Protein AF-A0A812V469-F1 (afdb_monomer)

InterPro domain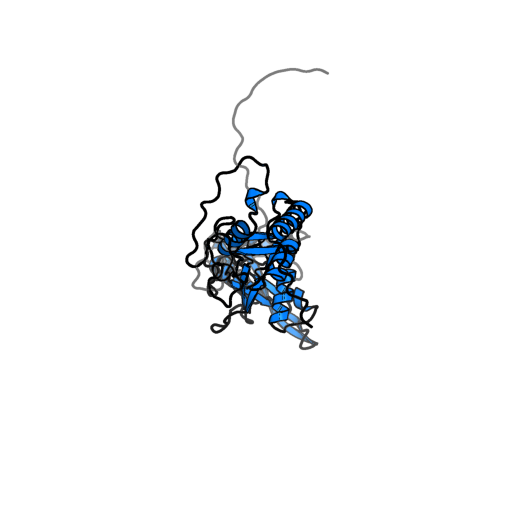s:
  IPR006615 Peptidase C19, ubiquitin-specific peptidase, DUSP domain [PF06337] (31-130)
  IPR006615 Peptidase C19, ubiquitin-specific peptidase, DUSP domain [PS51283] (8-130)
  IPR006615 Peptidase C19, ubiquitin-specific peptidase, DUSP domain [SM00695] (27-132)
  IPR035927 DUSP-like superfamily [G3DSA:3.30.2230.10] (1-144)
  IPR035927 DUSP-like superfamily [SSF143791] (8-130)

Mean predicted aligned error: 14.82 Å

Nearest PDB structures (foldseek):
  4a3p-assembly1_A  TM=7.737E-01  e=9.524E-16  Homo sapiens
  3jyu-assembly1_B  TM=7.767E-01  e=5.158E-15  Mus musculus
  4mem-assembly2_B  TM=7.159E-01  e=4.262E-14  Rattus norvegicus
  4mel-assembly1_A  TM=4.153E-01  e=1.410E-12  Homo sapiens
  3lmn-assembly1_A  TM=7.661E-01  e=6.843E-07  Homo sapiens

Organism: NCBI:txid878477

Solvent-accessible surface area (backbone atoms only — not comparable to full-atom values): 23754 Å² total; per-residue (Å²): 135,85,87,72,90,71,81,71,53,46,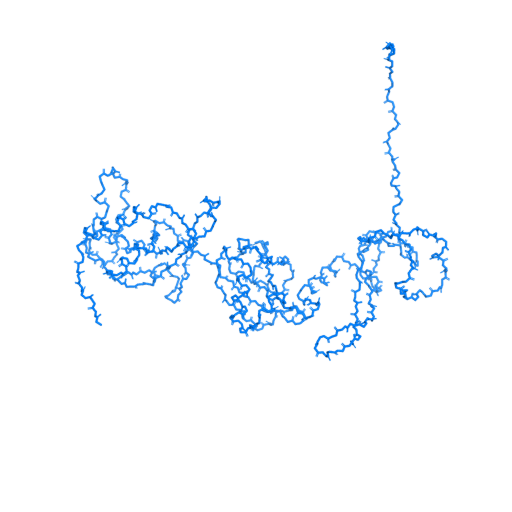57,57,52,38,48,54,45,47,52,45,56,60,70,64,43,96,65,84,51,65,69,42,51,31,30,60,42,30,32,70,49,49,52,40,44,34,53,37,26,44,49,77,76,75,52,98,60,84,78,67,83,72,74,78,83,74,82,59,91,93,63,68,92,52,48,81,63,70,52,44,55,34,60,91,52,30,80,46,93,90,52,85,59,62,45,85,90,73,43,81,83,70,49,25,44,83,34,51,46,70,45,45,52,52,53,40,72,76,43,41,69,34,70,84,42,75,35,36,23,36,58,46,86,90,46,59,90,61,49,42,70,48,80,75,57,34,42,36,34,39,32,59,43,46,88,71,34,43,64,60,91,84,64,86,46,48,80,44,77,46,53,44,73,42,32,43,50,59,50,48,55,51,52,36,54,77,69,70,60,83,53,91,73,45,61,85,39,41,51,44,31,36,52,68,57,79,90,49,75,51,66,63,78,86,64,80,75,64,68,42,76,58,53,53,86,39,57,36,73,71,54,62,70,64,20,44,30,41,41,43,54,50,61,86,96,42,46,29,45,62,51,42,52,51,52,50,53,41,65,75,65,29,46,50,79,86,41,89,87,55,87,83,50,65,70,39,38,33,52,62,56,47,74,43,82,40,81,41,82,35,84,86,80,72,42,76,42,80,40,81,44,74,47,78,43,55,28,29,30,67,41,74,53,101,89,51,73,42,68,45,73,55,92,68,77,79,78,92,68,79,86,80,63,78,78,79,76,66,73,88,91,65,84,82,72,89,77,74,99,72,84,89,86,91,75,93,77,72,81,78,81,78,88,76,88,89,87,80,91,82,87,86,89,79,91,83,89,88,134

Foldseek 3Di:
DDPDQDPPQLQNLLVVLVVVDVVVDPAADFFFKKWKAFPVQVLQSCQQSVNVVPDPDDDDPPDPSDPDPPDDGNDDGAAGDPCQQPPDPPDLAGDPPDDDPPTIHMDGPVSVVSSCVNHNDDDTNMWGWDDDPVCSVNTDTDRGFAWEFEFEADQQQAGDPPDPGDTDTDHLRDFQQVVVVVRCVVVVNDDPVQSVQKWKKFALPPVDDQADRPDLPRIDTGDRGDGNNSHDGHGYMYIWGDDVVDTNNVVVSVVVCCVVQADEPVDPVDDADFFGWHWPKDWDFDFDQDPVVRGTDTDTDIDTWTWGFHDDDPPDTDIATPDDDDDPDDDDDPVVVDDPDDDDDDDDPDDDDDHPPDDDDPDDDDDDDDDDDDDDDDD

pLDDT: mean 74.95, std 22.48, range [24.77, 97.5]

Structure (mmCIF, N/CA/C/O backbone):
data_AF-A0A812V469-F1
#
_entry.id   AF-A0A812V469-F1
#
loop_
_atom_site.group_PDB
_atom_site.id
_atom_site.type_symbol
_atom_site.label_atom_id
_atom_site.label_alt_id
_atom_site.label_comp_id
_atom_site.label_asym_id
_atom_site.label_entity_id
_atom_site.label_seq_id
_atom_site.pdbx_PDB_ins_code
_atom_site.Cartn_x
_atom_site.Cartn_y
_atom_site.Cartn_z
_atom_site.occupancy
_atom_site.B_iso_or_equiv
_atom_site.auth_seq_id
_atom_site.auth_comp_id
_atom_site.auth_asym_id
_atom_site.auth_atom_id
_atom_site.pdbx_PDB_model_num
ATOM 1 N N . MET A 1 1 ? -1.072 5.972 41.795 1.00 31.31 1 MET A N 1
ATOM 2 C CA . MET A 1 1 ? -2.307 6.235 42.561 1.00 31.31 1 MET A CA 1
ATOM 3 C C . MET A 1 1 ? -3.452 5.864 41.644 1.00 31.31 1 MET A C 1
ATOM 5 O O . MET A 1 1 ? -3.564 6.477 40.595 1.00 31.31 1 MET A O 1
ATOM 9 N N . ALA A 1 2 ? -4.158 4.779 41.956 1.00 35.28 2 ALA A N 1
ATOM 10 C CA . ALA A 1 2 ? -5.287 4.296 41.170 1.00 35.28 2 ALA A CA 1
ATOM 11 C C . ALA A 1 2 ? -6.521 5.121 41.555 1.00 35.28 2 ALA A C 1
ATOM 13 O O . ALA A 1 2 ? -6.892 5.133 42.729 1.00 35.28 2 ALA A O 1
ATOM 14 N N . GLU A 1 3 ? -7.104 5.852 40.606 1.00 38.78 3 GLU A N 1
ATOM 15 C CA . GLU A 1 3 ? -8.399 6.497 40.812 1.00 38.78 3 GLU A CA 1
ATOM 16 C C . GLU A 1 3 ? -9.493 5.424 40.809 1.00 38.78 3 GLU A C 1
ATOM 18 O O . GLU A 1 3 ? -9.863 4.872 39.781 1.00 38.78 3 GLU A O 1
ATOM 23 N N . ASP A 1 4 ? -9.889 5.077 42.030 1.00 37.84 4 ASP A N 1
ATOM 24 C CA . ASP A 1 4 ? -11.252 4.863 42.514 1.00 37.84 4 ASP A CA 1
ATOM 25 C C . ASP A 1 4 ? -12.257 4.210 41.545 1.00 37.84 4 ASP A C 1
ATOM 27 O O . ASP A 1 4 ? -12.815 4.838 40.644 1.00 37.84 4 ASP A O 1
ATOM 31 N N . GLY A 1 5 ? -12.549 2.935 41.816 1.00 38.53 5 GLY A N 1
ATOM 32 C CA . GLY A 1 5 ? -13.588 2.136 41.173 1.00 38.53 5 GLY A CA 1
ATOM 33 C C . GLY A 1 5 ? -14.999 2.626 41.495 1.00 38.53 5 GLY A C 1
ATOM 34 O O . GLY A 1 5 ? -15.764 1.946 42.182 1.00 38.53 5 GLY A O 1
ATOM 35 N N . ARG A 1 6 ? -15.382 3.789 40.960 1.00 52.72 6 ARG A N 1
ATOM 36 C CA . ARG A 1 6 ? -16.793 4.157 40.845 1.00 52.72 6 ARG A CA 1
ATOM 37 C C . ARG A 1 6 ? -17.438 3.223 39.834 1.00 52.72 6 ARG A C 1
ATOM 39 O O . ARG A 1 6 ? -17.239 3.345 38.628 1.00 52.72 6 ARG A O 1
ATOM 46 N N . ILE A 1 7 ? -18.236 2.287 40.335 1.00 56.72 7 ILE A N 1
ATOM 47 C CA . ILE A 1 7 ? -19.198 1.555 39.516 1.00 56.72 7 ILE A CA 1
ATOM 48 C C . ILE A 1 7 ? -20.180 2.604 38.983 1.00 56.72 7 ILE A C 1
ATOM 50 O O . ILE A 1 7 ? -21.100 3.014 39.686 1.00 56.72 7 ILE A O 1
ATOM 54 N N . HIS A 1 8 ? -19.932 3.104 37.771 1.00 66.94 8 HIS A N 1
ATOM 55 C CA . HIS A 1 8 ? -20.853 4.008 37.093 1.00 66.94 8 HIS A CA 1
ATOM 56 C C . HIS A 1 8 ? -22.183 3.288 36.882 1.00 66.94 8 HIS A C 1
ATOM 58 O O . HIS A 1 8 ? -22.201 2.154 36.385 1.00 66.94 8 HIS A O 1
ATOM 64 N N . ASP A 1 9 ? -23.271 3.956 37.259 1.00 87.12 9 ASP A N 1
ATOM 65 C CA . ASP A 1 9 ? -24.634 3.468 37.083 1.00 87.12 9 ASP A CA 1
ATOM 66 C C . ASP A 1 9 ? -24.865 3.031 35.616 1.00 87.12 9 ASP A C 1
ATOM 68 O O . ASP A 1 9 ? -24.487 3.773 34.703 1.00 87.12 9 ASP A O 1
ATOM 72 N N . PRO A 1 10 ? -25.412 1.825 35.351 1.00 88.62 10 PRO A N 1
ATOM 73 C CA . PRO A 1 10 ? -25.564 1.304 33.991 1.00 88.62 10 PRO A CA 1
ATOM 74 C C . PRO A 1 10 ? -26.352 2.250 33.076 1.00 88.62 10 PRO A C 1
ATOM 76 O O . PRO A 1 10 ? -25.988 2.438 31.915 1.00 88.62 10 PRO A O 1
ATOM 79 N N . GLN A 1 11 ? -27.409 2.876 33.596 1.00 88.69 11 GLN A N 1
ATOM 80 C CA . GLN A 1 11 ? -28.247 3.802 32.841 1.00 88.69 11 GLN A CA 1
ATOM 81 C C . GLN A 1 11 ? -27.508 5.114 32.563 1.00 88.69 11 GLN A C 1
ATOM 83 O O . GLN A 1 11 ? -27.626 5.652 31.460 1.00 88.69 11 GLN A O 1
ATOM 88 N N . GLN A 1 12 ? -26.702 5.598 33.512 1.00 90.38 12 GLN A N 1
ATOM 89 C CA . GLN A 1 12 ? -25.812 6.736 33.280 1.00 90.38 12 GLN A CA 1
ATOM 90 C C . GLN A 1 12 ? -24.779 6.440 32.183 1.00 90.38 12 GLN A C 1
ATOM 92 O O . GLN A 1 12 ? -24.572 7.277 31.307 1.00 90.38 12 GLN A O 1
ATOM 97 N N . GLN A 1 13 ? -24.171 5.247 32.173 1.00 92.44 13 GLN A N 1
ATOM 98 C CA . GLN A 1 13 ? -23.236 4.858 31.110 1.00 92.44 13 GLN A CA 1
ATOM 99 C C . GLN A 1 13 ? -23.901 4.880 29.727 1.00 92.44 13 GLN A C 1
ATOM 101 O O . GLN A 1 13 ? -23.327 5.423 28.782 1.00 92.44 13 GLN A O 1
ATOM 106 N N . ALA A 1 14 ? -25.110 4.315 29.602 1.00 91.56 14 ALA A N 1
ATOM 107 C CA . ALA A 1 14 ? -25.866 4.347 28.350 1.00 91.56 14 ALA A CA 1
ATOM 108 C C . ALA A 1 14 ? -26.139 5.780 27.883 1.00 91.56 14 ALA A C 1
ATOM 110 O O . ALA A 1 14 ? -25.956 6.078 26.700 1.00 91.56 14 ALA A O 1
ATOM 111 N N . GLN A 1 15 ? -26.538 6.665 28.801 1.00 90.94 15 GLN A N 1
ATOM 112 C CA . GLN A 1 15 ? -26.793 8.065 28.479 1.00 90.94 15 GLN A CA 1
ATOM 113 C C . GLN A 1 15 ? -25.518 8.782 28.023 1.00 90.94 15 GLN A C 1
ATOM 115 O O . GLN A 1 15 ? -25.528 9.410 26.972 1.00 90.94 15 GLN A O 1
ATOM 120 N N . GLU A 1 16 ? -24.402 8.622 28.738 1.00 91.56 16 GLU A N 1
ATOM 121 C CA . GLU A 1 16 ? -23.134 9.257 28.366 1.00 91.56 16 GLU A CA 1
ATOM 122 C C . GLU A 1 16 ? -22.628 8.801 26.992 1.00 91.56 16 GLU A C 1
ATOM 124 O O . GLU A 1 16 ? -22.118 9.613 26.221 1.00 91.56 16 GLU A O 1
ATOM 129 N N . ILE A 1 17 ? -22.774 7.515 26.660 1.00 92.38 17 ILE A N 1
ATOM 130 C CA . ILE A 1 17 ? -22.407 7.013 25.332 1.00 92.38 17 ILE A CA 1
ATOM 131 C C . ILE A 1 17 ? -23.360 7.547 24.260 1.00 92.38 17 ILE A C 1
ATOM 133 O O . ILE A 1 17 ? -22.894 7.923 23.186 1.00 92.38 17 ILE A O 1
ATOM 137 N N . ARG A 1 18 ? -24.670 7.651 24.530 1.00 89.81 18 ARG A N 1
ATOM 138 C CA . ARG A 1 18 ? -25.598 8.303 23.590 1.00 89.81 18 ARG A CA 1
ATOM 139 C C . ARG A 1 18 ? -25.248 9.760 23.357 1.00 89.81 18 ARG A C 1
ATOM 141 O O . ARG A 1 18 ? -25.205 10.163 22.203 1.00 89.81 18 ARG A O 1
ATOM 148 N N . ASP A 1 19 ? -24.985 10.520 24.413 1.00 89.06 19 ASP A N 1
ATOM 149 C CA . ASP A 1 19 ? -24.680 11.946 24.309 1.00 89.06 19 ASP A CA 1
ATOM 150 C C . ASP A 1 19 ? -23.420 12.171 23.466 1.00 89.06 19 ASP A C 1
ATOM 152 O O . ASP A 1 19 ? -23.404 13.045 22.601 1.00 89.06 19 ASP A O 1
ATOM 156 N N . VAL A 1 20 ? -22.392 11.332 23.644 1.00 88.62 20 VAL A N 1
ATOM 157 C CA . VAL A 1 20 ? -21.186 11.371 22.805 1.00 88.62 20 VAL A CA 1
ATOM 158 C C . VAL A 1 20 ? -21.515 11.036 21.352 1.00 88.62 20 VAL A C 1
ATOM 160 O O . VAL A 1 20 ? -21.144 11.787 20.454 1.00 88.62 20 VAL A O 1
ATOM 163 N N . LEU A 1 21 ? -22.231 9.940 21.093 1.00 86.06 21 LEU A N 1
ATOM 164 C CA . LEU A 1 21 ? -22.555 9.533 19.722 1.00 86.06 21 LEU A CA 1
ATOM 165 C C . LEU A 1 21 ? -23.477 10.543 19.010 1.00 86.06 21 LEU A C 1
ATOM 167 O O . LEU A 1 21 ? -23.323 10.776 17.813 1.00 86.06 21 LEU A O 1
ATOM 171 N N . GLN A 1 22 ? -24.392 11.192 19.736 1.00 84.31 22 GLN A N 1
ATOM 172 C CA . GLN A 1 22 ? -25.234 12.272 19.213 1.00 84.31 22 GLN A CA 1
ATOM 173 C C . GLN A 1 22 ? -24.440 13.563 18.982 1.00 84.31 22 GLN A C 1
ATOM 175 O O . GLN A 1 22 ? -24.643 14.223 17.964 1.00 84.31 22 GLN A O 1
ATOM 180 N N . GLY A 1 23 ? -23.535 13.915 19.900 1.00 78.56 23 GLY A N 1
ATOM 181 C CA . GLY A 1 23 ? -22.723 15.131 19.836 1.00 78.56 23 GLY A CA 1
ATOM 182 C C . GLY A 1 23 ? -21.663 15.105 18.733 1.00 78.56 23 GLY A C 1
ATOM 183 O O . GLY A 1 23 ? -21.446 16.116 18.069 1.00 78.56 23 GLY A O 1
ATOM 184 N N . VAL A 1 24 ? -21.041 13.947 18.493 1.00 75.88 24 VAL A N 1
ATOM 185 C CA . VAL A 1 24 ? -20.121 13.739 17.360 1.00 75.88 24 VAL A CA 1
ATOM 186 C C . VAL A 1 24 ? -20.887 13.795 16.030 1.00 75.88 24 VAL A C 1
ATOM 188 O O . VAL A 1 24 ? -20.365 14.288 15.027 1.00 75.88 24 VAL A O 1
ATOM 191 N N . GLY A 1 25 ? -22.146 13.344 16.036 1.00 63.28 25 GLY A N 1
ATOM 192 C CA . GLY A 1 25 ? -22.977 13.195 14.848 1.00 63.28 25 GLY A CA 1
ATOM 193 C C . GLY A 1 25 ? -22.476 12.081 13.922 1.00 63.28 25 GLY A C 1
ATOM 194 O O . GLY A 1 25 ? -21.373 11.562 14.065 1.00 63.28 25 GLY A O 1
ATOM 195 N N . ALA A 1 26 ? -23.266 11.728 12.907 1.00 63.44 26 ALA A N 1
ATOM 196 C CA . ALA A 1 26 ? -22.859 10.763 11.875 1.00 63.44 26 ALA A CA 1
ATOM 197 C C . ALA A 1 26 ? -21.814 11.329 10.882 1.00 63.44 26 ALA A C 1
ATOM 199 O O . ALA A 1 26 ? -21.617 10.779 9.800 1.00 63.44 26 ALA A O 1
ATOM 200 N N . SER A 1 27 ? -21.181 12.466 11.194 1.00 74.12 27 SER A N 1
ATOM 201 C CA . SER A 1 27 ? -20.282 13.151 10.268 1.00 74.12 27 SER A CA 1
ATOM 202 C C . SER A 1 27 ? -18.855 12.652 10.447 1.00 74.12 27 SER A C 1
ATOM 204 O O . SER A 1 27 ? -18.187 12.982 11.421 1.00 74.12 27 SER A O 1
ATOM 206 N N . LEU A 1 28 ? -18.360 11.924 9.453 1.00 85.00 28 LEU A N 1
ATOM 207 C CA . LEU A 1 28 ? -16.949 11.572 9.346 1.00 85.00 28 LEU A CA 1
ATOM 208 C C . LEU A 1 28 ? -16.119 12.824 9.009 1.00 85.00 28 LEU A C 1
ATOM 210 O O . LEU A 1 28 ? -16.539 13.649 8.192 1.00 85.00 28 LEU A O 1
ATOM 214 N N . ARG A 1 29 ? -14.937 12.970 9.616 1.00 87.69 29 ARG A N 1
ATOM 215 C CA . ARG A 1 29 ? -13.921 13.956 9.213 1.00 87.69 29 ARG A CA 1
ATOM 216 C C . ARG A 1 29 ? -12.591 13.245 8.978 1.00 87.69 29 ARG A C 1
ATOM 218 O O . ARG A 1 29 ? -12.242 12.402 9.801 1.00 87.69 29 ARG A O 1
ATOM 225 N N . PRO A 1 30 ? -11.846 13.565 7.905 1.00 88.12 30 PRO A N 1
ATOM 226 C CA . PRO A 1 30 ? -10.533 12.975 7.657 1.00 88.12 30 PRO A CA 1
ATOM 227 C C . PRO A 1 30 ? -9.613 13.077 8.872 1.00 88.12 30 PRO A C 1
ATOM 229 O O . PRO A 1 30 ? -9.519 14.135 9.494 1.00 88.12 30 PRO A O 1
ATOM 232 N N . GLY A 1 31 ? -8.939 11.978 9.197 1.00 88.25 31 GLY A N 1
ATOM 233 C CA . GLY A 1 31 ? -8.034 11.880 10.340 1.00 88.25 31 GLY A CA 1
ATOM 234 C C . GLY A 1 31 ? -8.705 11.577 11.684 1.00 88.25 31 GLY A C 1
ATOM 235 O O . GLY A 1 31 ? -7.992 11.218 12.626 1.00 88.25 31 GLY A O 1
ATOM 236 N N . ASP A 1 32 ? -10.040 11.651 11.790 1.00 91.19 32 ASP A N 1
ATOM 237 C CA . ASP A 1 32 ? -10.741 11.299 13.031 1.00 91.19 32 ASP A CA 1
ATOM 238 C C . ASP A 1 32 ? -10.483 9.830 13.401 1.00 91.19 32 ASP A C 1
ATOM 240 O O . ASP A 1 32 ? -10.455 8.931 12.552 1.00 91.19 32 ASP A O 1
ATOM 244 N N . GLY A 1 33 ? -10.286 9.594 14.699 1.00 93.38 33 GLY A N 1
ATOM 245 C CA . GLY A 1 33 ? -10.060 8.270 15.260 1.00 93.38 33 GLY A CA 1
ATOM 246 C C . GLY A 1 33 ? -11.360 7.523 15.517 1.00 93.38 33 GLY A C 1
ATOM 247 O O . GLY A 1 33 ? -12.269 8.031 16.174 1.00 93.38 33 GLY A O 1
ATOM 248 N N . TRP A 1 34 ? -11.412 6.283 15.052 1.00 95.00 34 TRP A N 1
ATOM 249 C CA . TRP A 1 34 ? -12.504 5.349 15.299 1.00 95.00 34 TRP A CA 1
ATOM 250 C C . TRP A 1 34 ? -11.950 4.043 15.854 1.00 95.00 34 TRP A C 1
ATOM 252 O O . TRP A 1 34 ? -10.778 3.732 15.669 1.00 95.00 34 TRP A O 1
ATOM 262 N N . TYR A 1 35 ? -12.772 3.283 16.563 1.00 95.69 35 TYR A N 1
ATOM 263 C CA . TYR A 1 35 ? -12.391 2.007 17.153 1.00 95.69 35 TYR A CA 1
ATOM 264 C C . TYR A 1 35 ? -13.371 0.928 16.738 1.00 95.69 35 TYR A C 1
ATOM 266 O O . TYR A 1 35 ? -14.582 1.142 16.727 1.00 95.69 35 TYR A O 1
ATOM 274 N N . VAL A 1 36 ? -12.815 -0.233 16.417 1.00 96.38 36 VAL A N 1
ATOM 275 C CA . VAL A 1 36 ? -13.567 -1.452 16.140 1.00 96.38 36 VAL A CA 1
ATOM 276 C C . VAL A 1 36 ? -13.811 -2.162 17.468 1.00 96.38 36 VAL A C 1
ATOM 278 O O . VAL A 1 36 ? -12.858 -2.449 18.196 1.00 96.38 36 VAL A O 1
ATOM 281 N N . LEU A 1 37 ? -15.076 -2.425 17.788 1.00 96.75 37 LEU A N 1
ATOM 282 C CA . LEU A 1 37 ? -15.487 -3.130 19.003 1.00 96.75 37 LEU A CA 1
ATOM 283 C C . LEU A 1 37 ? -16.279 -4.385 18.640 1.00 96.75 37 LEU A C 1
ATOM 285 O O . LEU A 1 37 ? -17.208 -4.310 17.836 1.00 96.75 37 LEU A O 1
ATOM 289 N N . SER A 1 38 ? -15.935 -5.515 19.260 1.00 96.62 38 SER A N 1
ATOM 290 C CA . SER A 1 38 ? -16.648 -6.784 19.097 1.00 96.62 38 SER A CA 1
ATOM 291 C C . SER A 1 38 ? -18.140 -6.636 19.389 1.00 96.62 38 SER A C 1
ATOM 293 O O . SER A 1 38 ? -18.545 -6.134 20.446 1.00 96.62 38 SER A O 1
ATOM 295 N N . MET A 1 39 ? -18.972 -7.138 18.474 1.00 95.06 39 MET A N 1
ATOM 296 C CA . MET A 1 39 ? -20.422 -7.159 18.653 1.00 95.06 39 MET A CA 1
ATOM 297 C C . MET A 1 39 ? -20.820 -8.023 19.855 1.00 95.06 39 MET A C 1
ATOM 299 O O . MET A 1 39 ? -21.816 -7.733 20.513 1.00 95.06 39 MET A O 1
ATOM 303 N N . ARG A 1 40 ? -20.013 -9.039 20.201 1.00 93.88 40 ARG A N 1
ATOM 304 C CA . ARG A 1 40 ? -20.248 -9.901 21.371 1.00 93.88 40 ARG A CA 1
ATOM 305 C C . ARG A 1 40 ? -20.241 -9.097 22.658 1.00 93.88 40 ARG A C 1
ATOM 307 O O . ARG A 1 40 ? -21.170 -9.190 23.456 1.00 93.88 40 ARG A O 1
ATOM 314 N N . TRP A 1 41 ? -19.196 -8.296 22.843 1.00 95.12 41 TRP A N 1
ATOM 315 C CA . TRP A 1 41 ? -19.068 -7.457 24.024 1.00 95.12 41 TRP A CA 1
ATOM 316 C C . TRP A 1 41 ? -20.119 -6.341 24.017 1.00 95.12 41 TRP A C 1
ATOM 318 O O . TRP A 1 41 ? -20.753 -6.073 25.038 1.00 95.12 41 TRP A O 1
ATOM 328 N N . TRP A 1 42 ? -20.357 -5.732 22.850 1.00 95.06 42 TRP A N 1
ATOM 329 C CA . TRP A 1 42 ? -21.359 -4.680 22.696 1.00 95.06 42 TRP A CA 1
ATOM 330 C C . TRP A 1 42 ? -22.775 -5.147 23.057 1.00 95.06 42 TRP A C 1
ATOM 332 O O . TRP A 1 42 ? -23.485 -4.443 23.773 1.00 95.06 42 TRP A O 1
ATOM 342 N N . ASP A 1 43 ? -23.180 -6.345 22.630 1.00 92.56 43 ASP A N 1
ATOM 343 C CA . ASP A 1 43 ? -24.478 -6.934 22.975 1.00 92.56 43 ASP A CA 1
ATOM 344 C C . ASP A 1 43 ? -24.653 -7.103 24.487 1.00 92.56 43 ASP A C 1
ATOM 346 O O . ASP A 1 43 ? -25.693 -6.731 25.034 1.00 92.56 43 ASP A O 1
ATOM 350 N N . LEU A 1 44 ? -23.621 -7.597 25.179 1.00 92.25 44 LEU A N 1
ATOM 351 C CA . LEU A 1 44 ? -23.640 -7.741 26.636 1.00 92.25 44 LEU A CA 1
ATOM 352 C C . LEU A 1 44 ? -23.789 -6.384 27.329 1.00 92.25 44 LEU A C 1
ATOM 354 O O . LEU A 1 44 ? -24.589 -6.240 28.255 1.00 92.25 44 LEU A O 1
ATOM 358 N N . TRP A 1 45 ? -23.050 -5.371 26.868 1.00 94.00 45 TRP A N 1
ATOM 359 C CA . TRP A 1 45 ? -23.133 -4.024 27.427 1.00 94.00 45 TRP A CA 1
ATOM 360 C C . TRP A 1 45 ? -24.502 -3.378 27.191 1.00 94.00 45 TRP A C 1
ATOM 362 O O . TRP A 1 45 ? -25.051 -2.753 28.104 1.00 94.00 45 TRP A O 1
ATOM 372 N N . ARG A 1 46 ? -25.100 -3.566 26.010 1.00 92.25 46 ARG A N 1
ATOM 373 C CA . ARG A 1 46 ? -26.453 -3.070 25.719 1.00 92.25 46 ARG A CA 1
ATOM 374 C C . ARG A 1 46 ? -27.511 -3.730 26.594 1.00 92.25 46 ARG A C 1
ATOM 376 O O . ARG A 1 46 ? -28.382 -3.027 27.108 1.00 92.25 46 ARG A O 1
ATOM 383 N N . ASP A 1 47 ? -27.419 -5.043 26.800 1.00 90.19 47 ASP A N 1
ATOM 384 C CA . ASP A 1 47 ? -28.334 -5.782 27.675 1.00 90.19 47 ASP A CA 1
ATOM 385 C C . ASP A 1 47 ? -28.188 -5.345 29.144 1.00 90.19 47 ASP A C 1
ATOM 387 O O . ASP A 1 47 ? -29.197 -5.127 29.818 1.00 90.19 47 ASP A O 1
ATOM 391 N N . TYR A 1 48 ? -26.956 -5.150 29.629 1.00 90.62 48 TYR A N 1
ATOM 392 C CA . TYR A 1 48 ? -26.661 -4.667 30.986 1.00 90.62 48 TYR A CA 1
ATOM 393 C C . TYR A 1 48 ? -27.180 -3.249 31.248 1.00 90.62 48 TYR A C 1
ATOM 395 O O . TYR A 1 48 ? -27.770 -2.971 32.292 1.00 90.62 48 TYR A O 1
ATOM 403 N N . THR A 1 49 ? -26.971 -2.337 30.299 1.00 91.06 49 THR A N 1
ATOM 404 C CA . THR A 1 49 ? -27.335 -0.919 30.450 1.00 91.06 49 THR A CA 1
ATOM 405 C C . THR A 1 49 ? -28.761 -0.598 30.004 1.00 91.06 49 THR A C 1
ATOM 407 O O . THR A 1 49 ? -29.229 0.525 30.193 1.00 91.06 49 THR A O 1
ATOM 410 N N . LEU A 1 50 ? -29.471 -1.576 29.429 1.00 87.81 50 LEU A N 1
ATOM 411 C CA . LEU A 1 50 ? -30.768 -1.395 28.772 1.00 87.81 50 LEU A CA 1
ATOM 412 C C . LEU A 1 50 ? -30.715 -0.325 27.667 1.00 87.81 50 LEU A C 1
ATOM 414 O O . LEU A 1 50 ? -31.676 0.426 27.471 1.00 87.81 50 LEU A O 1
ATOM 418 N N . TYR A 1 51 ? -29.597 -0.274 26.937 1.00 85.38 51 TYR A N 1
ATOM 419 C CA . TYR A 1 51 ? -29.287 0.771 25.960 1.00 85.38 51 TYR A CA 1
ATOM 420 C C . TYR A 1 51 ? -30.397 0.976 24.918 1.00 85.38 51 TYR A C 1
ATOM 422 O O . TYR A 1 51 ? -30.746 2.115 24.613 1.00 85.38 51 TYR A O 1
ATOM 430 N N . ASP A 1 52 ? -31.007 -0.103 24.424 1.00 82.62 52 ASP A N 1
ATOM 431 C CA . ASP A 1 52 ? -32.041 -0.036 23.380 1.00 82.62 52 ASP A CA 1
ATOM 432 C C . ASP A 1 52 ? -33.448 0.285 23.927 1.00 82.62 52 ASP A C 1
ATOM 434 O O . ASP A 1 52 ? -34.341 0.664 23.176 1.00 82.62 52 ASP A O 1
ATOM 438 N N . LYS A 1 53 ? -33.689 0.143 25.240 1.00 71.31 53 LYS A N 1
ATOM 439 C CA . LYS A 1 53 ? -35.028 0.334 25.842 1.00 71.31 53 LYS A CA 1
ATOM 440 C C . LYS A 1 53 ? -35.330 1.772 26.258 1.00 71.31 53 LYS A C 1
ATOM 442 O O . LYS A 1 53 ? -36.447 2.065 26.665 1.00 71.31 53 LYS A O 1
ATOM 447 N N . GLN A 1 54 ? -34.341 2.651 26.195 1.00 59.03 54 GLN A N 1
ATOM 448 C CA . GLN A 1 54 ? -34.464 4.063 26.567 1.00 59.03 54 GLN A CA 1
ATOM 449 C C . GLN A 1 54 ? -34.789 4.974 25.368 1.00 59.03 54 GLN A C 1
ATOM 451 O O . GLN A 1 54 ? -34.849 6.189 25.532 1.00 59.03 54 GLN A O 1
ATOM 456 N N . THR A 1 55 ? -34.996 4.424 24.167 1.00 54.38 55 THR A N 1
ATOM 457 C CA . THR A 1 55 ? -35.473 5.189 23.007 1.00 54.38 55 THR A CA 1
ATOM 458 C C . THR A 1 55 ? -36.992 5.072 22.877 1.00 54.38 55 THR A C 1
ATOM 460 O O . THR A 1 55 ? -37.490 3.980 22.622 1.00 54.38 55 THR A O 1
ATOM 463 N N . ASP A 1 56 ? -37.720 6.191 22.939 1.00 48.62 56 ASP A N 1
ATOM 464 C CA . ASP A 1 56 ? -39.165 6.291 22.627 1.00 48.62 56 ASP A CA 1
ATOM 465 C C . ASP A 1 56 ? -39.490 6.088 21.123 1.00 48.62 56 ASP A C 1
ATOM 467 O O . ASP A 1 56 ? -40.545 6.486 20.626 1.00 48.62 56 ASP A O 1
ATOM 471 N N . LEU A 1 57 ? -38.576 5.489 20.354 1.00 46.84 57 LEU A N 1
ATOM 472 C CA . LEU A 1 57 ? -38.755 5.208 18.932 1.00 46.84 57 LEU A CA 1
ATOM 473 C C . LEU A 1 57 ? -39.474 3.860 18.749 1.00 46.84 57 LEU A C 1
ATOM 475 O O . LEU A 1 57 ? -39.192 2.914 19.488 1.00 46.84 57 LEU A O 1
ATOM 479 N N . PRO A 1 58 ? -40.387 3.730 17.764 1.00 38.22 58 PRO A N 1
ATOM 480 C CA . PRO A 1 58 ? -41.042 2.460 17.479 1.00 38.22 58 PRO A CA 1
ATOM 481 C C . PRO A 1 58 ? -39.979 1.410 17.152 1.00 38.22 58 PRO A C 1
ATOM 483 O O . PRO A 1 58 ? -39.139 1.618 16.277 1.00 38.22 58 PRO A O 1
ATOM 486 N N . ALA A 1 59 ? -40.014 0.307 17.901 1.00 39.59 59 ALA A N 1
ATOM 487 C CA . ALA A 1 59 ? -39.032 -0.764 17.846 1.00 39.59 59 ALA A CA 1
ATOM 488 C C . ALA A 1 59 ? -38.772 -1.207 16.398 1.00 39.59 59 ALA A C 1
ATOM 490 O O . ALA A 1 59 ? -39.623 -1.835 15.765 1.00 39.59 59 ALA A O 1
ATOM 491 N N . GLN A 1 60 ? -37.573 -0.919 15.885 1.00 42.66 60 GLN A N 1
ATOM 492 C CA . GLN A 1 60 ? -37.013 -1.756 14.832 1.00 42.66 60 GLN A CA 1
ATOM 493 C C . GLN A 1 60 ? -36.910 -3.185 15.386 1.00 42.66 60 GLN A C 1
ATOM 495 O O . GLN A 1 60 ? -36.710 -3.338 16.597 1.00 42.66 60 GLN A O 1
ATOM 500 N N . PRO A 1 61 ? -37.107 -4.232 14.561 1.00 39.19 61 PRO A N 1
ATOM 501 C CA . PRO A 1 61 ? -37.060 -5.608 15.036 1.00 39.19 61 PRO A CA 1
ATOM 502 C C . PRO A 1 61 ? -35.768 -5.807 15.823 1.00 39.19 61 PRO A C 1
ATOM 504 O O . PRO A 1 61 ? -34.678 -5.601 15.291 1.00 39.19 61 PRO A O 1
ATOM 507 N N . ALA A 1 62 ? -35.919 -6.126 17.112 1.00 45.81 62 ALA A N 1
ATOM 508 C CA . ALA A 1 62 ? -34.795 -6.295 18.013 1.00 45.81 62 ALA A CA 1
ATOM 509 C C . ALA A 1 62 ? -33.796 -7.255 17.354 1.00 45.81 62 ALA A C 1
ATOM 511 O O . ALA A 1 62 ? -34.219 -8.334 16.913 1.00 45.81 62 ALA A O 1
ATOM 512 N N . PRO A 1 63 ? -32.501 -6.901 17.259 1.00 46.62 63 PRO A N 1
ATOM 513 C CA . PRO A 1 63 ? -31.509 -7.878 16.855 1.00 46.62 63 PRO A CA 1
ATOM 514 C C . PRO A 1 63 ? -31.665 -9.069 17.800 1.00 46.62 63 PRO A C 1
ATOM 516 O O . PRO A 1 63 ? -31.786 -8.893 19.014 1.00 46.62 63 PRO A O 1
ATOM 519 N N . LEU A 1 64 ? -31.791 -10.268 17.224 1.00 44.41 64 LEU A N 1
ATOM 520 C CA . LEU A 1 64 ? -31.974 -11.511 17.968 1.00 44.41 64 LEU A CA 1
ATOM 521 C C . LEU A 1 64 ? -30.972 -11.517 19.124 1.00 44.41 64 LEU A C 1
ATOM 523 O O . LEU A 1 64 ? -29.772 -11.513 18.869 1.00 44.41 64 LEU A O 1
ATOM 527 N N . SER A 1 65 ? -31.462 -11.469 20.368 1.00 48.00 65 SER A N 1
ATOM 528 C CA . SER A 1 65 ? -30.632 -11.528 21.576 1.00 48.00 65 SER A CA 1
ATOM 529 C C . SER A 1 65 ? -29.839 -12.831 21.506 1.00 48.00 65 SER A C 1
ATOM 531 O O . SER A 1 65 ? -30.378 -13.912 21.754 1.00 48.00 65 SER A O 1
ATOM 533 N N . ARG A 1 66 ? -28.588 -12.741 21.042 1.00 55.03 66 ARG A N 1
ATOM 534 C CA . ARG A 1 66 ? -27.708 -13.895 20.891 1.00 55.03 66 ARG A CA 1
ATOM 535 C C . ARG A 1 66 ? -27.294 -14.288 22.298 1.00 55.03 66 ARG A C 1
ATOM 537 O O . ARG A 1 66 ? -26.647 -13.523 23.004 1.00 55.03 66 ARG A O 1
ATOM 544 N N . SER A 1 67 ? -27.726 -15.467 22.735 1.00 52.62 67 SER A N 1
ATOM 545 C CA . SER A 1 67 ? -27.235 -16.041 23.982 1.00 52.62 67 SER A CA 1
ATOM 546 C C . SER A 1 67 ? -25.782 -16.452 23.761 1.00 52.62 67 SER A C 1
ATOM 548 O O . SER A 1 67 ? -25.505 -17.453 23.102 1.00 52.62 67 SER A O 1
ATOM 550 N N . TRP A 1 68 ? -24.855 -15.645 24.272 1.00 59.34 68 TRP A N 1
ATOM 551 C CA . TRP A 1 68 ? -23.436 -15.973 24.295 1.00 59.34 68 TRP A CA 1
ATOM 552 C C . TRP A 1 68 ? -23.174 -16.886 25.498 1.00 59.34 68 TRP A C 1
ATOM 554 O O . TRP A 1 68 ? -23.493 -16.547 26.641 1.00 59.34 68 TRP A O 1
ATOM 564 N N . SER A 1 69 ? -22.663 -18.090 25.236 1.00 50.50 69 SER A N 1
ATOM 565 C CA . SER A 1 69 ? -22.476 -19.132 26.250 1.00 50.50 69 SER A CA 1
ATOM 566 C C . SER A 1 69 ? -21.631 -18.628 27.425 1.00 50.50 69 SER A C 1
ATOM 568 O O . SER A 1 69 ? -20.500 -18.199 27.215 1.00 50.50 69 SER A O 1
ATOM 570 N N . GLY A 1 70 ? -22.157 -18.728 28.650 1.00 54.84 70 GLY A N 1
ATOM 571 C CA . GLY A 1 70 ? -21.418 -18.420 29.883 1.00 54.84 70 GLY A CA 1
ATOM 572 C C . GLY A 1 70 ? -21.729 -17.072 30.545 1.00 54.84 70 GLY A C 1
ATOM 573 O O . GLY A 1 70 ? -21.116 -16.773 31.562 1.00 54.84 70 GLY A O 1
ATOM 574 N N . THR A 1 71 ? -22.684 -16.288 30.032 1.00 56.19 71 THR A N 1
ATOM 575 C CA . THR A 1 71 ? -23.113 -15.014 30.646 1.00 56.19 71 THR A CA 1
ATOM 576 C C . THR A 1 71 ? -24.591 -15.060 31.026 1.00 56.19 71 THR A C 1
ATOM 578 O O . THR A 1 71 ? -25.415 -15.573 30.262 1.00 56.19 71 THR A O 1
ATOM 581 N N . THR A 1 72 ? -24.952 -14.567 32.219 1.00 60.12 72 THR A N 1
ATOM 582 C CA . THR A 1 72 ? -26.369 -14.397 32.564 1.00 60.12 72 THR A CA 1
ATOM 583 C C . THR A 1 72 ? -26.869 -13.065 32.002 1.00 60.12 72 THR A C 1
ATOM 585 O O . THR A 1 72 ? -26.149 -12.068 31.924 1.00 60.12 72 THR A O 1
ATOM 588 N N . LYS A 1 73 ? -28.112 -13.057 31.518 1.00 64.50 73 LYS A N 1
ATOM 589 C CA . LYS A 1 73 ? -28.675 -11.897 30.829 1.00 64.50 73 LYS A CA 1
ATOM 590 C C . LYS A 1 73 ? -28.807 -10.714 31.795 1.00 64.50 73 LYS A C 1
ATOM 592 O O . LYS A 1 73 ? -29.538 -10.815 32.777 1.00 64.50 73 LYS A O 1
ATOM 597 N N . GLY A 1 74 ? -28.161 -9.592 31.473 1.00 71.25 74 GLY A N 1
ATOM 598 C CA . GLY A 1 74 ? -28.221 -8.355 32.261 1.00 71.25 74 GLY A CA 1
ATOM 599 C C . GLY A 1 74 ? -27.147 -8.213 33.346 1.00 71.25 74 GLY A C 1
ATOM 600 O O . GLY A 1 74 ? -27.219 -7.273 34.134 1.00 71.25 74 GLY A O 1
ATOM 601 N N . GLU A 1 75 ? -26.155 -9.106 33.401 1.00 84.56 75 GLU A N 1
ATOM 602 C CA . GLU A 1 75 ? -24.963 -8.916 34.236 1.00 84.56 75 GLU A CA 1
ATOM 603 C C . GLU A 1 75 ? -23.987 -7.902 33.631 1.00 84.56 75 GLU A C 1
ATOM 605 O O . GLU A 1 75 ? -23.938 -7.702 32.418 1.00 84.56 75 GLU A O 1
ATOM 610 N N . ARG A 1 76 ? -23.184 -7.267 34.496 1.00 89.19 76 ARG A N 1
ATOM 611 C CA . ARG A 1 76 ? -22.125 -6.348 34.070 1.00 89.19 76 ARG A CA 1
ATOM 612 C C . ARG A 1 76 ? -21.132 -7.096 33.166 1.00 89.19 76 ARG A C 1
ATOM 614 O O . ARG A 1 76 ? -20.587 -8.104 33.616 1.00 89.19 76 ARG A O 1
ATOM 621 N N . PRO A 1 77 ? -20.837 -6.592 31.953 1.00 91.31 77 PRO A N 1
ATOM 622 C CA . PRO A 1 77 ? -19.811 -7.177 31.101 1.00 91.31 77 PRO A CA 1
ATOM 623 C C . PRO A 1 77 ? -18.448 -7.204 31.793 1.00 91.31 77 PRO A C 1
ATOM 625 O O . PRO A 1 77 ? -18.123 -6.322 32.597 1.00 91.31 77 PRO A O 1
ATOM 628 N N . SER A 1 78 ? -17.638 -8.196 31.438 1.00 92.00 78 SER A N 1
ATOM 629 C CA . SER A 1 78 ? -16.217 -8.232 31.776 1.00 92.00 78 SER A CA 1
ATOM 630 C C . SER A 1 78 ? -15.437 -7.140 31.032 1.00 92.00 78 SER A C 1
ATOM 632 O O . SER A 1 78 ? -16.010 -6.288 30.345 1.00 92.00 78 SER A O 1
ATOM 634 N N . GLU A 1 79 ? -14.110 -7.186 31.145 1.00 95.62 79 GLU A N 1
ATOM 635 C CA . GLU A 1 79 ? -13.211 -6.368 30.332 1.00 95.62 79 GLU A CA 1
ATOM 636 C C . GLU A 1 79 ? -13.527 -6.499 28.834 1.00 95.62 79 GLU A C 1
ATOM 638 O O . GLU A 1 79 ? -14.046 -7.531 28.390 1.00 95.62 79 GLU A O 1
ATOM 643 N N . ILE A 1 80 ? -13.250 -5.439 28.067 1.00 96.50 80 ILE A N 1
ATOM 644 C CA . ILE A 1 80 ? -13.454 -5.446 26.616 1.00 96.50 80 ILE A CA 1
ATOM 645 C C . ILE A 1 80 ? -12.573 -6.532 26.005 1.00 96.50 80 ILE A C 1
ATOM 647 O O . ILE A 1 80 ? -11.371 -6.565 26.254 1.00 96.50 80 ILE A O 1
ATOM 651 N N . ASP A 1 81 ? -13.170 -7.384 25.179 1.00 94.81 81 ASP A N 1
ATOM 652 C CA . ASP A 1 81 ? -12.468 -8.441 24.460 1.00 94.81 81 ASP A CA 1
ATOM 653 C C . ASP A 1 81 ? -12.774 -8.328 22.964 1.00 94.81 81 ASP A C 1
ATOM 655 O O . ASP A 1 81 ? -13.915 -8.507 22.537 1.00 94.81 81 ASP A O 1
ATOM 659 N N . ASN A 1 82 ? -11.743 -7.996 22.184 1.00 95.81 82 ASN A N 1
ATOM 660 C CA . ASN A 1 82 ? -11.797 -7.908 20.720 1.00 95.81 82 ASN A CA 1
ATOM 661 C C . ASN A 1 82 ? -11.057 -9.071 20.034 1.00 95.81 82 ASN A C 1
ATOM 663 O O . ASN A 1 82 ? -10.781 -9.007 18.834 1.00 95.81 82 ASN A O 1
ATOM 667 N N . SER A 1 83 ? -10.672 -10.110 20.782 1.00 93.19 83 SER A N 1
ATOM 668 C CA . SER A 1 83 ? -9.880 -11.228 20.257 1.00 93.19 83 SER A CA 1
ATOM 669 C C . SER A 1 83 ? -10.602 -12.014 19.161 1.00 93.19 83 SER A C 1
ATOM 671 O O . SER A 1 83 ? -9.950 -12.567 18.279 1.00 93.19 83 SER A O 1
ATOM 673 N N . ASP A 1 84 ? -11.937 -12.008 19.158 1.00 93.56 84 ASP A N 1
ATOM 674 C CA . ASP A 1 84 ? -12.754 -12.676 18.147 1.00 93.56 84 ASP A CA 1
ATOM 675 C C . ASP A 1 84 ? -12.728 -11.991 16.777 1.00 93.56 84 ASP A C 1
ATOM 677 O O . ASP A 1 84 ? -13.146 -12.608 15.802 1.00 93.56 84 ASP A O 1
ATOM 681 N N . LEU A 1 85 ? -12.223 -10.756 16.691 1.00 95.38 85 LEU A N 1
ATOM 682 C CA . LEU A 1 85 ? -12.062 -9.997 15.446 1.00 95.38 85 LEU A CA 1
ATOM 683 C C . LEU A 1 85 ? -10.691 -10.194 14.790 1.00 95.38 85 LEU A C 1
ATOM 685 O O . LEU A 1 85 ? -10.452 -9.710 13.677 1.00 95.38 85 LEU A O 1
ATOM 689 N N . LEU A 1 86 ? -9.778 -10.870 15.484 1.00 93.94 86 LEU A N 1
ATOM 690 C CA . LEU A 1 86 ? -8.395 -11.021 15.073 1.00 93.94 86 LEU A CA 1
ATOM 691 C C . LEU A 1 86 ? -8.108 -12.461 14.648 1.00 93.94 86 LEU A C 1
ATOM 693 O O . LEU A 1 86 ? -8.557 -13.402 15.298 1.00 93.94 86 LEU A O 1
ATOM 697 N N . PRO A 1 87 ? -7.295 -12.661 13.598 1.00 90.62 87 PRO A N 1
ATOM 698 C CA . PRO A 1 87 ? -6.885 -14.003 13.202 1.00 90.62 87 PRO A CA 1
ATOM 699 C C . PRO A 1 87 ? -5.937 -14.633 14.233 1.00 90.62 87 PRO A C 1
ATOM 701 O O . PRO A 1 87 ? -5.860 -15.858 14.338 1.00 90.62 87 PRO A O 1
ATOM 704 N N . ARG A 1 88 ? -5.176 -13.804 14.964 1.00 88.88 88 ARG A N 1
ATOM 705 C CA . ARG A 1 88 ? -4.221 -14.208 16.003 1.00 88.88 88 ARG A CA 1
ATOM 706 C C . ARG A 1 88 ? -4.114 -13.130 17.093 1.00 88.88 88 ARG A C 1
ATOM 708 O O . ARG A 1 88 ? -4.311 -11.956 16.779 1.00 88.88 88 ARG A O 1
ATOM 715 N N . PRO A 1 89 ? -3.755 -13.490 18.340 1.00 81.56 89 PRO A N 1
ATOM 716 C CA . PRO A 1 89 ? -3.711 -12.546 19.465 1.00 81.56 89 PRO A CA 1
ATOM 717 C C . PRO A 1 89 ? -2.663 -11.428 19.344 1.00 81.56 89 PRO A C 1
ATOM 719 O O . PRO A 1 89 ? -2.790 -10.396 19.992 1.00 81.56 89 PRO A O 1
ATOM 722 N N . ASP A 1 90 ? -1.613 -11.640 18.551 1.00 80.19 90 ASP A N 1
ATOM 723 C CA . ASP A 1 90 ? -0.485 -10.723 18.346 1.00 80.19 90 ASP A CA 1
ATOM 724 C C . ASP A 1 90 ? -0.697 -9.736 17.185 1.00 80.19 90 ASP A C 1
ATOM 726 O O . ASP A 1 90 ? 0.135 -8.862 16.943 1.00 80.19 90 ASP A O 1
ATOM 730 N N . CYS A 1 91 ? -1.813 -9.857 16.464 1.00 79.00 91 CYS A N 1
ATOM 731 C CA . CYS A 1 91 ? -2.107 -9.056 15.284 1.00 79.00 91 CYS A CA 1
ATOM 732 C C . CYS A 1 91 ? -3.005 -7.854 15.613 1.00 79.00 91 CYS A C 1
ATOM 734 O O . CYS A 1 91 ? -3.921 -7.939 16.422 1.00 79.00 91 CYS A O 1
ATOM 736 N N . THR A 1 92 ? -2.801 -6.735 14.915 1.00 82.62 92 THR A N 1
ATOM 737 C CA . THR A 1 92 ? -3.716 -5.571 14.937 1.00 82.62 92 THR A CA 1
ATOM 738 C C . THR A 1 92 ? -4.577 -5.469 13.671 1.00 82.62 92 THR A C 1
ATOM 740 O O . THR A 1 92 ? -5.506 -4.651 13.596 1.00 82.62 92 THR A O 1
ATOM 743 N N . ARG A 1 93 ? -4.282 -6.311 12.670 1.00 89.38 93 ARG A N 1
ATOM 744 C CA . ARG A 1 93 ? -5.050 -6.464 11.431 1.00 89.38 93 ARG A CA 1
ATOM 745 C C . ARG A 1 93 ? -6.283 -7.324 11.701 1.00 89.38 93 ARG A C 1
ATOM 747 O O . ARG A 1 93 ? -6.171 -8.404 12.276 1.00 89.38 93 ARG A O 1
ATOM 754 N N . LEU A 1 94 ? -7.445 -6.833 11.277 1.00 93.25 94 LEU A N 1
ATOM 755 C CA . LEU A 1 94 ? -8.702 -7.574 11.380 1.00 93.25 94 LEU A CA 1
ATOM 756 C C . LEU A 1 94 ? -8.657 -8.815 10.488 1.00 93.25 94 LEU A C 1
ATOM 758 O O . LEU A 1 94 ? -8.017 -8.800 9.434 1.00 93.25 94 LEU A O 1
ATOM 762 N N . GLN A 1 95 ? -9.376 -9.866 10.875 1.00 93.19 95 GLN A N 1
ATOM 763 C CA . GLN A 1 95 ? -9.617 -10.986 9.968 1.00 93.19 95 GLN A CA 1
ATOM 764 C C . GLN A 1 95 ? -10.487 -10.554 8.777 1.00 93.19 95 GLN A C 1
ATOM 766 O O . GLN A 1 95 ? -11.198 -9.546 8.833 1.00 93.19 95 GLN A O 1
ATOM 771 N N . SER A 1 96 ? -10.412 -11.297 7.676 1.00 90.19 96 SER A N 1
ATOM 772 C CA . SER A 1 96 ? -11.213 -11.033 6.482 1.00 90.19 96 SER A CA 1
ATOM 773 C C . SER A 1 96 ? -12.674 -11.451 6.677 1.00 90.19 96 SER A C 1
ATOM 775 O O . SER A 1 96 ? -12.986 -12.332 7.474 1.00 90.19 96 SER A O 1
ATOM 777 N N . GLY A 1 97 ? -13.578 -10.815 5.928 1.00 90.56 97 GLY A N 1
ATOM 778 C CA . GLY A 1 97 ? -14.994 -11.198 5.885 1.00 90.56 97 GLY A CA 1
ATOM 779 C C . GLY A 1 97 ? -15.846 -10.735 7.070 1.00 90.56 97 GLY A C 1
ATOM 780 O O . GLY A 1 97 ? -16.979 -11.189 7.185 1.00 90.56 97 GLY A O 1
ATOM 781 N N . LEU A 1 98 ? -15.333 -9.845 7.925 1.00 94.19 98 LEU A N 1
ATOM 782 C CA . LEU A 1 98 ? -16.117 -9.246 9.005 1.00 94.19 98 LEU A CA 1
ATOM 783 C C . LEU A 1 98 ? -17.212 -8.325 8.458 1.00 94.19 98 LEU A C 1
ATOM 785 O O . LEU A 1 98 ? -16.966 -7.516 7.561 1.00 94.19 98 LEU A O 1
ATOM 789 N N . VAL A 1 99 ? -18.395 -8.398 9.059 1.00 93.75 99 VAL A N 1
ATOM 790 C CA . VAL A 1 99 ? -19.563 -7.598 8.691 1.00 93.75 99 VAL A CA 1
ATOM 791 C C . VAL A 1 99 ? -19.898 -6.609 9.811 1.00 93.75 99 VAL A C 1
ATOM 793 O O . VAL A 1 99 ? -20.133 -6.984 10.965 1.00 93.75 99 VAL A O 1
ATOM 796 N N . GLU A 1 100 ? -19.941 -5.319 9.469 1.00 92.44 100 GLU A N 1
ATOM 797 C CA . GLU A 1 100 ? -20.336 -4.257 10.399 1.00 92.44 100 GLU A CA 1
ATOM 798 C C . GLU A 1 100 ? -21.782 -4.464 10.883 1.00 92.44 100 GLU A C 1
ATOM 800 O O . GLU A 1 100 ? -22.663 -4.855 10.118 1.00 92.44 100 GLU A O 1
ATOM 805 N N . ASN A 1 101 ? -22.036 -4.195 12.164 1.00 91.94 101 ASN A N 1
ATOM 806 C CA . ASN A 1 101 ? -23.294 -4.434 12.884 1.00 91.94 101 ASN A CA 1
ATOM 807 C C . ASN A 1 101 ? -23.684 -5.915 13.052 1.00 91.94 101 ASN A C 1
ATOM 809 O O . ASN A 1 101 ? -24.734 -6.214 13.627 1.00 91.94 101 ASN A O 1
ATOM 813 N N . GLN A 1 102 ? -22.847 -6.849 12.596 1.00 92.81 102 GLN A N 1
ATOM 814 C CA . GLN A 1 102 ? -23.014 -8.283 12.831 1.00 92.81 102 GLN A CA 1
ATOM 815 C C . GLN A 1 102 ? -21.886 -8.862 13.684 1.00 92.81 102 GLN A C 1
ATOM 817 O O . GLN A 1 102 ? -22.180 -9.613 14.621 1.00 92.81 102 GLN A O 1
ATOM 822 N N . ASP A 1 103 ? -20.644 -8.521 13.342 1.00 94.81 103 ASP A N 1
ATOM 823 C CA . ASP A 1 103 ? -19.429 -9.008 13.999 1.00 94.81 103 ASP A CA 1
ATOM 824 C C . ASP A 1 103 ? -18.758 -7.913 14.830 1.00 94.81 103 ASP A C 1
ATOM 826 O O . ASP A 1 103 ? -18.242 -8.186 15.911 1.00 94.81 103 ASP A O 1
ATOM 830 N N . PHE A 1 104 ? -18.827 -6.658 14.380 1.00 96.62 104 PHE A N 1
ATOM 831 C CA . PHE A 1 104 ? -18.290 -5.505 15.101 1.00 96.62 104 PHE A CA 1
ATOM 832 C C . PHE A 1 104 ? -19.152 -4.255 14.920 1.00 96.62 104 PHE A C 1
ATOM 834 O O . PHE A 1 104 ? -19.972 -4.179 14.006 1.00 96.62 104 PHE A O 1
ATOM 841 N N . ILE A 1 105 ? -18.907 -3.248 15.754 1.00 95.00 105 ILE A N 1
ATOM 842 C CA . ILE A 1 105 ? -19.386 -1.878 15.554 1.00 95.00 105 ILE A CA 1
ATOM 843 C C . ILE A 1 105 ? -18.216 -0.898 15.490 1.00 95.00 105 ILE A C 1
ATOM 845 O O . ILE A 1 105 ? -17.135 -1.165 16.026 1.00 95.00 105 ILE A O 1
ATOM 849 N N . LEU A 1 106 ? -18.452 0.254 14.865 1.00 94.25 106 LEU A N 1
ATOM 850 C CA . LEU A 1 106 ? -17.527 1.378 14.878 1.00 94.25 106 LEU A CA 1
ATOM 851 C C . LEU A 1 106 ? -17.945 2.406 15.921 1.00 94.25 106 LEU A C 1
ATOM 853 O O . LEU A 1 106 ? -19.075 2.889 15.936 1.00 94.25 106 LEU A O 1
ATOM 857 N N . LEU A 1 107 ? -16.998 2.762 16.783 1.00 93.62 107 LEU A N 1
ATOM 858 C CA . LEU A 1 107 ? -17.178 3.781 17.804 1.00 93.62 107 LEU A CA 1
ATOM 859 C C . LEU A 1 107 ? -16.206 4.929 17.587 1.00 93.62 107 LEU A C 1
ATOM 861 O O . LEU A 1 107 ? -15.010 4.715 17.394 1.00 93.62 107 LEU A O 1
ATOM 865 N N . HIS A 1 108 ? -16.710 6.157 17.682 1.00 93.62 108 HIS A N 1
ATOM 866 C CA . HIS A 1 108 ? -15.854 7.334 17.716 1.00 93.62 108 HIS A CA 1
ATOM 867 C C . HIS A 1 108 ? -14.888 7.261 18.913 1.00 93.62 108 HIS A C 1
ATOM 869 O O . HIS A 1 108 ? -15.238 6.734 19.976 1.00 93.62 108 HIS A O 1
ATOM 875 N N . GLU A 1 109 ? -13.682 7.816 18.763 1.00 94.62 109 GLU A N 1
ATOM 876 C CA . GLU A 1 109 ? -12.609 7.765 19.766 1.00 94.62 109 GLU A CA 1
ATOM 877 C C . GLU A 1 109 ? -13.052 8.203 21.173 1.00 94.62 109 GLU A C 1
ATOM 879 O O . GLU A 1 109 ? -12.624 7.617 22.167 1.00 94.62 109 GLU A O 1
ATOM 884 N N . GLU A 1 110 ? -13.944 9.186 21.280 1.00 93.44 110 GLU A N 1
ATOM 885 C CA . GLU A 1 110 ? -14.484 9.642 22.569 1.00 93.44 110 GLU A CA 1
ATOM 886 C C . GLU A 1 110 ? -15.365 8.594 23.265 1.00 93.44 110 GLU A C 1
ATOM 888 O O . GLU A 1 110 ? -15.243 8.390 24.475 1.00 93.44 110 GLU A O 1
ATOM 893 N N . ALA A 1 111 ? -16.218 7.896 22.509 1.00 93.81 111 ALA A N 1
ATOM 894 C CA . ALA A 1 111 ? -17.079 6.844 23.047 1.00 93.81 111 ALA A CA 1
ATOM 895 C C . ALA A 1 111 ? -16.238 5.636 23.478 1.00 93.81 111 ALA A C 1
ATOM 897 O O . ALA A 1 111 ? -16.428 5.101 24.572 1.00 93.81 111 ALA A O 1
ATOM 898 N N . TRP A 1 112 ? -15.245 5.267 22.663 1.00 95.50 112 TRP A N 1
ATOM 899 C CA . TRP A 1 112 ? -14.278 4.227 23.008 1.00 95.50 112 TRP A CA 1
ATOM 900 C C . TRP A 1 112 ? -13.525 4.545 24.303 1.00 95.50 112 TRP A C 1
ATOM 902 O O . TRP A 1 112 ? -13.467 3.702 25.196 1.00 95.50 112 TRP A O 1
ATOM 912 N N . LYS A 1 113 ? -12.982 5.763 24.444 1.00 95.38 113 LYS A N 1
ATOM 913 C CA . LYS A 1 113 ? -12.244 6.174 25.651 1.00 95.38 113 LYS A CA 1
ATOM 914 C C . LYS A 1 113 ? -13.085 6.027 26.917 1.00 95.38 113 LYS A C 1
ATOM 916 O O . LYS A 1 113 ? -12.558 5.567 27.927 1.00 95.38 113 LYS A O 1
ATOM 921 N N . LYS A 1 114 ? -14.380 6.362 26.864 1.00 94.56 114 LYS A N 1
ATOM 922 C CA . LYS A 1 114 ? -15.307 6.150 27.987 1.00 94.56 114 LYS A CA 1
ATOM 923 C C . LYS A 1 114 ? -15.460 4.668 28.323 1.00 94.56 114 LYS A C 1
ATOM 925 O O . LYS A 1 114 ? -15.165 4.283 29.452 1.00 94.56 114 LYS A O 1
ATOM 930 N N . LEU A 1 115 ? -15.837 3.832 27.351 1.00 95.12 115 LEU A N 1
ATOM 931 C CA . LEU A 1 115 ? -15.993 2.388 27.575 1.00 95.12 115 LEU A CA 1
ATOM 932 C C . LEU A 1 115 ? -14.704 1.756 28.115 1.00 95.12 115 LEU A C 1
ATOM 934 O O . LEU A 1 115 ? -14.730 1.059 29.127 1.00 95.12 115 LEU A O 1
ATOM 938 N N . HIS A 1 116 ? -13.563 2.072 27.507 1.00 95.62 116 HIS A N 1
ATOM 939 C CA . HIS A 1 116 ? -12.264 1.577 27.943 1.00 95.62 116 HIS A CA 1
ATOM 940 C C . HIS A 1 116 ? -11.891 2.072 29.349 1.00 95.62 116 HIS A C 1
ATOM 942 O O . HIS A 1 116 ? -11.299 1.323 30.119 1.00 95.62 116 HIS A O 1
ATOM 948 N N . SER A 1 117 ? -12.260 3.299 29.735 1.00 95.12 117 SER A N 1
ATOM 949 C CA . SER A 1 117 ? -12.030 3.786 31.104 1.00 95.12 117 SER A CA 1
ATOM 950 C C . SER A 1 117 ? -12.849 3.033 32.160 1.00 95.12 117 SER A C 1
ATOM 952 O O . SER A 1 117 ? -12.395 2.888 33.291 1.00 95.12 117 SER A O 1
ATOM 954 N N . TRP A 1 118 ? -14.036 2.530 31.800 1.00 94.56 118 TRP A N 1
ATOM 955 C CA . TRP A 1 118 ? -14.934 1.827 32.723 1.00 94.56 118 TRP A CA 1
ATOM 956 C C . TRP A 1 118 ? -14.691 0.320 32.808 1.00 94.56 118 TRP A C 1
ATOM 958 O O . TRP A 1 118 ? -14.986 -0.282 33.844 1.00 94.56 118 TRP A O 1
ATOM 968 N N . TYR A 1 119 ? -14.236 -0.292 31.716 1.00 95.06 119 TYR A N 1
ATOM 969 C CA . TYR A 1 119 ? -14.133 -1.747 31.587 1.00 95.06 119 TYR A CA 1
ATOM 970 C C . TYR A 1 119 ? -12.707 -2.239 31.324 1.00 95.06 119 TYR A C 1
ATOM 972 O O . TYR A 1 119 ? -12.432 -3.399 31.597 1.00 95.06 119 TYR A O 1
ATOM 980 N N . GLY A 1 120 ? -11.790 -1.396 30.839 1.00 94.75 120 GLY A N 1
ATOM 981 C CA . GLY A 1 120 ? -10.452 -1.834 30.433 1.00 94.75 120 GLY A CA 1
ATOM 982 C C . GLY A 1 120 ? -10.489 -2.887 29.319 1.00 94.75 120 GLY A C 1
ATOM 983 O O . GLY A 1 120 ? -11.430 -2.923 28.525 1.00 94.75 120 GLY A O 1
ATOM 984 N N . GLY A 1 121 ? -9.475 -3.753 29.278 1.00 92.94 121 GLY A N 1
ATOM 985 C CA . GLY A 1 121 ? -9.370 -4.857 28.320 1.00 92.94 121 GLY A CA 1
ATOM 986 C C . GLY A 1 121 ? -8.634 -4.502 27.027 1.00 92.94 121 GLY A C 1
ATOM 987 O O . GLY A 1 121 ? -7.788 -3.608 26.993 1.00 92.94 121 GLY A O 1
ATOM 988 N N . GLY A 1 122 ? -8.929 -5.232 25.953 1.00 89.19 122 GLY A N 1
ATOM 989 C CA . GLY A 1 122 ? -8.325 -5.028 24.644 1.00 89.19 122 GLY A CA 1
ATOM 990 C C . GLY A 1 122 ? -8.407 -6.251 23.719 1.00 89.19 122 GLY A C 1
ATOM 991 O O . GLY A 1 122 ? -9.186 -7.170 23.957 1.00 89.19 122 GLY A O 1
ATOM 992 N N . PRO A 1 123 ? -7.601 -6.270 22.644 1.00 93.81 123 PRO A N 1
ATOM 993 C CA . PRO A 1 123 ? -6.739 -5.177 22.184 1.00 93.81 123 PRO A CA 1
ATOM 994 C C . PRO A 1 123 ? -7.540 -3.989 21.628 1.00 93.81 123 PRO A C 1
ATOM 996 O O . PRO A 1 123 ? -8.655 -4.139 21.129 1.00 93.81 123 PRO A O 1
ATOM 999 N N . ALA A 1 124 ? -6.967 -2.786 21.704 1.00 94.38 124 ALA A N 1
ATOM 1000 C CA . ALA A 1 124 ? -7.570 -1.584 21.135 1.00 94.38 124 ALA A CA 1
ATOM 1001 C C . ALA A 1 124 ? -7.350 -1.539 19.612 1.00 94.38 124 ALA A C 1
ATOM 1003 O O . ALA A 1 124 ? 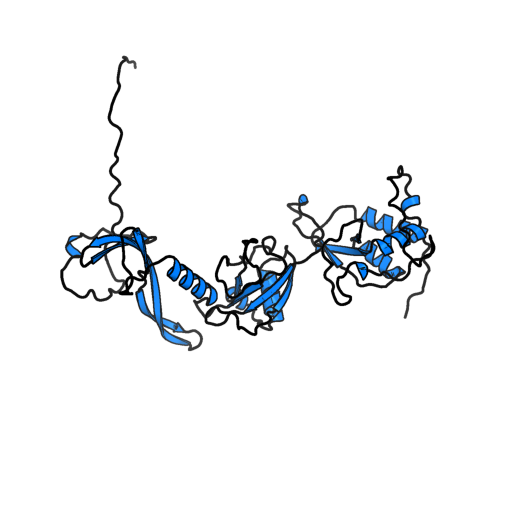-6.219 -1.415 19.140 1.00 94.38 124 ALA A O 1
ATOM 1004 N N . LEU A 1 125 ? -8.433 -1.612 18.838 1.00 94.44 125 LEU A N 1
ATOM 1005 C CA . LEU A 1 125 ? -8.386 -1.683 17.375 1.00 94.44 125 LEU A CA 1
ATOM 1006 C C . LEU A 1 125 ? -8.736 -0.329 16.750 1.00 94.44 125 LEU A C 1
ATOM 1008 O O . LEU A 1 125 ? -9.825 -0.134 16.209 1.00 94.44 125 LEU A O 1
ATOM 1012 N N . ARG A 1 126 ? -7.803 0.626 16.850 1.00 94.44 126 ARG A N 1
ATOM 1013 C CA . ARG A 1 126 ? -7.969 1.981 16.296 1.00 94.44 126 ARG A CA 1
ATOM 1014 C C . ARG A 1 126 ? -7.898 1.971 14.767 1.00 94.44 126 ARG A C 1
ATOM 1016 O O . ARG A 1 126 ? -7.038 1.307 14.192 1.00 94.44 126 ARG A O 1
ATOM 1023 N N . ARG A 1 127 ? -8.764 2.749 14.125 1.00 94.19 127 ARG A N 1
ATOM 1024 C CA . ARG A 1 127 ? -8.839 3.048 12.691 1.00 94.19 127 ARG A CA 1
ATOM 1025 C C . ARG A 1 127 ? -8.980 4.552 12.481 1.00 94.19 127 ARG A C 1
ATOM 1027 O O . ARG A 1 127 ? -9.258 5.294 13.425 1.00 94.19 127 ARG A O 1
ATOM 1034 N N . VAL A 1 128 ? -8.737 4.999 11.258 1.00 93.31 128 VAL A N 1
ATOM 1035 C CA . VAL A 1 128 ? -8.780 6.416 10.884 1.00 93.31 128 VAL A CA 1
ATOM 1036 C C . VAL A 1 128 ? -9.765 6.632 9.752 1.00 93.31 128 VAL A C 1
ATOM 1038 O O . VAL A 1 128 ? -9.947 5.761 8.902 1.00 93.31 128 VAL A O 1
ATOM 1041 N N . VAL A 1 129 ? -10.410 7.793 9.746 1.00 93.50 129 VAL A N 1
ATOM 1042 C CA . VAL A 1 129 ? -11.192 8.231 8.592 1.00 93.50 129 VAL A CA 1
ATOM 1043 C C . VAL A 1 129 ? -10.250 8.694 7.489 1.00 93.50 129 VAL A C 1
ATOM 1045 O O . VAL A 1 129 ? -9.396 9.551 7.719 1.00 93.50 129 VAL A O 1
ATOM 1048 N N . ILE A 1 130 ? -10.461 8.170 6.290 1.00 92.06 130 ILE A N 1
ATOM 1049 C CA . ILE A 1 130 ? -9.752 8.537 5.066 1.00 92.06 130 ILE A CA 1
ATOM 1050 C C . ILE A 1 130 ? -10.710 9.185 4.061 1.00 92.06 130 ILE A C 1
ATOM 1052 O O . ILE A 1 130 ? -11.932 9.096 4.208 1.00 92.06 130 ILE A O 1
ATOM 1056 N N . GLY A 1 131 ? -10.146 9.836 3.045 1.00 86.75 131 GLY A N 1
ATOM 1057 C CA . GLY A 1 131 ? -10.868 10.591 2.019 1.00 86.75 131 GLY A CA 1
ATOM 1058 C C . GLY A 1 131 ? -10.697 12.105 2.169 1.00 86.75 131 GLY A C 1
ATOM 1059 O O . GLY A 1 131 ? -10.033 12.591 3.085 1.00 86.75 131 GLY A O 1
ATOM 1060 N N . SER A 1 132 ? -11.299 12.866 1.254 1.00 81.81 132 SER A N 1
ATOM 1061 C CA . SER A 1 132 ? -11.178 14.329 1.205 1.00 81.81 132 SER A CA 1
ATOM 1062 C C . SER A 1 132 ? -12.469 15.024 1.631 1.00 81.81 132 SER A C 1
ATOM 1064 O O . SER A 1 132 ? -13.573 14.577 1.322 1.00 81.81 132 SER A O 1
ATOM 1066 N N . LEU A 1 133 ? -12.343 16.177 2.296 1.00 81.75 133 LEU A N 1
ATOM 1067 C CA . LEU A 1 133 ? -13.488 17.045 2.598 1.00 81.75 133 LEU A CA 1
ATOM 1068 C C . LEU A 1 133 ? -14.131 17.643 1.341 1.00 81.75 133 LEU A C 1
ATOM 1070 O O . LEU A 1 133 ? -15.302 18.021 1.393 1.00 81.75 133 LEU A O 1
ATOM 1074 N N . GLU A 1 134 ? -13.386 17.723 0.239 1.00 83.75 134 GLU A N 1
ATOM 1075 C CA . GLU A 1 134 ? -13.897 18.162 -1.064 1.00 83.75 134 GLU A CA 1
ATOM 1076 C C . GLU A 1 134 ? -14.858 17.124 -1.652 1.00 83.75 134 GLU A C 1
ATOM 1078 O O . GLU A 1 134 ? -15.862 17.484 -2.262 1.00 83.75 134 GLU A O 1
ATOM 1083 N N . ASN A 1 135 ? -14.604 15.839 -1.384 1.00 82.00 135 ASN A N 1
ATOM 1084 C CA . ASN A 1 135 ? -15.444 14.731 -1.812 1.00 82.00 135 ASN A CA 1
ATOM 1085 C C . ASN A 1 135 ? -15.970 13.927 -0.618 1.00 82.00 135 ASN A C 1
ATOM 1087 O O . ASN A 1 135 ? -15.599 12.776 -0.385 1.00 82.00 135 ASN A O 1
ATOM 1091 N N . ARG A 1 136 ? -16.884 14.541 0.143 1.00 81.88 136 ARG A N 1
ATOM 1092 C CA . ARG A 1 136 ? -17.442 13.948 1.371 1.00 81.88 136 ARG A CA 1
ATOM 1093 C C . ARG A 1 136 ? -18.078 12.569 1.178 1.00 81.88 136 ARG A C 1
ATOM 1095 O O . ARG A 1 136 ? -18.156 11.816 2.141 1.00 81.88 136 ARG A O 1
ATOM 1102 N N . ALA A 1 137 ? -18.527 12.241 -0.034 1.00 82.94 137 ALA A N 1
ATOM 1103 C CA . ALA A 1 137 ? -19.120 10.943 -0.350 1.00 82.94 137 ALA A CA 1
ATOM 1104 C C . ALA A 1 137 ? -18.118 9.777 -0.257 1.00 82.94 137 ALA A C 1
ATOM 1106 O O . ALA A 1 137 ? -18.535 8.636 -0.092 1.00 82.94 137 ALA A O 1
ATOM 1107 N N . GLN A 1 138 ? -16.814 10.055 -0.346 1.00 82.88 138 GLN A N 1
ATOM 1108 C CA . GLN A 1 138 ? -15.750 9.055 -0.224 1.00 82.88 138 GLN A CA 1
ATOM 1109 C C . GLN A 1 138 ? -15.204 8.921 1.204 1.00 82.88 138 GLN A C 1
ATOM 1111 O O . GLN A 1 138 ? -14.358 8.061 1.448 1.00 82.88 138 GLN A O 1
ATOM 1116 N N . LEU A 1 139 ? -15.667 9.747 2.154 1.00 89.69 139 LEU A N 1
ATOM 1117 C CA . LEU A 1 139 ? -15.224 9.651 3.543 1.00 89.69 139 LEU A CA 1
ATOM 1118 C C . LEU A 1 139 ? -15.645 8.313 4.138 1.00 89.69 139 LEU A C 1
ATOM 1120 O O . LEU A 1 139 ? -16.829 7.977 4.168 1.00 89.69 139 LEU A O 1
ATOM 1124 N N . ARG A 1 140 ? -14.667 7.564 4.642 1.00 91.69 140 ARG A N 1
ATOM 1125 C CA . ARG A 1 140 ? -14.882 6.244 5.240 1.00 91.69 140 ARG A CA 1
ATOM 1126 C C . ARG A 1 140 ? -13.846 5.962 6.312 1.00 91.69 140 ARG A C 1
ATOM 1128 O O . ARG A 1 140 ? -12.735 6.477 6.251 1.00 91.69 140 ARG A O 1
ATOM 1135 N N . VAL A 1 141 ? -14.190 5.113 7.275 1.00 92.94 141 VAL A N 1
ATOM 1136 C CA . VAL A 1 141 ? -13.202 4.554 8.205 1.00 92.94 141 VAL A CA 1
ATOM 1137 C C . VAL A 1 141 ? -12.406 3.479 7.464 1.00 92.94 141 VAL A C 1
ATOM 1139 O O . VAL A 1 141 ? -12.974 2.509 6.963 1.00 92.94 141 VAL A O 1
ATOM 1142 N N . GLU A 1 142 ? -11.089 3.640 7.371 1.00 94.19 142 GLU A N 1
ATOM 1143 C CA . GLU A 1 142 ? -10.210 2.646 6.758 1.00 94.19 142 GLU A CA 1
ATOM 1144 C C . GLU A 1 142 ? -10.033 1.460 7.704 1.00 94.19 142 GLU A C 1
ATOM 1146 O O . GLU A 1 142 ? -9.267 1.540 8.657 1.00 94.19 142 GLU A O 1
ATOM 1151 N N . LEU A 1 143 ? -10.755 0.362 7.468 1.00 93.12 143 LEU A N 1
ATOM 1152 C CA . LEU A 1 143 ? -10.698 -0.836 8.319 1.00 93.12 143 LEU A CA 1
ATOM 1153 C C . LEU A 1 143 ? -9.475 -1.717 8.051 1.00 93.12 143 LEU A C 1
ATOM 1155 O O . LEU A 1 143 ? -8.944 -2.334 8.981 1.00 93.12 143 LEU A O 1
ATOM 1159 N N . TYR A 1 144 ? -9.035 -1.752 6.795 1.00 91.94 144 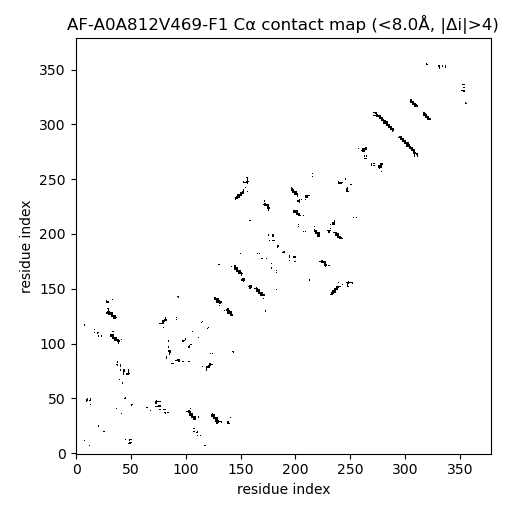TYR A N 1
ATOM 1160 C CA . TYR A 1 144 ? -7.949 -2.592 6.304 1.00 91.94 144 TYR A CA 1
ATOM 1161 C C . TYR A 1 144 ? -6.917 -1.713 5.584 1.00 91.94 144 TYR A C 1
ATOM 1163 O O . TYR A 1 144 ? -7.010 -1.558 4.369 1.00 91.94 144 TYR A O 1
ATOM 1171 N N . PRO A 1 145 ? -5.961 -1.110 6.317 1.00 92.62 145 PRO A N 1
ATOM 1172 C CA . PRO A 1 145 ? -4.789 -0.491 5.702 1.00 92.62 145 PRO A CA 1
ATOM 1173 C C . PRO A 1 145 ? -4.031 -1.509 4.843 1.00 92.62 145 PRO A C 1
ATOM 1175 O O . PRO A 1 145 ? -4.109 -2.715 5.099 1.00 92.62 145 PRO A O 1
ATOM 1178 N N . LEU A 1 146 ? -3.265 -1.043 3.863 1.00 94.25 146 LEU A N 1
ATOM 1179 C CA . LEU A 1 146 ? -2.465 -1.919 3.014 1.00 94.25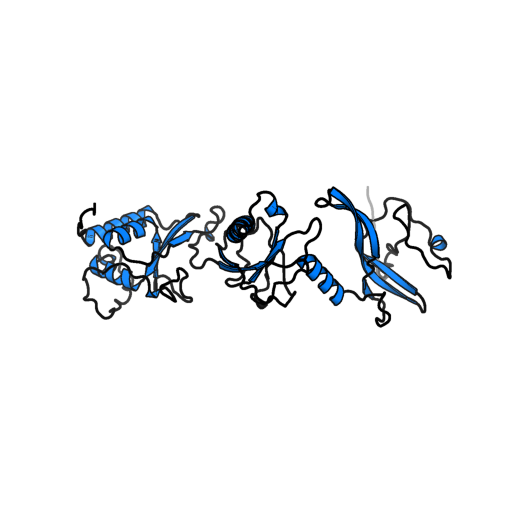 146 LEU A CA 1
ATOM 1180 C C . LEU A 1 146 ? -1.335 -2.553 3.827 1.00 94.25 146 LEU A C 1
ATOM 1182 O O . LEU A 1 146 ? -0.624 -1.855 4.549 1.00 94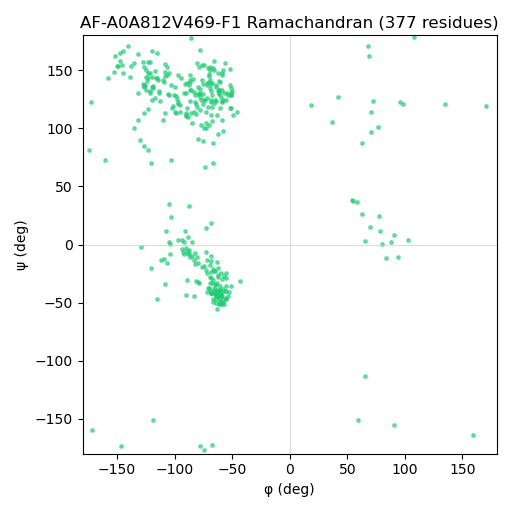.25 146 LEU A O 1
ATOM 1186 N N . CYS A 1 147 ? -1.160 -3.866 3.698 1.00 94.00 147 CYS A N 1
ATOM 1187 C CA . CYS A 1 147 ? 0.072 -4.558 4.069 1.00 94.00 147 CYS A CA 1
ATOM 1188 C C . CYS A 1 147 ? 0.899 -4.772 2.802 1.00 94.00 147 CYS A C 1
ATOM 1190 O O . CYS A 1 147 ? 0.489 -5.547 1.946 1.00 94.00 147 CYS A O 1
ATOM 1192 N N . LEU A 1 148 ? 2.050 -4.116 2.682 1.00 96.69 148 LEU A N 1
ATOM 1193 C CA . LEU A 1 148 ? 2.913 -4.226 1.503 1.00 96.69 148 LEU A CA 1
ATOM 1194 C C . LEU A 1 148 ? 4.264 -4.827 1.883 1.00 96.69 148 LEU A C 1
ATOM 1196 O O . LEU A 1 148 ? 4.769 -4.596 2.985 1.00 96.69 148 LEU A O 1
ATOM 1200 N N . THR A 1 149 ? 4.870 -5.549 0.943 1.00 97.44 149 THR A N 1
ATOM 1201 C CA . THR A 1 149 ? 6.234 -6.071 1.091 1.00 97.44 149 THR A CA 1
ATOM 1202 C C . THR A 1 149 ? 7.175 -5.304 0.176 1.00 97.44 149 THR A C 1
ATOM 1204 O O . THR A 1 149 ? 7.060 -5.393 -1.042 1.00 97.44 149 THR A O 1
ATOM 1207 N N . VAL A 1 150 ? 8.104 -4.538 0.744 1.00 97.50 150 VAL A N 1
ATOM 1208 C CA . VAL A 1 150 ? 9.041 -3.712 -0.028 1.00 97.50 150 VAL A CA 1
ATOM 1209 C C . VAL A 1 150 ? 10.372 -4.434 -0.204 1.00 97.50 150 VAL A C 1
ATOM 1211 O O . VAL A 1 150 ? 11.037 -4.740 0.783 1.00 97.50 150 VAL A O 1
ATOM 1214 N N . PHE A 1 151 ? 10.793 -4.639 -1.447 1.00 97.06 151 PHE A N 1
ATOM 1215 C CA . PHE A 1 151 ? 12.068 -5.260 -1.803 1.00 97.06 151 PHE A CA 1
ATOM 1216 C C . PHE A 1 151 ? 13.031 -4.234 -2.380 1.00 97.06 151 PHE A C 1
ATOM 1218 O O . PHE A 1 151 ? 12.631 -3.371 -3.159 1.00 97.06 151 PHE A O 1
ATOM 1225 N N . GLN A 1 152 ? 14.308 -4.323 -2.015 1.00 93.88 152 GLN A N 1
ATOM 1226 C CA . GLN A 1 152 ? 15.336 -3.504 -2.651 1.00 93.88 152 GLN A CA 1
ATOM 1227 C C . GLN A 1 152 ? 15.849 -4.202 -3.905 1.00 93.88 152 GLN A C 1
ATOM 1229 O O . GLN A 1 152 ? 16.057 -5.413 -3.904 1.00 93.88 152 GLN A O 1
ATOM 1234 N N . VAL A 1 153 ? 16.084 -3.425 -4.959 1.00 93.44 153 VAL A N 1
ATOM 1235 C CA . VAL A 1 153 ? 16.776 -3.925 -6.151 1.00 93.44 153 VAL A CA 1
ATOM 1236 C C . VAL A 1 153 ? 18.273 -3.632 -6.074 1.00 93.44 153 VAL A C 1
ATOM 1238 O O . VAL A 1 153 ? 18.692 -2.585 -5.568 1.00 93.44 153 VAL A O 1
ATOM 1241 N N . ASP A 1 154 ? 19.065 -4.569 -6.581 1.00 89.69 154 ASP A N 1
ATOM 1242 C CA . ASP A 1 154 ? 20.509 -4.466 -6.736 1.00 89.69 154 ASP A CA 1
ATOM 1243 C C . ASP A 1 154 ? 20.900 -3.535 -7.903 1.00 89.69 154 ASP A C 1
ATOM 1245 O O . ASP A 1 154 ? 20.064 -2.934 -8.590 1.00 89.69 154 ASP A O 1
ATOM 1249 N N . ASP A 1 155 ? 22.204 -3.429 -8.153 1.00 85.75 155 ASP A N 1
ATOM 1250 C CA . ASP A 1 155 ? 22.758 -2.591 -9.220 1.00 85.75 155 ASP A CA 1
ATOM 1251 C C . ASP A 1 155 ? 22.432 -3.103 -10.639 1.00 85.75 155 ASP A C 1
ATOM 1253 O O . ASP A 1 155 ? 22.639 -2.385 -11.619 1.00 85.75 155 ASP A O 1
ATOM 1257 N N . TYR A 1 156 ? 21.879 -4.311 -10.759 1.00 87.06 156 TYR A N 1
ATOM 1258 C CA . TYR A 1 156 ? 21.426 -4.932 -12.003 1.00 87.06 156 TYR A CA 1
ATOM 1259 C C . TYR A 1 156 ? 19.894 -4.918 -12.148 1.00 87.06 156 TYR A C 1
ATOM 1261 O O . TYR A 1 156 ? 19.363 -5.403 -13.150 1.00 87.06 156 TYR A O 1
ATOM 1269 N N . GLY A 1 157 ? 19.171 -4.354 -11.174 1.00 87.50 157 GLY A N 1
ATOM 1270 C CA . GLY A 1 157 ? 17.713 -4.313 -11.165 1.00 87.50 157 GLY A CA 1
ATOM 1271 C C . GLY A 1 157 ? 17.060 -5.637 -10.762 1.00 87.50 157 GLY A C 1
ATOM 1272 O O . GLY A 1 157 ? 15.928 -5.903 -11.168 1.00 87.50 157 GLY A O 1
ATOM 1273 N N . ASN A 1 158 ? 17.748 -6.499 -10.020 1.00 93.06 158 ASN A N 1
ATOM 1274 C CA . ASN A 1 158 ? 17.206 -7.743 -9.478 1.00 93.06 158 ASN A CA 1
ATOM 1275 C C . ASN A 1 158 ? 16.970 -7.622 -7.976 1.00 93.06 158 ASN A C 1
ATOM 1277 O O . ASN A 1 158 ? 17.645 -6.860 -7.293 1.00 93.06 158 ASN A O 1
ATOM 1281 N N . VAL A 1 159 ? 16.014 -8.389 -7.460 1.00 94.31 159 VAL A N 1
ATOM 1282 C CA . VAL A 1 159 ? 15.865 -8.581 -6.016 1.00 94.31 159 VAL A CA 1
ATOM 1283 C C . VAL A 1 159 ? 16.756 -9.746 -5.597 1.00 94.31 159 VAL A C 1
ATOM 1285 O O . VAL A 1 159 ? 16.803 -10.764 -6.291 1.00 94.31 159 VAL A O 1
ATOM 1288 N N . GLU A 1 160 ? 17.456 -9.600 -4.475 1.00 89.38 160 GLU A N 1
ATOM 1289 C CA . GLU A 1 160 ? 18.288 -10.669 -3.920 1.00 89.38 160 GLU A CA 1
ATOM 1290 C C . GLU A 1 160 ? 17.427 -11.901 -3.566 1.00 89.38 160 GLU A C 1
ATOM 1292 O O . GLU A 1 160 ? 16.393 -11.743 -2.914 1.00 89.38 160 GLU A O 1
ATOM 1297 N N . PRO A 1 161 ? 17.827 -13.135 -3.938 1.00 83.75 161 PRO A N 1
ATOM 1298 C CA . PRO A 1 161 ? 16.990 -14.331 -3.764 1.00 83.75 161 PRO A CA 1
ATOM 1299 C C . PRO A 1 161 ? 16.567 -14.626 -2.318 1.00 83.75 161 PRO A C 1
ATOM 1301 O O . PRO A 1 161 ? 15.505 -15.202 -2.091 1.00 83.75 161 PRO A O 1
ATOM 1304 N N . ASP A 1 162 ? 17.399 -14.238 -1.349 1.00 86.75 162 ASP A N 1
ATOM 1305 C CA . ASP A 1 162 ? 17.163 -14.451 0.082 1.00 86.75 162 ASP A CA 1
ATOM 1306 C C . ASP A 1 162 ? 16.547 -13.220 0.781 1.00 86.75 162 ASP A C 1
ATOM 1308 O O . ASP A 1 162 ? 16.368 -13.229 2.007 1.00 86.75 162 ASP A O 1
ATOM 1312 N N . ASP A 1 163 ? 16.222 -12.154 0.037 1.00 90.19 163 ASP A N 1
ATOM 1313 C CA . ASP A 1 163 ? 15.555 -10.982 0.601 1.00 90.19 163 ASP A CA 1
ATOM 1314 C C . ASP A 1 163 ? 14.126 -11.350 1.018 1.00 90.19 163 ASP A C 1
ATOM 1316 O O . ASP A 1 163 ? 13.317 -11.842 0.233 1.00 90.19 163 ASP A O 1
ATOM 1320 N N . ARG A 1 164 ? 13.803 -11.111 2.291 1.00 92.00 164 ARG A N 1
ATOM 1321 C CA . ARG A 1 164 ? 12.450 -11.317 2.833 1.00 92.00 164 ARG A CA 1
ATOM 1322 C C . ARG A 1 164 ? 11.555 -10.094 2.652 1.00 92.00 164 ARG A C 1
ATOM 1324 O O . ARG A 1 164 ? 10.364 -10.171 2.957 1.00 92.00 164 ARG A O 1
ATOM 1331 N N . GLY A 1 165 ? 12.133 -8.988 2.194 1.00 94.44 165 GLY A N 1
ATOM 1332 C CA . GLY A 1 165 ? 11.484 -7.700 2.074 1.00 94.44 165 GLY A CA 1
ATOM 1333 C C . GLY A 1 165 ? 11.172 -7.063 3.428 1.00 94.44 165 GLY A C 1
ATOM 1334 O O . GLY A 1 165 ? 11.129 -7.698 4.487 1.00 94.44 165 GLY A O 1
ATOM 1335 N N . LEU A 1 166 ? 10.935 -5.758 3.393 1.00 94.88 166 LEU A N 1
ATOM 1336 C CA . LEU A 1 166 ? 10.428 -4.991 4.518 1.00 94.88 166 LEU A CA 1
ATOM 1337 C C . LEU A 1 166 ? 8.897 -5.001 4.483 1.00 94.88 166 LEU A C 1
ATOM 1339 O O . LEU A 1 166 ? 8.290 -4.448 3.569 1.00 94.88 166 LEU A O 1
ATOM 1343 N N . GLN A 1 167 ? 8.276 -5.573 5.512 1.00 94.69 167 GLN A N 1
ATOM 1344 C CA . GLN A 1 167 ? 6.832 -5.460 5.713 1.00 94.69 167 GLN A CA 1
ATOM 1345 C C . GLN A 1 167 ? 6.483 -4.058 6.212 1.00 94.69 167 GLN A C 1
ATOM 1347 O O . GLN A 1 167 ? 6.998 -3.617 7.243 1.00 94.69 167 GLN A O 1
ATOM 1352 N N . ILE A 1 168 ? 5.587 -3.376 5.505 1.00 93.38 168 ILE A N 1
ATOM 1353 C CA . ILE A 1 168 ?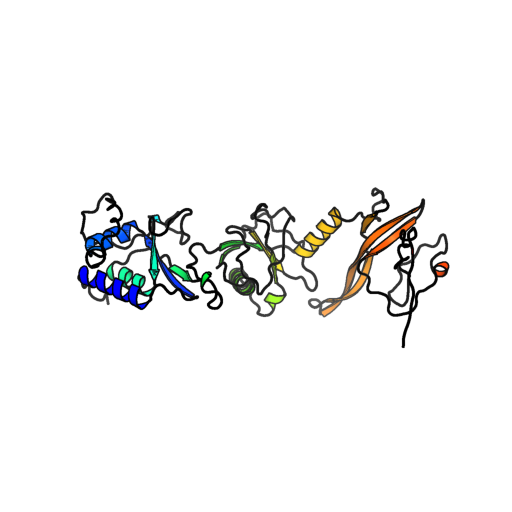 5.048 -2.080 5.915 1.00 93.38 168 ILE A CA 1
ATOM 1354 C C . ILE A 1 168 ? 3.524 -2.123 5.960 1.00 93.38 168 ILE A C 1
ATOM 1356 O O . ILE A 1 168 ? 2.880 -2.841 5.197 1.00 93.38 168 ILE A O 1
ATOM 1360 N N . MET A 1 169 ? 2.955 -1.317 6.853 1.00 91.62 169 MET A N 1
ATOM 1361 C CA . MET A 1 169 ? 1.539 -0.973 6.821 1.00 91.62 169 MET A CA 1
ATOM 1362 C C . MET A 1 169 ? 1.401 0.508 6.504 1.00 91.62 169 MET A C 1
ATOM 1364 O O . MET A 1 169 ? 2.057 1.328 7.149 1.00 91.62 169 MET A O 1
ATOM 1368 N N . CYS A 1 170 ? 0.553 0.839 5.539 1.00 93.12 170 CYS A N 1
ATOM 1369 C CA . CYS A 1 170 ? 0.263 2.214 5.148 1.00 93.12 170 CYS A CA 1
ATOM 1370 C C . CYS A 1 170 ? -1.201 2.359 4.725 1.00 93.12 170 CYS A C 1
ATOM 1372 O O . CYS A 1 170 ? -1.853 1.397 4.315 1.00 93.12 170 CYS A O 1
ATOM 1374 N N . SER A 1 171 ? -1.730 3.567 4.855 1.00 93.31 171 SER A N 1
ATOM 1375 C CA . SER A 1 171 ? -3.064 3.910 4.380 1.00 93.31 171 SER A CA 1
ATOM 1376 C C . SER A 1 171 ? -3.111 3.935 2.855 1.00 93.31 171 SER A C 1
ATOM 1378 O O . SER A 1 171 ? -2.171 4.377 2.199 1.00 93.31 171 SER A O 1
ATOM 1380 N N . THR A 1 172 ? -4.257 3.563 2.291 1.00 92.62 172 THR A N 1
ATOM 1381 C CA . THR A 1 172 ? -4.594 3.814 0.880 1.00 92.62 172 THR A CA 1
ATOM 1382 C C . THR A 1 172 ? -4.595 5.307 0.536 1.00 92.62 172 THR A C 1
ATOM 1384 O O . THR A 1 172 ? -4.365 5.673 -0.610 1.00 92.62 172 THR A O 1
ATOM 1387 N N . SER A 1 173 ? -4.805 6.176 1.532 1.00 90.94 173 SER A N 1
ATOM 1388 C CA . SER A 1 173 ? -4.828 7.635 1.369 1.00 90.94 173 SER A CA 1
ATOM 1389 C C . SER A 1 173 ? -3.484 8.331 1.604 1.00 90.94 173 SER A C 1
ATOM 1391 O O . SER A 1 173 ? -3.382 9.539 1.387 1.00 90.94 173 SER A O 1
ATOM 1393 N N . GLU A 1 174 ? -2.458 7.599 2.052 1.00 91.50 174 GLU A N 1
ATOM 1394 C CA . GLU A 1 174 ? -1.100 8.141 2.143 1.00 91.50 174 GLU A CA 1
ATOM 1395 C C . GLU A 1 174 ? -0.520 8.349 0.742 1.00 91.50 174 GLU A C 1
ATOM 1397 O O . GLU A 1 174 ? -0.774 7.566 -0.175 1.00 91.50 174 GLU A O 1
ATOM 1402 N N . THR A 1 175 ? 0.285 9.400 0.581 1.00 94.50 175 THR A N 1
ATOM 1403 C CA . THR A 1 175 ? 1.000 9.629 -0.675 1.00 94.50 175 THR A CA 1
ATOM 1404 C C . THR A 1 175 ? 2.234 8.742 -0.770 1.00 94.50 175 THR A C 1
ATOM 1406 O O . THR A 1 175 ? 2.869 8.399 0.234 1.00 94.50 175 THR A O 1
ATOM 1409 N N . VAL A 1 176 ? 2.644 8.427 -1.994 1.00 94.31 176 VAL A N 1
ATOM 1410 C CA . VAL A 1 176 ? 3.863 7.651 -2.267 1.00 94.31 176 VAL A CA 1
ATOM 1411 C C . VAL A 1 176 ? 5.096 8.294 -1.623 1.00 94.31 176 VAL A C 1
ATOM 1413 O O . VAL A 1 176 ? 5.963 7.594 -1.101 1.00 94.31 176 VAL A O 1
ATOM 1416 N N . GLU A 1 177 ? 5.177 9.626 -1.576 1.00 94.25 177 GLU A N 1
ATOM 1417 C CA . GLU A 1 177 ? 6.254 10.337 -0.881 1.00 94.25 177 GLU A CA 1
ATOM 1418 C C . GLU A 1 177 ? 6.274 10.076 0.637 1.00 94.25 177 GLU A C 1
ATOM 1420 O O . GLU A 1 177 ? 7.348 9.902 1.225 1.00 94.25 177 GLU A O 1
ATOM 1425 N N . GLN A 1 178 ? 5.108 10.038 1.291 1.00 93.31 178 GLN A N 1
ATOM 1426 C CA . GLN A 1 178 ? 5.007 9.711 2.719 1.00 93.31 178 GLN A CA 1
ATOM 1427 C C . GLN A 1 178 ? 5.473 8.277 2.980 1.00 93.31 178 GLN A C 1
ATOM 1429 O O . GLN A 1 178 ? 6.290 8.045 3.879 1.00 93.31 178 GLN A O 1
ATOM 1434 N N . VAL A 1 179 ? 5.046 7.340 2.132 1.00 94.38 179 VAL A N 1
ATOM 1435 C CA . VAL A 1 179 ? 5.461 5.937 2.208 1.00 94.38 179 VAL A CA 1
ATOM 1436 C C . VAL A 1 179 ? 6.960 5.785 1.975 1.00 94.38 179 VAL A C 1
ATOM 1438 O O . VAL A 1 179 ? 7.629 5.122 2.766 1.00 94.38 179 VAL A O 1
ATOM 1441 N N . LEU A 1 180 ? 7.531 6.464 0.978 1.00 93.50 180 LEU A N 1
ATOM 1442 C CA . LEU A 1 180 ? 8.977 6.497 0.744 1.00 93.50 180 LEU A CA 1
ATOM 1443 C C . LEU A 1 180 ? 9.743 6.970 1.983 1.00 93.50 180 LEU A C 1
ATOM 1445 O O . LEU A 1 180 ? 10.703 6.321 2.396 1.00 93.50 180 LEU A O 1
ATOM 1449 N N . ARG A 1 181 ? 9.311 8.061 2.629 1.00 91.62 181 ARG A N 1
ATOM 1450 C CA . ARG A 1 181 ? 9.947 8.541 3.870 1.00 91.62 181 ARG A CA 1
ATOM 1451 C C . ARG A 1 181 ? 9.914 7.492 4.981 1.00 91.62 181 ARG A C 1
ATOM 1453 O O . ARG A 1 181 ? 10.905 7.348 5.704 1.00 91.62 181 ARG A O 1
ATOM 1460 N N . ASN A 1 182 ? 8.801 6.772 5.125 1.00 91.31 182 ASN A N 1
ATOM 1461 C CA . ASN A 1 182 ? 8.661 5.692 6.101 1.00 91.31 182 ASN A CA 1
ATOM 1462 C C . ASN A 1 182 ? 9.586 4.508 5.762 1.00 91.31 182 ASN A C 1
ATOM 1464 O O . ASN A 1 182 ? 10.345 4.046 6.610 1.00 91.31 182 ASN A O 1
ATOM 1468 N N . VAL A 1 183 ? 9.607 4.065 4.506 1.00 92.50 183 VAL A N 1
ATOM 1469 C CA . VAL A 1 183 ? 10.481 2.980 4.034 1.00 92.50 183 VAL A CA 1
ATOM 1470 C C . VAL A 1 183 ? 11.957 3.319 4.259 1.00 92.50 183 VAL A C 1
ATOM 1472 O O . VAL A 1 183 ? 12.674 2.548 4.894 1.00 92.50 183 VAL A O 1
ATOM 1475 N N . LEU A 1 184 ? 12.411 4.499 3.827 1.00 90.25 184 LEU A N 1
ATOM 1476 C CA . LEU A 1 184 ? 13.798 4.942 4.019 1.00 90.25 184 LEU A CA 1
ATOM 1477 C C . LEU A 1 184 ? 14.177 5.044 5.500 1.00 90.25 184 LEU A C 1
ATOM 1479 O O . LEU A 1 184 ? 15.305 4.735 5.885 1.00 90.25 184 LEU A O 1
ATOM 1483 N N . THR A 1 185 ? 13.226 5.459 6.336 1.00 88.69 185 THR A N 1
ATOM 1484 C CA . THR A 1 185 ? 13.382 5.481 7.789 1.00 88.69 185 THR A CA 1
ATOM 1485 C C . THR A 1 185 ? 13.629 4.084 8.348 1.00 88.69 185 THR A C 1
ATOM 1487 O O . THR A 1 185 ? 14.591 3.908 9.094 1.00 88.69 185 THR A O 1
ATOM 1490 N N . ASN A 1 186 ? 12.784 3.116 7.990 1.00 87.12 186 ASN A N 1
ATOM 1491 C CA . ASN A 1 186 ? 12.844 1.745 8.504 1.00 87.12 186 ASN A CA 1
ATOM 1492 C C . ASN A 1 186 ? 14.078 0.981 8.017 1.00 87.12 186 ASN A C 1
ATOM 1494 O O . ASN A 1 186 ? 14.582 0.112 8.718 1.00 87.12 186 ASN A O 1
ATOM 1498 N N . LEU A 1 187 ? 14.584 1.327 6.836 1.00 85.44 187 LEU A N 1
ATOM 1499 C CA . LEU A 1 187 ? 15.811 0.759 6.283 1.00 85.44 187 LEU A CA 1
ATOM 1500 C C . LEU A 1 187 ? 17.087 1.476 6.775 1.00 85.44 187 LEU A C 1
ATOM 1502 O O . LEU A 1 187 ? 18.183 1.128 6.341 1.00 85.44 187 LEU A O 1
ATOM 1506 N N . ASN A 1 188 ? 16.969 2.478 7.659 1.00 83.44 188 ASN A N 1
ATOM 1507 C CA . ASN A 1 188 ? 18.082 3.290 8.172 1.00 83.44 188 ASN A CA 1
ATOM 1508 C C . ASN A 1 188 ? 18.882 4.034 7.078 1.00 83.44 188 ASN A C 1
ATOM 1510 O O . ASN A 1 188 ? 20.093 4.217 7.190 1.00 83.44 188 ASN A O 1
ATOM 1514 N N . LEU A 1 189 ? 18.205 4.517 6.036 1.00 75.06 189 LEU A N 1
ATOM 1515 C CA . LEU A 1 189 ? 18.814 5.099 4.831 1.00 75.06 189 LEU A CA 1
ATOM 1516 C C . LEU A 1 189 ? 18.713 6.634 4.780 1.00 75.06 189 LEU A C 1
ATOM 1518 O O . LEU A 1 189 ? 18.454 7.189 3.723 1.00 75.06 189 LEU A O 1
ATOM 1522 N N . ARG A 1 190 ? 18.797 7.339 5.915 1.00 68.38 190 ARG A N 1
ATOM 1523 C CA . ARG A 1 190 ? 18.376 8.753 5.976 1.00 68.38 190 ARG A CA 1
ATOM 1524 C C . ARG A 1 190 ? 19.441 9.767 5.501 1.00 68.38 190 ARG A C 1
ATOM 1526 O O . ARG A 1 190 ? 20.370 10.049 6.257 1.00 68.38 190 ARG A O 1
ATOM 1533 N N . HIS A 1 191 ? 19.170 10.458 4.386 1.00 56.56 191 HIS A N 1
ATOM 1534 C CA . HIS A 1 191 ? 19.511 11.868 4.112 1.00 56.56 191 HIS A CA 1
ATOM 1535 C C . HIS A 1 191 ? 18.331 12.590 3.398 1.00 56.56 191 HIS A C 1
ATOM 1537 O O . HIS A 1 191 ? 17.640 11.963 2.596 1.00 56.56 191 HIS A O 1
ATOM 1543 N N . PRO A 1 192 ? 18.047 13.888 3.655 1.00 52.25 192 PRO A N 1
ATOM 1544 C CA . PRO A 1 192 ? 16.938 14.625 3.016 1.00 52.25 192 PRO A CA 1
ATOM 1545 C C . PRO A 1 192 ? 16.977 14.659 1.478 1.00 52.25 192 PRO A C 1
ATOM 1547 O O . PRO A 1 192 ? 15.925 14.733 0.847 1.00 52.25 192 PRO A O 1
ATOM 1550 N N . ASP A 1 193 ? 18.172 14.557 0.893 1.00 59.19 193 ASP A N 1
ATOM 1551 C CA . ASP A 1 193 ? 18.386 14.563 -0.563 1.00 59.19 193 ASP A CA 1
ATOM 1552 C C . ASP A 1 193 ? 18.109 13.200 -1.231 1.00 59.19 193 ASP A C 1
ATOM 1554 O O . ASP A 1 193 ? 18.010 13.117 -2.457 1.00 59.19 193 ASP A O 1
ATOM 1558 N N . ASP A 1 194 ? 17.922 12.130 -0.451 1.00 70.56 194 ASP A N 1
ATOM 1559 C CA . ASP A 1 194 ? 17.775 10.772 -0.990 1.00 70.56 194 ASP A CA 1
ATOM 1560 C C . ASP A 1 194 ? 16.410 10.528 -1.635 1.00 70.56 194 ASP A C 1
ATOM 1562 O O . ASP A 1 194 ? 16.269 9.603 -2.433 1.00 70.56 194 ASP A O 1
ATOM 1566 N N . LEU A 1 195 ? 15.396 11.352 -1.342 1.00 80.94 195 LEU A N 1
ATOM 1567 C CA . LEU A 1 195 ? 14.054 11.150 -1.895 1.00 80.94 195 LEU A CA 1
ATOM 1568 C C . LEU A 1 195 ? 14.054 11.206 -3.425 1.00 80.94 195 LEU A C 1
ATOM 1570 O O . LEU A 1 195 ? 13.376 10.392 -4.048 1.00 80.94 195 LEU A O 1
ATOM 1574 N N . HIS A 1 196 ? 14.829 12.107 -4.034 1.00 82.62 196 HIS A N 1
ATOM 1575 C CA . HIS A 1 196 ? 14.964 12.197 -5.494 1.00 82.62 196 HIS A CA 1
ATOM 1576 C C . HIS A 1 196 ? 15.787 11.048 -6.090 1.00 82.62 196 HIS A C 1
ATOM 1578 O O . HIS A 1 196 ? 15.630 10.728 -7.266 1.00 82.62 196 HIS A O 1
ATOM 1584 N N . ALA A 1 197 ? 16.625 10.412 -5.272 1.00 87.06 197 ALA A N 1
ATOM 1585 C CA . ALA A 1 197 ? 17.441 9.265 -5.641 1.00 87.06 197 ALA A CA 1
ATOM 1586 C C . ALA A 1 197 ? 16.716 7.927 -5.438 1.00 87.06 197 ALA A C 1
ATOM 1588 O O . ALA A 1 197 ? 17.332 6.878 -5.605 1.00 87.06 197 ALA A O 1
ATOM 1589 N N . VAL A 1 198 ? 15.426 7.932 -5.086 1.00 90.69 198 VAL A N 1
ATOM 1590 C CA . VAL A 1 198 ? 14.626 6.710 -4.950 1.00 90.69 198 VAL 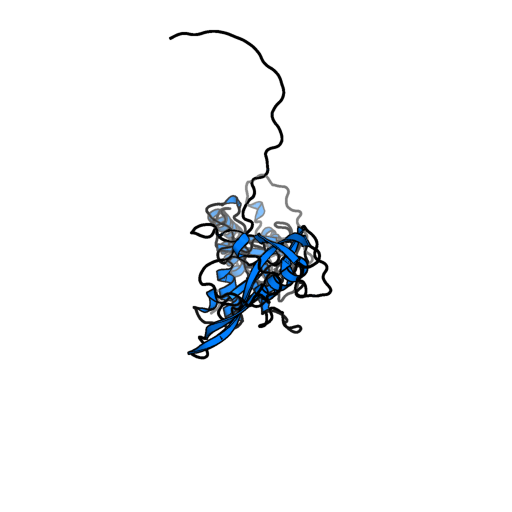A CA 1
ATOM 1591 C C . VAL A 1 198 ? 13.255 6.825 -5.597 1.00 90.69 198 VAL A C 1
ATOM 1593 O O . VAL A 1 198 ? 12.702 7.922 -5.732 1.00 90.69 198 VAL A O 1
ATOM 1596 N N . ARG A 1 199 ? 12.690 5.673 -5.958 1.00 93.00 199 ARG A N 1
ATOM 1597 C CA . ARG A 1 199 ? 11.300 5.530 -6.402 1.00 93.00 199 ARG A CA 1
ATOM 1598 C C . ARG A 1 199 ? 10.753 4.142 -6.098 1.00 93.00 199 ARG A C 1
ATOM 1600 O O . ARG A 1 199 ? 11.520 3.210 -5.852 1.00 93.00 199 ARG A O 1
ATOM 1607 N N . LEU A 1 200 ? 9.429 4.039 -6.118 1.00 95.62 200 LEU A N 1
ATOM 1608 C CA . LEU A 1 200 ? 8.709 2.790 -5.911 1.00 95.62 200 LEU A CA 1
ATOM 1609 C C . LEU A 1 200 ? 8.086 2.301 -7.217 1.00 95.62 200 LEU A C 1
ATOM 1611 O O . LEU A 1 200 ? 7.670 3.104 -8.054 1.00 95.62 200 LEU A O 1
ATOM 1615 N N . TRP A 1 201 ? 7.997 0.984 -7.345 1.00 96.19 201 TRP A N 1
ATOM 1616 C CA . TRP A 1 201 ? 7.334 0.297 -8.446 1.00 96.19 201 TRP A CA 1
ATOM 1617 C C . TRP A 1 201 ? 6.254 -0.632 -7.919 1.00 96.19 201 TRP A C 1
ATOM 1619 O O . TRP A 1 201 ? 6.447 -1.277 -6.887 1.00 96.19 201 TRP A O 1
ATOM 1629 N N . TYR A 1 202 ? 5.150 -0.721 -8.651 1.00 95.81 202 TYR A N 1
ATOM 1630 C CA . TYR A 1 202 ? 4.005 -1.570 -8.332 1.00 95.81 202 TYR A CA 1
ATOM 1631 C C . TYR A 1 202 ? 3.441 -2.215 -9.600 1.00 95.81 202 TYR A C 1
ATOM 1633 O O . TYR A 1 202 ? 3.839 -1.854 -10.708 1.00 95.81 202 TYR A O 1
ATOM 1641 N N . ARG A 1 203 ? 2.511 -3.160 -9.436 1.00 93.94 203 ARG A N 1
ATOM 1642 C CA . ARG A 1 203 ? 1.739 -3.730 -10.542 1.00 93.94 203 ARG A CA 1
ATOM 1643 C C . ARG A 1 203 ? 0.275 -3.278 -10.463 1.00 93.94 203 ARG A C 1
ATOM 1645 O O . ARG A 1 203 ? -0.449 -3.792 -9.619 1.00 93.94 203 ARG A O 1
ATOM 1652 N N . PRO A 1 204 ? -0.196 -2.371 -11.335 1.00 89.31 204 PRO A N 1
ATOM 1653 C CA . PRO A 1 204 ? -1.598 -1.945 -11.323 1.00 89.31 204 PRO A CA 1
ATOM 1654 C C . PRO A 1 204 ? -2.568 -3.007 -11.845 1.00 89.31 204 PRO A C 1
ATOM 1656 O O . PRO A 1 204 ? -3.750 -2.981 -11.512 1.00 89.31 204 PRO A O 1
ATOM 1659 N N . ASN A 1 205 ? -2.112 -3.944 -12.684 1.00 90.00 205 ASN A N 1
ATOM 1660 C CA . ASN A 1 205 ? -2.990 -4.999 -13.183 1.00 90.00 205 ASN A CA 1
ATOM 1661 C C . ASN A 1 205 ? -3.203 -6.079 -12.112 1.00 90.00 205 ASN A C 1
ATOM 1663 O O . ASN A 1 205 ? -2.352 -6.950 -11.929 1.00 90.00 205 ASN A O 1
ATOM 1667 N N . PHE A 1 206 ? -4.368 -6.047 -11.463 1.00 92.88 206 PHE A N 1
ATOM 1668 C CA . PHE A 1 206 ? -4.793 -6.995 -10.427 1.00 92.88 206 PHE A CA 1
ATOM 1669 C C . PHE A 1 206 ? -4.935 -8.449 -10.913 1.00 92.88 206 PHE A C 1
ATOM 1671 O O . PHE A 1 206 ? -5.017 -9.352 -10.085 1.00 92.88 206 PHE A O 1
ATOM 1678 N N . GLU A 1 207 ? -4.967 -8.698 -12.226 1.00 94.00 207 GLU A N 1
ATOM 1679 C CA . GLU A 1 207 ? -4.982 -10.059 -12.784 1.00 94.00 207 GLU A CA 1
ATOM 1680 C C . GLU A 1 207 ? -3.605 -10.739 -12.724 1.00 94.00 207 GLU A C 1
ATOM 1682 O O . GLU A 1 207 ? -3.517 -11.964 -12.811 1.00 94.00 207 GLU A O 1
ATOM 1687 N N . LEU A 1 208 ? -2.530 -9.958 -12.570 1.00 92.88 208 LEU A N 1
ATOM 1688 C CA . LEU A 1 208 ? -1.174 -10.479 -12.411 1.00 92.88 208 LEU A CA 1
ATOM 1689 C C . LEU A 1 208 ? -0.922 -10.925 -10.969 1.00 92.88 208 LEU A C 1
ATOM 1691 O O . LEU A 1 208 ? -1.524 -10.414 -10.021 1.00 92.88 208 LEU A O 1
ATOM 1695 N N . ASP A 1 209 ? 0.042 -11.830 -10.791 1.00 95.62 209 ASP A N 1
ATOM 1696 C CA . ASP A 1 209 ? 0.551 -12.169 -9.464 1.00 95.62 209 ASP A CA 1
ATOM 1697 C C . ASP A 1 209 ? 1.216 -10.935 -8.835 1.00 95.62 209 ASP A C 1
ATOM 1699 O O . ASP A 1 209 ? 2.273 -10.472 -9.268 1.00 95.62 209 ASP A O 1
ATOM 1703 N N . GLN A 1 210 ? 0.590 -10.399 -7.791 1.00 96.56 210 GLN A N 1
ATOM 1704 C CA . GLN A 1 210 ? 1.047 -9.204 -7.080 1.00 96.56 210 GLN A CA 1
ATOM 1705 C C . GLN A 1 210 ? 2.292 -9.453 -6.217 1.00 96.56 210 GLN A C 1
ATOM 1707 O O . GLN A 1 210 ? 2.853 -8.511 -5.662 1.00 96.56 210 GLN A O 1
ATOM 1712 N N . THR A 1 211 ? 2.734 -10.705 -6.087 1.00 96.19 211 THR A N 1
ATOM 1713 C CA . THR A 1 211 ? 3.852 -11.121 -5.230 1.00 96.19 211 THR A CA 1
ATOM 1714 C C . THR A 1 211 ? 5.078 -11.610 -6.002 1.00 96.19 211 THR A C 1
ATOM 1716 O O . THR A 1 211 ? 6.161 -11.710 -5.432 1.00 96.19 211 THR A O 1
ATOM 1719 N N . ALA A 1 212 ? 4.942 -11.876 -7.304 1.00 94.31 212 ALA A N 1
ATOM 1720 C CA . ALA A 1 212 ? 6.032 -12.390 -8.132 1.00 94.31 212 ALA A CA 1
ATOM 1721 C C . ALA A 1 212 ? 7.164 -11.358 -8.321 1.00 94.31 212 ALA A C 1
ATOM 1723 O O . ALA A 1 212 ? 6.920 -10.237 -8.763 1.00 94.31 212 ALA A O 1
ATOM 1724 N N . LEU A 1 213 ? 8.417 -11.732 -8.061 1.00 93.38 213 LEU A N 1
ATOM 1725 C CA . LEU A 1 213 ? 9.588 -10.840 -8.198 1.00 93.38 213 LEU A CA 1
ATOM 1726 C C . LEU A 1 213 ? 10.467 -11.164 -9.415 1.00 93.38 213 LEU A C 1
ATOM 1728 O O . LEU A 1 213 ? 11.306 -10.363 -9.826 1.00 93.38 213 LEU A O 1
ATOM 1732 N N . ASP A 1 214 ? 10.283 -12.346 -9.992 1.00 88.81 214 ASP A N 1
ATOM 1733 C CA . ASP A 1 214 ? 11.021 -12.863 -11.142 1.00 88.81 214 ASP A CA 1
ATOM 1734 C C . ASP A 1 214 ? 10.488 -12.322 -12.478 1.00 88.81 214 ASP A C 1
ATOM 1736 O O . ASP A 1 214 ? 11.264 -12.099 -13.412 1.00 88.81 214 ASP A O 1
ATOM 1740 N N . SER A 1 215 ? 9.182 -12.053 -12.555 1.00 90.19 215 SER A N 1
ATOM 1741 C CA . SER A 1 215 ? 8.535 -11.470 -13.731 1.00 90.19 215 SER A CA 1
ATOM 1742 C C . SER A 1 215 ? 8.730 -9.951 -13.834 1.00 90.19 215 SER A C 1
ATOM 1744 O O . SER A 1 215 ? 8.532 -9.197 -12.878 1.00 90.19 215 SER A O 1
ATOM 1746 N N . LEU A 1 216 ? 9.044 -9.485 -15.043 1.00 89.00 216 LEU A N 1
ATOM 1747 C CA . LEU A 1 216 ? 9.107 -8.063 -15.403 1.00 89.00 216 LEU A CA 1
ATOM 1748 C C . LEU A 1 216 ? 7.785 -7.521 -15.968 1.00 89.00 216 LEU A C 1
ATOM 1750 O O . LEU A 1 216 ? 7.704 -6.353 -16.341 1.00 89.00 216 LEU A O 1
ATOM 1754 N N . GLU A 1 217 ? 6.749 -8.349 -16.036 1.00 88.38 217 GLU A N 1
ATOM 1755 C CA . GLU A 1 217 ? 5.460 -7.962 -16.596 1.00 88.38 217 GLU A CA 1
ATOM 1756 C C . GLU A 1 217 ? 4.698 -6.998 -15.677 1.00 88.38 217 GLU A C 1
ATOM 1758 O O . GLU A 1 217 ? 4.643 -7.185 -14.458 1.00 88.38 217 GLU A O 1
ATOM 1763 N N . GLY A 1 218 ? 4.095 -5.972 -16.285 1.00 85.38 218 GLY A N 1
ATOM 1764 C CA . GLY A 1 218 ? 3.100 -5.109 -15.648 1.00 85.38 218 GLY A CA 1
ATOM 1765 C C . GLY A 1 218 ? 3.614 -4.176 -14.554 1.00 85.38 218 GLY A C 1
ATOM 1766 O O . GLY A 1 218 ? 2.798 -3.667 -13.798 1.00 85.38 218 GLY A O 1
ATOM 1767 N N . TRP A 1 219 ? 4.927 -3.962 -14.432 1.00 91.06 219 TRP A N 1
ATOM 1768 C CA . TRP A 1 219 ? 5.470 -2.994 -13.478 1.00 91.06 219 TRP A CA 1
ATOM 1769 C C . TRP A 1 219 ? 5.327 -1.560 -13.980 1.00 91.06 219 TRP A C 1
ATOM 1771 O O . TRP A 1 219 ? 5.777 -1.226 -15.077 1.00 91.06 219 TRP A O 1
ATOM 1781 N N . GLU A 1 220 ? 4.794 -0.696 -13.126 1.00 91.81 220 GLU A N 1
ATOM 1782 C CA . GLU A 1 220 ? 4.683 0.740 -13.352 1.00 91.81 220 GLU A CA 1
ATOM 1783 C C . GLU A 1 220 ? 5.302 1.520 -12.191 1.00 91.81 220 GLU A C 1
ATOM 1785 O O . GLU A 1 220 ? 5.408 1.031 -11.061 1.00 91.81 220 GLU A O 1
ATOM 1790 N N . GLN A 1 221 ? 5.768 2.734 -12.482 1.00 93.25 221 GLN A N 1
ATOM 1791 C CA . GLN A 1 221 ? 6.332 3.616 -11.468 1.00 93.25 221 GLN A CA 1
ATOM 1792 C C . GLN A 1 221 ? 5.194 4.261 -10.672 1.00 93.25 221 GLN A C 1
ATOM 1794 O O . GLN A 1 221 ? 4.247 4.786 -11.250 1.00 93.25 221 GLN A O 1
ATOM 1799 N N . LEU A 1 222 ? 5.319 4.274 -9.347 1.00 91.69 222 LEU A N 1
ATOM 1800 C CA . LEU A 1 222 ? 4.442 5.060 -8.487 1.00 91.69 222 LEU A CA 1
ATOM 1801 C C . LEU A 1 222 ? 4.850 6.540 -8.521 1.00 91.69 222 LEU A C 1
ATOM 1803 O O . LEU A 1 222 ? 5.996 6.889 -8.219 1.00 91.69 222 LEU A O 1
ATOM 1807 N N . GLU A 1 223 ? 3.899 7.409 -8.856 1.00 91.12 223 GLU A N 1
ATOM 1808 C CA . GLU A 1 223 ? 4.086 8.863 -8.842 1.00 91.12 223 GLU A CA 1
ATOM 1809 C C . GLU A 1 223 ? 4.050 9.412 -7.413 1.00 91.12 223 GLU A C 1
ATOM 1811 O O . GLU A 1 223 ? 3.269 8.959 -6.582 1.00 91.12 223 GLU A O 1
ATOM 1816 N N . ARG A 1 224 ? 4.897 10.398 -7.097 1.00 88.81 224 ARG A N 1
ATOM 1817 C CA . ARG A 1 224 ? 5.158 10.816 -5.701 1.00 88.81 224 ARG A CA 1
ATOM 1818 C C . ARG A 1 224 ? 3.930 11.374 -4.993 1.00 88.81 224 ARG A C 1
ATOM 1820 O O . ARG A 1 224 ? 3.742 11.137 -3.798 1.00 88.81 224 ARG A O 1
ATOM 1827 N N . GLU A 1 225 ? 3.134 12.132 -5.730 1.00 91.06 225 GLU A N 1
ATOM 1828 C CA . GLU A 1 225 ? 1.940 12.814 -5.249 1.00 91.06 225 GLU A CA 1
ATOM 1829 C C . GLU A 1 225 ? 0.694 11.922 -5.310 1.00 91.06 225 GLU A C 1
ATOM 1831 O O . GLU A 1 225 ? -0.337 12.290 -4.748 1.00 91.06 225 GLU A O 1
ATOM 1836 N N . ALA A 1 226 ? 0.780 10.759 -5.967 1.00 90.06 226 ALA A N 1
ATOM 1837 C CA . ALA A 1 226 ? -0.319 9.808 -6.028 1.00 90.06 226 ALA A CA 1
ATOM 1838 C C . ALA A 1 226 ? -0.547 9.133 -4.669 1.00 90.06 226 ALA A C 1
ATOM 1840 O O . ALA A 1 226 ? 0.370 8.985 -3.852 1.00 90.06 226 ALA A O 1
ATOM 1841 N N . THR A 1 227 ? -1.793 8.730 -4.441 1.00 93.06 227 THR A N 1
ATOM 1842 C CA . THR A 1 227 ? -2.196 7.869 -3.328 1.00 93.06 227 THR A CA 1
ATOM 1843 C C . THR A 1 227 ? -2.018 6.397 -3.707 1.00 93.06 227 THR A C 1
ATOM 1845 O O . THR A 1 227 ? -1.622 6.068 -4.825 1.00 93.06 227 THR A O 1
ATOM 1848 N N . LEU A 1 228 ? -2.300 5.493 -2.771 1.00 93.31 228 LEU A N 1
ATOM 1849 C CA . LEU A 1 228 ? -2.149 4.048 -2.955 1.00 93.31 228 LEU A CA 1
ATOM 1850 C C . LEU A 1 228 ? -3.489 3.337 -3.201 1.00 93.31 228 LEU A C 1
ATOM 1852 O O . LEU A 1 228 ? -3.620 2.152 -2.909 1.00 93.31 228 LEU A O 1
ATOM 1856 N N . GLU A 1 229 ? -4.506 4.045 -3.699 1.00 89.75 229 GLU A N 1
ATOM 1857 C CA . GLU A 1 229 ? -5.835 3.460 -3.933 1.00 89.75 229 GLU A CA 1
ATOM 1858 C C . GLU A 1 229 ? -5.810 2.334 -4.980 1.00 89.75 229 GLU A C 1
ATOM 1860 O O . GLU A 1 229 ? -6.533 1.350 -4.829 1.00 89.75 229 GLU A O 1
ATOM 1865 N N . ASP A 1 230 ? -4.923 2.438 -5.974 1.00 88.62 230 ASP A N 1
ATOM 1866 C CA . ASP A 1 230 ? -4.751 1.455 -7.053 1.00 88.62 230 ASP A CA 1
ATOM 1867 C C . ASP A 1 230 ? -3.709 0.366 -6.727 1.00 88.62 230 ASP A C 1
ATOM 1869 O O . ASP A 1 230 ? -3.293 -0.395 -7.601 1.00 88.62 230 ASP A O 1
ATOM 1873 N N . VAL A 1 231 ? -3.262 0.274 -5.469 1.00 94.00 231 VAL A N 1
ATOM 1874 C CA . VAL A 1 231 ? -2.294 -0.737 -5.024 1.00 94.00 231 VAL A CA 1
ATOM 1875 C C . VAL A 1 231 ? -3.013 -1.881 -4.317 1.00 94.00 231 VAL A C 1
ATOM 1877 O O . VAL A 1 231 ? -3.777 -1.676 -3.374 1.00 94.00 231 VAL A O 1
ATOM 1880 N N . ALA A 1 232 ? -2.736 -3.112 -4.746 1.00 94.12 232 ALA A N 1
ATOM 1881 C CA . ALA A 1 232 ? -3.298 -4.300 -4.120 1.00 94.12 232 ALA A CA 1
ATOM 1882 C C . ALA A 1 232 ? -2.753 -4.524 -2.698 1.00 94.12 232 ALA A C 1
ATOM 1884 O O . ALA A 1 232 ? -1.555 -4.412 -2.429 1.00 94.12 232 ALA A O 1
ATOM 1885 N N . ASP A 1 233 ? -3.638 -4.910 -1.780 1.00 94.31 233 ASP A N 1
ATOM 1886 C CA . ASP A 1 233 ? -3.237 -5.374 -0.454 1.00 94.31 233 ASP A CA 1
ATOM 1887 C C . ASP A 1 233 ? -2.420 -6.672 -0.556 1.00 94.31 233 ASP A C 1
ATOM 1889 O O . ASP A 1 233 ? -2.758 -7.575 -1.320 1.00 94.31 233 ASP A O 1
ATOM 1893 N N . GLY A 1 234 ? -1.341 -6.772 0.218 1.00 94.81 234 GLY A N 1
ATOM 1894 C CA . GLY A 1 234 ? -0.400 -7.892 0.158 1.00 94.81 234 GLY A CA 1
ATOM 1895 C C . GLY A 1 234 ? 0.613 -7.811 -0.988 1.00 94.81 234 GLY A C 1
ATOM 1896 O O . GLY A 1 234 ? 1.438 -8.718 -1.112 1.00 94.81 234 GLY A O 1
ATOM 1897 N N . ALA A 1 235 ? 0.580 -6.762 -1.818 1.00 97.06 235 ALA A N 1
ATOM 1898 C CA . ALA A 1 235 ? 1.458 -6.647 -2.977 1.00 97.06 235 ALA A CA 1
ATOM 1899 C C . ALA A 1 235 ? 2.939 -6.480 -2.608 1.00 97.06 235 ALA A C 1
ATOM 1901 O O . ALA A 1 235 ? 3.313 -5.923 -1.567 1.00 97.06 235 ALA A O 1
ATOM 1902 N N . SER A 1 236 ? 3.788 -6.940 -3.523 1.00 97.50 236 SER A N 1
ATOM 1903 C CA . SER A 1 236 ? 5.217 -6.659 -3.531 1.00 97.50 236 SER A CA 1
ATOM 1904 C C . SER A 1 236 ? 5.499 -5.346 -4.251 1.00 97.50 236 SER A C 1
ATOM 1906 O O . SER A 1 236 ? 5.012 -5.104 -5.352 1.00 97.50 236 SER A O 1
ATOM 1908 N N . ILE A 1 237 ? 6.316 -4.507 -3.625 1.00 97.44 237 ILE A N 1
ATOM 1909 C CA . ILE A 1 237 ? 6.724 -3.194 -4.119 1.00 97.44 237 ILE A CA 1
ATOM 1910 C C . ILE A 1 237 ? 8.239 -3.197 -4.270 1.00 97.44 237 ILE A C 1
ATOM 1912 O O . ILE A 1 237 ? 8.947 -3.639 -3.364 1.00 97.44 237 ILE A O 1
ATOM 1916 N N . LEU A 1 238 ? 8.756 -2.669 -5.377 1.00 96.94 238 LEU A N 1
ATOM 1917 C CA . LEU A 1 238 ? 10.204 -2.548 -5.558 1.00 96.94 238 LEU A CA 1
ATOM 1918 C C . LEU A 1 238 ? 10.661 -1.139 -5.204 1.00 96.94 238 LEU A C 1
ATOM 1920 O O . LEU A 1 238 ? 10.175 -0.160 -5.766 1.00 96.94 238 LEU A O 1
ATOM 1924 N N . LEU A 1 239 ? 11.624 -1.046 -4.292 1.00 95.75 239 LEU A N 1
ATOM 1925 C CA . LEU A 1 239 ? 12.381 0.163 -4.015 1.00 95.75 239 LEU A CA 1
ATOM 1926 C C . LEU A 1 239 ? 13.619 0.181 -4.905 1.00 95.75 239 LEU A C 1
ATOM 1928 O O . LEU A 1 239 ? 14.570 -0.576 -4.703 1.00 95.75 239 LEU A O 1
ATOM 1932 N N . GLU A 1 240 ? 13.623 1.106 -5.855 1.00 93.75 240 GLU A N 1
ATOM 1933 C CA . GLU A 1 240 ? 14.766 1.350 -6.719 1.00 93.75 240 GLU A CA 1
ATOM 1934 C C . GLU A 1 240 ? 15.511 2.602 -6.280 1.00 93.75 240 GLU A C 1
ATOM 1936 O O . GLU A 1 240 ? 14.898 3.632 -5.983 1.00 93.75 240 GLU A O 1
ATOM 1941 N N . ARG A 1 241 ? 16.845 2.521 -6.279 1.00 90.31 241 ARG A N 1
ATOM 1942 C CA . ARG A 1 241 ? 17.715 3.665 -6.015 1.00 90.31 241 ARG A CA 1
ATOM 1943 C C . ARG A 1 241 ? 18.525 4.034 -7.242 1.00 90.31 241 ARG A C 1
ATOM 1945 O O . ARG A 1 241 ? 19.012 3.159 -7.955 1.00 90.31 241 ARG A O 1
ATOM 1952 N N . SER A 1 242 ? 18.708 5.328 -7.453 1.00 86.25 242 SER A N 1
ATOM 1953 C CA . SER A 1 242 ? 19.530 5.826 -8.539 1.00 86.25 242 SER A CA 1
ATOM 1954 C C . SER A 1 242 ? 21.011 5.525 -8.296 1.00 86.25 242 SER A C 1
ATOM 1956 O O . SER A 1 242 ? 21.510 5.444 -7.166 1.00 86.25 242 SER A O 1
ATOM 1958 N N . ARG A 1 243 ? 21.729 5.362 -9.404 1.00 81.06 243 ARG A N 1
ATOM 1959 C CA . ARG A 1 243 ? 23.185 5.257 -9.480 1.00 81.06 243 ARG A CA 1
ATOM 1960 C C . ARG A 1 243 ? 23.668 6.356 -10.417 1.00 81.06 243 ARG A C 1
ATOM 1962 O O . ARG A 1 243 ? 23.853 6.149 -11.619 1.00 81.06 243 ARG A O 1
ATOM 1969 N N . GLY A 1 244 ? 23.776 7.567 -9.867 1.00 76.25 244 GLY A N 1
ATOM 1970 C CA . GLY A 1 244 ? 24.035 8.781 -10.641 1.00 76.25 244 GLY A CA 1
ATOM 1971 C C . GLY A 1 244 ? 22.872 9.090 -11.584 1.00 76.25 244 GLY A C 1
ATOM 1972 O O . GLY A 1 244 ? 21.770 9.384 -11.133 1.00 76.25 244 GLY A O 1
ATOM 1973 N N . GLU A 1 245 ? 23.114 8.993 -12.890 1.00 72.50 245 GLU A N 1
ATOM 1974 C CA . GLU A 1 245 ? 22.107 9.232 -13.937 1.00 72.50 245 GLU A CA 1
ATOM 1975 C C . GLU A 1 245 ? 21.290 7.980 -14.300 1.00 72.50 245 GLU A C 1
ATOM 1977 O O . GLU A 1 245 ? 20.379 8.050 -15.124 1.00 72.50 245 GLU A O 1
ATOM 1982 N N . THR A 1 246 ? 21.628 6.822 -13.727 1.00 77.88 246 THR A N 1
ATOM 1983 C CA . THR A 1 246 ? 21.021 5.538 -14.095 1.00 77.88 246 THR A CA 1
ATOM 1984 C C . THR A 1 246 ? 20.097 5.003 -13.015 1.00 77.88 246 THR A C 1
ATOM 1986 O O . THR A 1 246 ? 20.236 5.310 -11.830 1.00 77.88 246 THR A O 1
ATOM 1989 N N . TRP A 1 247 ? 19.156 4.175 -13.454 1.00 86.31 247 TRP A N 1
ATOM 1990 C CA . TRP A 1 247 ? 18.172 3.522 -12.613 1.00 86.31 247 TRP A CA 1
ATOM 1991 C C . TRP A 1 247 ? 18.136 2.024 -12.967 1.00 86.31 247 TRP A C 1
ATOM 1993 O O . TRP A 1 247 ? 17.687 1.693 -14.070 1.00 86.31 247 TRP A O 1
ATOM 2003 N N . PRO A 1 248 ? 18.663 1.135 -12.101 1.00 87.81 248 PRO A N 1
ATOM 2004 C CA . PRO A 1 248 ? 18.915 -0.272 -12.432 1.00 87.81 248 PRO A CA 1
ATOM 2005 C C . PRO A 1 248 ? 17.702 -1.087 -12.907 1.00 87.81 248 PRO A C 1
ATOM 2007 O O . PRO A 1 248 ? 17.747 -1.721 -13.962 1.00 87.81 248 PRO A O 1
ATOM 2010 N N . PHE A 1 249 ? 16.598 -1.061 -12.163 1.00 89.69 249 PHE A N 1
ATOM 2011 C CA . PHE A 1 249 ? 15.378 -1.801 -12.480 1.00 89.69 249 PHE A CA 1
ATOM 2012 C C . PHE A 1 249 ? 14.688 -1.262 -13.732 1.00 89.69 249 PHE A C 1
ATOM 2014 O O . PHE A 1 249 ? 14.290 -2.035 -14.600 1.00 89.69 249 PHE A O 1
ATOM 2021 N N . PHE A 1 250 ? 14.618 0.057 -13.903 1.00 87.50 250 PHE A N 1
ATOM 2022 C CA . PHE A 1 250 ? 14.091 0.624 -15.147 1.00 87.50 250 PHE A CA 1
ATOM 2023 C C . PHE A 1 250 ? 14.970 0.327 -16.351 1.00 87.50 250 PHE A C 1
ATOM 2025 O O . PHE A 1 250 ? 14.456 0.068 -17.439 1.00 87.50 250 PHE A O 1
ATOM 2032 N N . GLN A 1 251 ? 16.290 0.337 -16.172 1.00 83.69 251 GLN A N 1
ATOM 2033 C CA . GLN A 1 251 ? 17.210 -0.078 -17.219 1.00 83.69 251 GLN A CA 1
ATOM 2034 C C . GLN A 1 251 ? 16.952 -1.540 -17.603 1.00 83.69 251 GLN A C 1
ATOM 2036 O O . GLN A 1 251 ? 16.859 -1.842 -18.792 1.00 83.69 251 GLN A O 1
ATOM 2041 N N . ARG A 1 252 ? 16.755 -2.428 -16.621 1.00 85.62 252 ARG A N 1
ATOM 2042 C CA . ARG A 1 252 ? 16.379 -3.829 -16.848 1.00 85.62 252 ARG A CA 1
ATOM 2043 C C . ARG A 1 252 ? 15.045 -3.955 -17.595 1.00 85.62 252 ARG A C 1
ATOM 2045 O O . ARG A 1 252 ? 15.005 -4.635 -18.618 1.00 85.62 252 ARG A O 1
ATOM 2052 N N . LEU A 1 253 ? 13.991 -3.257 -17.159 1.00 82.00 253 LEU A N 1
ATOM 2053 C CA . LEU A 1 253 ? 12.692 -3.214 -17.851 1.00 82.00 253 LEU A CA 1
ATOM 2054 C C . LEU A 1 253 ? 12.841 -2.761 -19.307 1.00 82.00 253 LEU A C 1
ATOM 2056 O O . LEU A 1 253 ? 12.303 -3.381 -20.223 1.00 82.00 253 LEU A O 1
ATOM 2060 N N . ARG A 1 254 ? 13.614 -1.697 -19.537 1.00 80.31 254 ARG A N 1
ATOM 2061 C CA . ARG A 1 254 ? 13.858 -1.151 -20.873 1.00 80.31 254 ARG A CA 1
ATOM 2062 C C . ARG A 1 254 ? 14.605 -2.137 -21.768 1.00 80.31 254 ARG A C 1
ATOM 2064 O O . ARG A 1 254 ? 14.262 -2.259 -22.943 1.00 80.31 254 ARG A O 1
ATOM 2071 N N . LEU A 1 255 ? 15.626 -2.814 -21.243 1.00 80.12 255 LEU A N 1
ATOM 2072 C CA . LEU A 1 255 ? 16.380 -3.829 -21.982 1.00 80.12 255 LEU A CA 1
ATOM 2073 C C . LEU A 1 255 ? 15.507 -5.039 -22.328 1.00 80.12 255 LEU A C 1
ATOM 2075 O O . LEU A 1 255 ? 15.593 -5.540 -23.447 1.00 80.12 255 LEU A O 1
ATOM 2079 N N . GLU A 1 256 ? 14.631 -5.463 -21.418 1.00 82.12 256 GLU A N 1
ATOM 2080 C CA . GLU A 1 256 ? 13.688 -6.550 -21.676 1.00 82.12 256 GLU A CA 1
ATOM 2081 C C . GLU A 1 256 ? 12.661 -6.166 -22.743 1.00 82.12 256 GLU A C 1
ATOM 2083 O O . GLU A 1 256 ? 12.500 -6.875 -23.736 1.00 82.12 256 GLU A O 1
ATOM 2088 N N . TYR A 1 257 ? 12.029 -4.998 -22.596 1.00 79.69 257 TYR A N 1
ATOM 2089 C CA . TYR A 1 257 ? 11.102 -4.466 -23.593 1.00 79.69 257 TYR A CA 1
ATOM 2090 C C . TYR A 1 257 ? 11.760 -4.406 -24.971 1.00 79.69 257 TYR A C 1
ATOM 2092 O O . TYR A 1 257 ? 11.183 -4.825 -25.974 1.00 79.69 257 TYR A O 1
ATOM 2100 N N . LYS A 1 258 ? 13.005 -3.931 -25.018 1.00 75.00 258 LYS A N 1
ATOM 2101 C CA . LYS A 1 258 ? 13.803 -3.868 -26.234 1.00 75.00 258 LYS A CA 1
ATOM 2102 C C . LYS A 1 258 ? 14.022 -5.254 -26.842 1.00 75.00 258 LYS A C 1
ATOM 2104 O O . LYS A 1 258 ? 13.740 -5.429 -28.020 1.00 75.00 258 LYS A O 1
ATOM 2109 N N . ARG A 1 259 ? 14.455 -6.234 -26.044 1.00 82.00 259 ARG A N 1
ATOM 2110 C CA . ARG A 1 259 ? 14.668 -7.622 -26.480 1.00 82.00 259 ARG A CA 1
ATOM 2111 C C . ARG A 1 259 ? 13.402 -8.258 -27.060 1.00 82.00 259 ARG A C 1
ATOM 2113 O O . ARG A 1 259 ? 13.491 -9.015 -28.017 1.00 82.00 259 ARG A O 1
ATOM 2120 N N . GLN A 1 260 ? 12.240 -7.961 -26.482 1.00 82.88 260 GLN A N 1
ATOM 2121 C CA . GLN A 1 260 ? 10.960 -8.532 -26.909 1.00 82.88 260 GLN A CA 1
ATOM 2122 C C . GLN A 1 260 ? 10.369 -7.845 -28.145 1.00 82.88 260 GLN A C 1
ATOM 2124 O O . GLN A 1 260 ? 9.681 -8.486 -28.934 1.00 82.88 260 GLN A O 1
ATOM 2129 N N . ASN A 1 261 ? 10.608 -6.540 -28.309 1.00 80.00 261 ASN A N 1
ATOM 2130 C CA . ASN A 1 261 ? 9.911 -5.725 -29.307 1.00 80.00 261 ASN A CA 1
ATOM 2131 C C . ASN A 1 261 ? 10.788 -5.289 -30.486 1.00 80.00 261 ASN A C 1
ATOM 2133 O O . ASN A 1 261 ? 10.248 -4.768 -31.461 1.00 80.00 261 ASN A O 1
ATOM 2137 N N . PHE A 1 262 ? 12.112 -5.451 -30.401 1.00 78.88 262 PHE A N 1
ATOM 2138 C CA . PHE A 1 262 ? 13.058 -4.994 -31.416 1.00 78.88 262 PHE A CA 1
ATOM 2139 C C . PHE A 1 262 ? 14.054 -6.097 -31.775 1.00 78.88 262 PHE A C 1
ATOM 2141 O O . PHE A 1 262 ? 14.700 -6.685 -30.910 1.00 78.88 262 PHE A O 1
ATOM 2148 N N . LYS A 1 263 ? 14.217 -6.333 -33.075 1.00 80.50 263 LYS A N 1
ATOM 2149 C CA . LYS A 1 263 ? 15.240 -7.218 -33.635 1.00 80.50 263 LYS A CA 1
ATOM 2150 C C . LYS A 1 263 ? 16.612 -6.542 -33.578 1.00 80.50 263 LYS A C 1
ATOM 2152 O O . LYS A 1 263 ? 16.721 -5.354 -33.870 1.00 80.50 263 LYS A O 1
ATOM 2157 N N . ASP A 1 264 ? 17.661 -7.278 -33.218 1.00 77.06 264 ASP A N 1
ATOM 2158 C CA . ASP A 1 264 ? 19.028 -6.743 -33.223 1.00 77.06 264 ASP A CA 1
ATOM 2159 C C . ASP A 1 264 ? 19.679 -6.953 -34.603 1.00 77.06 264 ASP A C 1
ATOM 2161 O O . ASP A 1 264 ? 20.000 -8.094 -34.940 1.00 77.06 264 ASP A O 1
ATOM 2165 N N . PRO A 1 265 ? 19.909 -5.890 -35.400 1.00 74.00 265 PRO A N 1
ATOM 2166 C CA . PRO A 1 265 ? 20.521 -6.006 -36.723 1.00 74.00 265 PRO A CA 1
ATOM 2167 C C . PRO A 1 265 ? 21.995 -6.431 -36.683 1.00 74.00 265 PRO A C 1
ATOM 2169 O O . PRO A 1 265 ? 22.554 -6.793 -37.715 1.00 74.00 265 PRO A O 1
ATOM 2172 N N . ARG A 1 266 ? 22.650 -6.377 -35.516 1.00 71.94 266 ARG A N 1
ATOM 2173 C CA . ARG A 1 266 ? 24.042 -6.821 -35.337 1.00 71.94 266 ARG A CA 1
ATOM 2174 C C . ARG A 1 266 ? 24.137 -8.330 -35.126 1.00 71.94 266 ARG A C 1
ATOM 2176 O O . ARG A 1 266 ? 25.233 -8.884 -35.187 1.00 71.94 266 ARG A O 1
ATOM 2183 N N . ASN A 1 267 ? 23.013 -8.994 -34.857 1.00 72.88 267 ASN A N 1
ATOM 2184 C CA . ASN A 1 267 ? 22.964 -10.438 -34.725 1.00 72.88 267 ASN A CA 1
ATOM 2185 C C . ASN A 1 267 ? 22.785 -11.080 -36.109 1.00 72.88 267 ASN A C 1
ATOM 2187 O O . ASN A 1 267 ? 21.732 -10.950 -36.726 1.00 72.88 267 ASN A O 1
ATOM 2191 N N . ALA A 1 268 ? 23.808 -11.801 -36.572 1.00 72.19 268 ALA A N 1
ATOM 2192 C CA . ALA A 1 268 ? 23.812 -12.453 -37.881 1.00 72.19 268 ALA A CA 1
ATOM 2193 C C . ALA A 1 268 ? 22.724 -13.534 -38.043 1.00 72.19 268 ALA A C 1
ATOM 2195 O O . ALA A 1 268 ? 22.360 -13.857 -39.171 1.00 72.19 268 ALA A O 1
ATOM 2196 N N . ASP A 1 269 ? 22.189 -14.064 -36.939 1.00 78.62 269 ASP A N 1
ATOM 2197 C CA . ASP A 1 269 ? 21.124 -15.074 -36.955 1.00 78.62 269 ASP A CA 1
ATOM 2198 C C . ASP A 1 269 ? 19.721 -14.459 -37.129 1.00 78.62 269 ASP A C 1
ATOM 2200 O O . ASP A 1 269 ? 18.729 -15.178 -37.274 1.00 78.62 269 ASP A O 1
ATOM 2204 N N . VAL A 1 270 ? 19.606 -13.127 -37.099 1.00 74.81 270 VAL A N 1
ATOM 2205 C CA . VAL A 1 270 ? 18.330 -12.412 -37.184 1.00 74.81 270 VAL A CA 1
ATOM 2206 C C . VAL A 1 270 ? 18.056 -11.990 -38.624 1.00 74.81 270 VAL A C 1
ATOM 2208 O O . VAL A 1 270 ? 18.729 -11.125 -39.179 1.00 74.81 270 VAL A O 1
ATOM 2211 N N . VAL A 1 271 ? 17.009 -12.565 -39.219 1.00 80.38 271 VAL A N 1
ATOM 2212 C CA . VAL A 1 271 ? 16.503 -12.138 -40.530 1.00 80.38 271 VAL A CA 1
ATOM 2213 C C . VAL A 1 271 ? 15.588 -10.924 -40.359 1.00 80.38 271 VAL A C 1
ATOM 2215 O O . VAL A 1 271 ? 14.657 -10.936 -39.541 1.00 80.38 271 VAL A O 1
ATOM 2218 N N . LEU A 1 272 ? 15.877 -9.876 -41.132 1.00 78.19 272 LEU A N 1
ATOM 2219 C CA . LEU A 1 272 ? 15.164 -8.603 -41.123 1.00 78.19 272 LEU A CA 1
ATOM 2220 C C . LEU A 1 272 ? 14.269 -8.474 -42.356 1.00 78.19 272 LEU A C 1
ATOM 2222 O O . LEU A 1 272 ? 14.714 -8.654 -43.487 1.00 78.19 272 LEU A O 1
ATOM 2226 N N . GLU A 1 273 ? 13.012 -8.134 -42.112 1.00 81.56 273 GLU A N 1
ATOM 2227 C CA . GLU A 1 273 ? 11.943 -7.981 -43.090 1.00 81.56 273 GLU A CA 1
ATOM 2228 C C . GLU A 1 273 ? 11.341 -6.575 -43.001 1.00 81.56 273 GLU A C 1
ATOM 2230 O O . GLU A 1 273 ? 11.420 -5.898 -41.973 1.00 81.56 273 GLU A O 1
ATOM 2235 N N . VAL A 1 274 ? 10.714 -6.123 -44.087 1.00 74.56 274 VAL A N 1
ATOM 2236 C CA . VAL A 1 274 ? 10.011 -4.835 -44.113 1.00 74.56 274 VAL A CA 1
ATOM 2237 C C . VAL A 1 274 ? 8.935 -4.799 -43.024 1.00 74.56 274 VAL A C 1
ATOM 2239 O O . VAL A 1 274 ? 8.116 -5.707 -42.913 1.00 74.56 274 VAL A O 1
ATOM 2242 N N . GLY A 1 275 ? 8.922 -3.726 -42.233 1.00 72.25 275 GLY A N 1
ATOM 2243 C CA . GLY A 1 275 ? 8.018 -3.542 -41.096 1.00 72.25 275 GLY A CA 1
ATOM 2244 C C . GLY A 1 275 ? 8.594 -3.983 -39.748 1.00 72.25 275 GLY A C 1
ATOM 2245 O O . GLY A 1 275 ? 8.033 -3.618 -38.711 1.00 72.25 275 GLY A O 1
ATOM 2246 N N . ASP A 1 276 ? 9.731 -4.686 -39.725 1.00 78.12 276 ASP A N 1
ATOM 2247 C CA . ASP A 1 276 ? 10.385 -5.062 -38.474 1.00 78.12 276 ASP A CA 1
ATOM 2248 C C . ASP A 1 276 ? 10.854 -3.841 -37.691 1.00 78.12 276 ASP A C 1
ATOM 2250 O O . ASP A 1 276 ? 11.493 -2.933 -38.226 1.00 78.12 276 ASP A O 1
ATOM 2254 N N . LYS A 1 277 ? 10.600 -3.846 -36.384 1.00 78.06 277 LYS A N 1
ATOM 2255 C CA . LYS A 1 277 ? 11.214 -2.899 -35.454 1.00 78.06 277 LYS A CA 1
ATOM 2256 C C . LYS A 1 277 ? 12.621 -3.377 -35.126 1.00 78.06 277 LYS A C 1
ATOM 2258 O O . LYS A 1 277 ? 12.796 -4.528 -34.733 1.00 78.06 277 LYS A O 1
ATOM 2263 N N . ILE A 1 278 ? 13.609 -2.496 -35.245 1.00 74.38 278 ILE A N 1
ATOM 2264 C CA . ILE A 1 278 ? 15.015 -2.843 -35.021 1.00 74.38 278 ILE A CA 1
ATOM 2265 C C . ILE A 1 278 ? 15.657 -2.003 -33.927 1.00 74.38 278 ILE A C 1
ATOM 2267 O O . ILE A 1 278 ? 15.349 -0.823 -33.731 1.00 74.38 278 ILE A O 1
ATOM 2271 N N . ASP A 1 279 ? 16.596 -2.621 -33.228 1.00 73.44 279 ASP A N 1
ATOM 2272 C CA . ASP A 1 279 ? 17.478 -1.935 -32.312 1.00 73.44 279 ASP A CA 1
ATOM 2273 C C . ASP A 1 279 ? 18.618 -1.247 -33.069 1.00 73.44 279 ASP A C 1
ATOM 2275 O O . ASP A 1 279 ? 19.694 -1.807 -33.260 1.00 73.44 279 ASP A O 1
ATOM 2279 N N . ALA A 1 280 ? 18.407 0.010 -33.441 1.00 69.62 280 ALA A N 1
ATOM 2280 C CA . ALA A 1 280 ? 19.445 0.849 -34.029 1.00 69.62 280 ALA A CA 1
ATOM 2281 C C . ALA A 1 280 ? 20.276 1.598 -32.965 1.00 69.62 280 ALA A C 1
ATOM 2283 O O . ALA A 1 280 ? 20.660 2.749 -33.179 1.00 69.62 280 ALA A O 1
ATOM 2284 N N . SER A 1 281 ? 20.502 1.003 -31.786 1.00 69.25 281 SER A N 1
ATOM 2285 C CA . SER A 1 281 ? 21.347 1.625 -30.761 1.00 69.25 281 SER A CA 1
ATOM 2286 C C . SER A 1 281 ? 22.823 1.659 -31.152 1.00 69.25 281 SER A C 1
ATOM 2288 O O . SER A 1 281 ? 23.359 0.696 -31.702 1.00 69.25 281 SER A O 1
ATOM 2290 N N . THR A 1 282 ? 23.485 2.761 -30.807 1.00 66.62 282 THR A N 1
ATOM 2291 C CA . THR A 1 282 ? 24.936 2.934 -30.928 1.00 66.62 282 THR A CA 1
ATOM 2292 C C . THR A 1 282 ? 25.528 3.197 -29.554 1.00 66.62 282 THR A C 1
ATOM 2294 O O . THR A 1 282 ? 24.903 3.866 -28.729 1.00 66.62 282 THR A O 1
ATOM 2297 N N . THR A 1 283 ? 26.724 2.677 -29.317 1.00 67.94 283 THR A N 1
ATOM 2298 C CA . THR A 1 283 ? 27.506 2.965 -28.116 1.00 67.94 283 THR A CA 1
ATOM 2299 C C . THR A 1 283 ? 28.620 3.920 -28.502 1.00 67.94 283 THR A C 1
ATOM 2301 O O . THR A 1 283 ? 29.346 3.653 -29.459 1.00 67.94 283 THR A O 1
ATOM 2304 N N . THR A 1 284 ? 28.740 5.020 -27.771 1.00 70.62 284 THR A N 1
ATOM 2305 C CA . THR A 1 284 ? 29.801 6.010 -27.959 1.00 70.62 284 THR A CA 1
ATOM 2306 C C . THR A 1 284 ? 30.525 6.194 -26.635 1.00 70.62 284 THR A C 1
ATOM 2308 O O . THR A 1 284 ? 29.875 6.372 -25.606 1.00 70.62 284 THR A O 1
ATOM 2311 N N . GLU A 1 285 ? 31.855 6.175 -26.645 1.00 81.75 285 GLU A N 1
ATOM 2312 C CA . GLU A 1 285 ? 32.638 6.571 -25.476 1.00 81.75 285 GLU A CA 1
ATOM 2313 C C . GLU A 1 285 ? 32.532 8.086 -25.287 1.00 81.75 285 GLU A C 1
ATOM 2315 O O . GLU A 1 285 ? 32.944 8.870 -26.142 1.00 81.75 285 GLU A O 1
ATOM 2320 N N . GLU A 1 286 ? 31.987 8.508 -24.151 1.00 80.94 286 GLU A N 1
ATOM 2321 C CA . GLU A 1 286 ? 31.883 9.915 -23.792 1.00 80.94 286 GLU A CA 1
ATOM 2322 C C . GLU A 1 286 ? 32.528 10.184 -22.442 1.00 80.94 286 GLU A C 1
ATOM 2324 O O . GLU A 1 286 ? 32.443 9.396 -21.497 1.00 80.94 286 GLU A O 1
ATOM 2329 N N . GLN A 1 287 ? 33.150 11.352 -22.332 1.00 86.38 287 GLN A N 1
ATOM 2330 C CA . GLN A 1 287 ? 33.733 11.805 -21.087 1.00 86.38 287 GLN A CA 1
ATOM 2331 C C . GLN A 1 287 ? 32.636 12.409 -20.193 1.00 86.38 287 GLN A C 1
ATOM 2333 O O . GLN A 1 287 ? 32.085 13.468 -20.496 1.00 86.38 287 GLN A O 1
ATOM 2338 N N . LYS A 1 288 ? 32.323 11.750 -19.071 1.00 77.75 288 LYS A N 1
ATOM 2339 C CA . LYS A 1 288 ? 31.322 12.209 -18.094 1.00 77.75 288 LYS A CA 1
ATOM 2340 C C . LYS A 1 288 ? 31.953 12.519 -16.745 1.00 77.75 288 LYS A C 1
ATOM 2342 O O . LYS A 1 288 ? 32.856 11.823 -16.288 1.00 77.75 288 LYS A O 1
ATOM 2347 N N . TRP A 1 289 ? 31.450 13.563 -16.091 1.00 77.19 289 TRP A N 1
ATOM 2348 C CA . TRP A 1 289 ? 31.868 13.919 -14.738 1.00 77.19 289 TRP A CA 1
ATOM 2349 C C . TRP A 1 289 ? 31.385 12.864 -13.736 1.00 77.19 289 TRP A C 1
ATOM 2351 O O . TRP A 1 289 ? 30.186 12.595 -13.638 1.0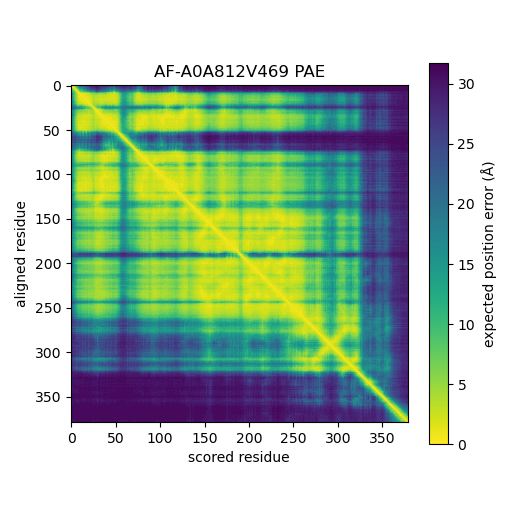0 77.19 289 TRP A O 1
ATOM 2361 N N . ASP A 1 290 ? 32.306 12.263 -12.987 1.00 77.38 290 ASP A N 1
ATOM 2362 C CA . ASP A 1 290 ? 31.992 11.330 -11.912 1.00 77.38 290 ASP A CA 1
ATOM 2363 C C . ASP A 1 290 ? 32.064 12.032 -10.554 1.00 77.38 290 ASP A C 1
ATOM 2365 O O . ASP A 1 290 ? 33.121 12.467 -10.092 1.00 77.38 290 ASP A O 1
ATOM 2369 N N . HIS A 1 291 ? 30.917 12.142 -9.885 1.00 63.22 291 HIS A N 1
ATOM 2370 C CA . HIS A 1 291 ? 30.817 12.854 -8.613 1.00 63.22 291 HIS A CA 1
ATOM 2371 C C . HIS A 1 291 ? 31.555 12.162 -7.454 1.00 63.22 291 HIS A C 1
ATOM 2373 O O . HIS A 1 291 ? 31.935 12.846 -6.501 1.00 63.22 291 HIS A O 1
ATOM 2379 N N . TYR A 1 292 ? 31.786 10.847 -7.523 1.00 60.97 292 TYR A N 1
ATOM 2380 C CA . TYR A 1 292 ? 32.486 10.102 -6.473 1.00 60.97 292 TYR A CA 1
ATOM 2381 C C . TYR A 1 292 ? 33.997 10.216 -6.628 1.00 60.97 292 TYR A C 1
ATOM 2383 O O . TYR A 1 292 ? 34.703 10.464 -5.651 1.00 60.97 292 TYR A O 1
ATOM 2391 N N . GLN A 1 293 ? 34.485 10.080 -7.860 1.00 77.25 293 GLN A N 1
ATOM 2392 C CA . GLN A 1 293 ? 35.911 10.211 -8.158 1.00 77.25 293 GLN A CA 1
ATOM 2393 C C . GLN A 1 293 ? 36.357 11.677 -8.241 1.00 77.25 293 GLN A C 1
ATOM 2395 O O . GLN A 1 293 ? 37.547 11.957 -8.121 1.00 77.25 293 GLN A O 1
ATOM 2400 N N . ARG A 1 294 ? 35.402 12.613 -8.372 1.00 79.19 294 ARG A N 1
ATOM 2401 C CA . ARG A 1 294 ? 35.637 14.049 -8.601 1.00 79.19 294 ARG A CA 1
ATOM 2402 C C . ARG A 1 294 ? 36.539 14.295 -9.811 1.00 79.19 294 ARG A C 1
ATOM 2404 O O . ARG A 1 294 ? 37.388 15.184 -9.781 1.00 79.19 294 ARG A O 1
ATOM 2411 N N . ASP A 1 295 ? 36.339 13.494 -10.849 1.00 84.75 295 ASP A N 1
ATOM 2412 C CA . ASP A 1 295 ? 37.100 13.550 -12.088 1.00 84.75 295 ASP A CA 1
ATOM 2413 C C . ASP A 1 295 ? 36.211 13.162 -13.274 1.00 84.75 295 ASP A C 1
ATOM 2415 O O . ASP A 1 295 ? 35.116 12.614 -13.116 1.00 84.75 295 ASP A O 1
ATOM 2419 N N . TYR A 1 296 ? 36.684 13.462 -14.474 1.00 84.12 296 TYR A N 1
ATOM 2420 C CA . TYR A 1 296 ? 36.071 13.020 -15.709 1.00 84.12 296 TYR A CA 1
ATOM 2421 C C . TYR A 1 296 ? 36.499 11.592 -16.038 1.00 84.12 296 TYR A C 1
ATOM 2423 O O . TYR A 1 296 ? 37.679 11.312 -16.239 1.00 84.12 296 TYR A O 1
ATOM 2431 N N . VAL A 1 297 ? 35.523 10.701 -16.177 1.00 82.06 297 VAL A N 1
ATOM 2432 C CA . VAL A 1 297 ? 35.749 9.310 -16.575 1.00 82.06 297 VAL A CA 1
ATOM 2433 C C . VAL A 1 297 ? 35.093 9.041 -17.924 1.00 82.06 297 VAL A C 1
ATOM 2435 O O . VAL A 1 297 ? 34.018 9.564 -18.227 1.00 82.06 297 VAL A O 1
ATOM 2438 N N . TRP A 1 298 ? 35.746 8.222 -18.741 1.00 81.88 298 TRP A N 1
ATOM 2439 C CA . TRP A 1 298 ? 35.168 7.725 -19.985 1.00 81.88 298 TRP A CA 1
ATOM 2440 C C . TRP A 1 298 ? 34.081 6.703 -19.655 1.00 81.88 298 TRP A C 1
ATOM 2442 O O . TRP A 1 298 ? 34.317 5.765 -18.890 1.00 81.88 298 TRP A O 1
ATOM 2452 N N . LYS A 1 299 ? 32.876 6.918 -20.179 1.00 73.69 299 LYS A N 1
ATOM 2453 C CA . LYS A 1 299 ? 31.739 6.006 -20.047 1.00 73.69 299 LYS A CA 1
ATOM 2454 C C . LYS A 1 299 ? 31.204 5.683 -21.432 1.00 73.69 299 LYS A C 1
ATOM 2456 O O . LYS A 1 299 ? 31.008 6.581 -22.245 1.00 73.69 299 LYS A O 1
ATOM 2461 N N . ASP A 1 300 ? 30.896 4.414 -21.651 1.00 72.31 300 ASP A N 1
ATOM 2462 C CA . ASP A 1 300 ? 30.115 3.977 -22.800 1.00 72.31 300 ASP A CA 1
ATOM 2463 C C . ASP A 1 300 ? 28.674 4.473 -22.655 1.00 72.31 300 ASP A C 1
ATOM 2465 O O . ASP A 1 300 ? 27.925 4.044 -21.771 1.00 72.31 300 ASP A O 1
ATOM 2469 N N . VAL A 1 301 ? 28.277 5.406 -23.517 1.00 63.03 301 VAL A N 1
ATOM 2470 C CA . VAL A 1 301 ? 26.923 5.952 -23.573 1.00 63.03 301 VAL A CA 1
ATOM 2471 C C . VAL A 1 301 ? 26.180 5.301 -24.728 1.00 63.03 301 VAL A C 1
ATOM 2473 O O . VAL A 1 301 ? 26.557 5.424 -25.892 1.00 63.03 301 VAL A O 1
ATOM 2476 N N . VAL A 1 302 ? 25.091 4.604 -24.401 1.00 65.88 302 VAL A N 1
ATOM 2477 C CA . VAL A 1 302 ? 24.223 3.976 -25.399 1.00 65.88 302 VAL A CA 1
ATOM 2478 C C . VAL A 1 302 ? 23.133 4.956 -25.818 1.00 65.88 302 VAL A C 1
ATOM 2480 O O . VAL A 1 302 ? 22.223 5.265 -25.044 1.00 65.88 302 VAL A O 1
ATOM 2483 N N . TYR A 1 303 ? 23.178 5.391 -27.071 1.00 64.44 303 TYR A N 1
ATOM 2484 C CA . TYR A 1 303 ? 22.098 6.128 -27.713 1.00 64.44 303 TYR A CA 1
ATOM 2485 C C . TYR A 1 303 ? 21.151 5.156 -28.395 1.00 64.44 303 TYR A C 1
ATOM 2487 O O . TYR A 1 303 ? 21.576 4.290 -29.156 1.00 64.44 303 TYR A O 1
ATOM 2495 N N . TRP A 1 304 ? 19.853 5.300 -28.138 1.00 62.94 304 TRP A N 1
ATOM 2496 C CA . TRP A 1 304 ? 18.836 4.462 -28.760 1.00 62.94 304 TRP A CA 1
ATOM 2497 C C . TRP A 1 304 ? 17.956 5.274 -29.694 1.00 62.94 304 TRP A C 1
ATOM 2499 O O . TRP A 1 304 ? 17.412 6.311 -29.310 1.00 62.94 304 TRP A O 1
ATOM 2509 N N . TYR A 1 305 ? 17.765 4.737 -30.892 1.00 64.44 305 TYR A N 1
ATOM 2510 C CA . TYR A 1 305 ? 16.857 5.272 -31.884 1.00 64.44 305 TYR A CA 1
ATOM 2511 C C . TYR A 1 305 ? 15.865 4.174 -32.253 1.00 64.44 305 TYR A C 1
ATOM 2513 O O . TYR A 1 305 ? 16.255 3.132 -32.777 1.00 64.44 305 TYR A O 1
ATOM 2521 N N . ALA A 1 306 ? 14.584 4.399 -31.970 1.00 61.47 306 ALA A N 1
ATOM 2522 C CA . ALA A 1 306 ? 13.542 3.504 -32.448 1.00 61.47 306 ALA A CA 1
ATOM 2523 C C . ALA A 1 306 ? 13.512 3.570 -33.980 1.00 61.47 306 ALA A C 1
ATOM 2525 O O . ALA A 1 306 ? 13.377 4.659 -34.541 1.00 61.47 306 ALA A O 1
ATOM 2526 N N . ALA A 1 307 ? 13.651 2.428 -34.649 1.00 65.69 307 ALA A N 1
ATOM 2527 C CA . ALA A 1 307 ? 13.647 2.359 -36.101 1.00 65.69 307 ALA A CA 1
ATOM 2528 C C . ALA A 1 307 ? 12.828 1.172 -36.608 1.00 65.69 307 ALA A C 1
ATOM 2530 O O . ALA A 1 307 ? 12.682 0.162 -35.918 1.00 65.69 307 ALA A O 1
ATOM 2531 N N . THR A 1 308 ? 12.306 1.310 -37.820 1.00 70.69 308 THR A N 1
ATOM 2532 C CA . THR A 1 308 ? 11.582 0.265 -38.543 1.00 70.69 308 THR A CA 1
ATOM 2533 C C . THR A 1 308 ? 12.242 0.032 -39.890 1.00 70.69 308 THR A C 1
ATOM 2535 O O . THR A 1 308 ? 12.650 0.989 -40.542 1.00 70.69 308 THR A O 1
ATOM 2538 N N . VAL A 1 309 ? 12.344 -1.219 -40.326 1.00 68.75 309 VAL A N 1
ATOM 2539 C CA . VAL A 1 309 ? 12.815 -1.551 -41.672 1.00 68.75 309 VAL A CA 1
ATOM 2540 C C . VAL A 1 309 ? 11.778 -1.072 -42.686 1.00 68.75 309 VAL A C 1
ATOM 2542 O O . VAL A 1 309 ? 10.628 -1.505 -42.662 1.00 68.75 309 VAL A O 1
ATOM 2545 N N . ALA A 1 310 ? 12.180 -0.154 -43.557 1.00 65.00 310 ALA A N 1
ATOM 2546 C CA . ALA A 1 310 ? 11.346 0.398 -44.616 1.00 65.00 310 ALA A CA 1
ATOM 2547 C C . ALA A 1 310 ? 11.475 -0.419 -45.906 1.00 65.00 310 ALA A C 1
ATOM 2549 O O . ALA A 1 310 ? 10.471 -0.725 -46.539 1.00 65.00 310 ALA A O 1
ATOM 2550 N N . GLU A 1 311 ? 12.700 -0.806 -46.269 1.00 64.25 311 GLU A N 1
ATOM 2551 C CA . GLU A 1 311 ? 12.993 -1.603 -47.464 1.00 64.25 311 GLU A CA 1
ATOM 2552 C C . GLU A 1 311 ? 14.159 -2.558 -47.180 1.00 64.25 311 GLU A C 1
ATOM 2554 O O . GLU A 1 311 ? 15.065 -2.242 -46.402 1.00 64.25 311 GLU A O 1
ATOM 2559 N N . VAL A 1 312 ? 14.127 -3.730 -47.814 1.00 65.00 312 VAL A N 1
ATOM 2560 C CA . VAL A 1 312 ? 15.180 -4.749 -47.731 1.00 65.00 312 VAL A CA 1
ATOM 2561 C C . VAL A 1 312 ? 15.735 -4.979 -49.129 1.00 65.00 312 VAL A C 1
ATOM 2563 O O . VAL A 1 312 ? 14.986 -5.304 -50.048 1.00 65.00 312 VAL A O 1
ATOM 2566 N N . GLU A 1 313 ? 17.046 -4.831 -49.282 1.00 62.12 313 GLU A N 1
ATOM 2567 C CA . GLU A 1 313 ? 17.780 -5.134 -50.508 1.00 62.12 313 GLU A CA 1
ATOM 2568 C C . GLU A 1 313 ? 18.836 -6.217 -50.244 1.00 62.12 313 GLU A C 1
ATOM 2570 O O . GLU A 1 313 ? 19.155 -6.517 -49.096 1.00 62.12 313 GLU A O 1
ATOM 2575 N N . GLU A 1 314 ? 19.410 -6.800 -51.302 1.00 55.75 314 GLU A N 1
ATOM 2576 C CA . GLU A 1 314 ? 20.337 -7.943 -51.193 1.00 55.75 314 GLU A CA 1
ATOM 2577 C C . GLU A 1 314 ? 21.548 -7.688 -50.275 1.00 55.75 314 GLU A C 1
ATOM 2579 O O . GLU A 1 314 ? 22.074 -8.625 -49.677 1.00 55.75 314 GLU A O 1
ATOM 2584 N N . THR A 1 315 ? 21.996 -6.435 -50.147 1.00 59.91 315 THR A N 1
ATOM 2585 C CA . THR A 1 315 ? 23.183 -6.058 -49.357 1.00 59.91 315 THR A CA 1
ATOM 2586 C C . THR A 1 315 ? 22.943 -4.915 -48.375 1.00 59.91 315 THR A C 1
ATOM 2588 O O . THR A 1 315 ? 23.864 -4.534 -47.648 1.00 59.91 315 THR A O 1
ATOM 2591 N N . ARG A 1 316 ? 21.734 -4.340 -48.339 1.00 61.69 316 ARG A N 1
ATOM 2592 C CA . ARG A 1 316 ? 21.438 -3.163 -47.516 1.00 61.69 316 ARG A CA 1
ATOM 2593 C C . ARG A 1 316 ? 20.008 -3.151 -46.999 1.00 61.69 316 ARG A C 1
ATOM 2595 O O . ARG A 1 316 ? 19.107 -3.760 -47.567 1.00 61.69 316 ARG A O 1
ATOM 2602 N N . LEU A 1 317 ? 19.820 -2.405 -45.919 1.00 61.91 317 LEU A N 1
ATOM 2603 C CA . LEU A 1 317 ? 18.528 -2.171 -45.291 1.00 61.91 317 LEU A CA 1
ATOM 2604 C C . LEU A 1 317 ? 18.257 -0.676 -45.269 1.00 61.91 317 LEU A C 1
ATOM 2606 O O . LEU A 1 317 ? 19.097 0.107 -44.819 1.00 61.91 317 LEU A O 1
ATOM 2610 N N . LEU A 1 318 ? 17.070 -0.292 -45.715 1.00 67.25 318 LEU A N 1
ATOM 2611 C CA . LEU A 1 318 ? 16.558 1.053 -45.534 1.00 67.25 318 LEU A CA 1
ATOM 2612 C C . LEU A 1 318 ? 15.746 1.087 -44.244 1.00 67.25 318 LEU A C 1
ATOM 2614 O O . LEU A 1 318 ? 14.879 0.239 -44.035 1.00 67.25 318 LEU A O 1
ATOM 2618 N N . VAL A 1 319 ? 16.011 2.059 -43.373 1.00 66.38 319 VAL A N 1
ATOM 2619 C CA . VAL A 1 319 ? 15.374 2.138 -42.053 1.00 66.38 319 VAL A CA 1
ATOM 2620 C C . VAL A 1 319 ? 14.728 3.502 -41.835 1.00 66.38 319 VAL A C 1
ATOM 2622 O O . VAL A 1 319 ? 15.315 4.544 -42.125 1.00 66.38 319 VAL A O 1
ATOM 2625 N N . GLN A 1 320 ? 13.510 3.501 -41.305 1.00 65.56 320 GLN A N 1
ATOM 2626 C CA . GLN A 1 320 ? 12.785 4.689 -40.878 1.00 65.56 320 GLN A CA 1
ATOM 2627 C C . GLN A 1 320 ? 12.964 4.878 -39.374 1.00 65.56 320 GLN A C 1
ATOM 2629 O O . GLN A 1 320 ? 12.581 4.013 -38.591 1.00 65.56 320 GLN A O 1
ATOM 2634 N N . PHE A 1 321 ? 13.515 6.016 -38.960 1.00 65.56 321 PHE A N 1
ATOM 2635 C CA . PHE A 1 321 ? 13.653 6.362 -37.548 1.00 65.56 321 PHE A CA 1
ATOM 2636 C C . PHE A 1 321 ? 12.422 7.105 -37.028 1.00 65.56 321 PHE A C 1
ATOM 2638 O O . PHE A 1 321 ? 11.923 8.026 -37.667 1.00 65.56 321 PHE A O 1
ATOM 2645 N N . HIS A 1 322 ? 11.993 6.763 -35.818 1.00 57.69 322 HIS A N 1
ATOM 2646 C CA . HIS A 1 322 ? 10.844 7.365 -35.146 1.00 57.69 322 HIS A CA 1
ATOM 2647 C C . HIS A 1 322 ? 11.308 8.324 -34.042 1.00 57.69 322 HIS A C 1
ATOM 2649 O O . HIS A 1 322 ? 12.345 8.110 -33.415 1.00 57.69 322 HIS A O 1
ATOM 2655 N N . ASN A 1 323 ? 10.538 9.390 -33.794 1.00 50.34 323 ASN A N 1
ATOM 2656 C CA . ASN A 1 323 ? 10.793 10.406 -32.756 1.00 50.34 323 ASN A CA 1
ATOM 2657 C C . ASN A 1 323 ? 12.088 11.230 -32.903 1.00 50.34 323 ASN A C 1
ATOM 2659 O O . ASN A 1 323 ? 12.599 11.766 -31.917 1.00 50.34 323 ASN A O 1
ATOM 2663 N N . ARG A 1 324 ? 12.609 11.406 -34.124 1.00 43.19 324 ARG A N 1
ATOM 2664 C CA . ARG A 1 324 ? 13.661 12.404 -34.367 1.00 43.19 324 ARG A CA 1
ATOM 2665 C C . ARG A 1 324 ? 13.040 13.808 -34.445 1.00 43.19 324 ARG A C 1
ATOM 2667 O O . ARG A 1 324 ? 12.110 14.009 -35.228 1.00 43.19 324 ARG A O 1
ATOM 2674 N N . PRO A 1 325 ? 13.514 14.803 -33.673 1.00 37.31 325 PRO A N 1
ATOM 2675 C CA . PRO A 1 325 ? 13.100 16.183 -33.898 1.00 37.31 325 PRO A CA 1
ATOM 2676 C C . PRO A 1 325 ? 13.537 16.614 -35.304 1.00 37.31 325 PRO A C 1
ATOM 2678 O O . PRO A 1 325 ? 14.682 16.375 -35.693 1.00 37.31 325 PRO A O 1
ATOM 2681 N N . LYS A 1 326 ? 12.630 17.249 -36.063 1.00 35.97 326 LYS A N 1
ATOM 2682 C CA . LYS A 1 326 ? 12.927 17.741 -37.418 1.00 35.97 326 LYS A CA 1
ATOM 2683 C C . LYS A 1 326 ? 14.209 18.583 -37.393 1.00 35.97 326 LYS A C 1
ATOM 2685 O O . LYS A 1 326 ? 14.285 19.517 -36.583 1.00 35.97 326 LYS A O 1
ATOM 2690 N N . PRO A 1 327 ? 15.199 18.311 -38.260 1.00 37.91 327 PRO A N 1
ATOM 2691 C CA . PRO A 1 327 ? 16.403 19.122 -38.308 1.00 37.91 327 PRO A CA 1
ATOM 2692 C C . PRO A 1 327 ? 16.025 20.573 -38.623 1.00 37.91 327 PRO A C 1
ATOM 2694 O O . PRO A 1 327 ? 15.367 20.874 -39.621 1.00 37.91 327 PRO A O 1
ATOM 2697 N N . LYS A 1 328 ? 16.428 21.506 -37.754 1.00 33.94 328 LYS A N 1
ATOM 2698 C CA . LYS A 1 328 ? 16.323 22.939 -38.044 1.00 33.94 328 LYS A CA 1
ATOM 2699 C C . LYS A 1 328 ? 17.429 23.314 -39.032 1.00 33.94 328 LYS A C 1
ATOM 2701 O O . LYS A 1 328 ? 18.515 23.705 -38.620 1.00 33.94 328 LYS A O 1
ATOM 2706 N N . GLY A 1 329 ? 17.141 23.211 -40.328 1.00 37.66 329 GLY A N 1
ATOM 2707 C CA . GLY A 1 329 ? 17.996 23.739 -41.398 1.00 37.66 329 GLY A CA 1
ATOM 2708 C C . GLY A 1 329 ? 18.205 22.764 -42.556 1.00 37.66 329 GLY A C 1
ATOM 2709 O O . GLY A 1 329 ? 18.694 21.668 -42.335 1.00 37.66 329 GLY A O 1
ATOM 2710 N N . LYS A 1 330 ? 17.804 23.230 -43.753 1.00 37.72 330 LYS A N 1
ATOM 2711 C CA . LYS A 1 330 ? 17.914 22.692 -45.131 1.00 37.72 330 LYS A CA 1
ATOM 2712 C C . LYS A 1 330 ? 18.207 21.190 -45.307 1.00 37.72 330 LYS A C 1
ATOM 2714 O O . LYS A 1 330 ? 19.289 20.724 -44.971 1.00 37.72 330 LYS A O 1
ATOM 2719 N N . SER A 1 331 ? 17.281 20.501 -45.985 1.00 34.78 331 SER A N 1
ATOM 2720 C CA . SER A 1 331 ? 17.484 19.164 -46.556 1.00 34.78 331 SER A CA 1
ATOM 2721 C C . SER A 1 331 ? 18.764 19.100 -47.388 1.00 34.78 331 SER A C 1
ATOM 2723 O O . SER A 1 331 ? 19.010 19.974 -48.224 1.00 34.78 331 SER A O 1
ATOM 2725 N N . LEU A 1 332 ? 19.561 18.063 -47.146 1.00 35.56 332 LEU A N 1
ATOM 2726 C CA . LEU A 1 332 ? 20.646 17.646 -48.028 1.00 35.56 332 LEU A CA 1
ATOM 2727 C C . LEU A 1 332 ? 20.059 16.876 -49.232 1.00 35.56 332 LEU A C 1
ATOM 2729 O O . LEU A 1 332 ? 18.867 16.553 -49.235 1.00 35.56 332 LEU A O 1
ATOM 2733 N N . SER A 1 333 ? 20.870 16.645 -50.271 1.00 34.47 333 SER A N 1
ATOM 2734 C CA . SER A 1 333 ? 20.474 15.846 -51.436 1.00 34.47 333 SER A CA 1
ATOM 2735 C C . SER A 1 333 ? 20.995 14.407 -51.386 1.00 34.47 333 SER A C 1
ATOM 2737 O O . SER A 1 333 ? 22.204 14.195 -51.238 1.00 34.47 333 SER A O 1
ATOM 2739 N N . THR A 1 334 ? 20.105 13.470 -51.725 1.00 31.33 334 THR A N 1
ATOM 2740 C CA . THR A 1 334 ? 20.267 12.006 -51.820 1.00 31.33 334 THR A CA 1
ATOM 2741 C C . THR A 1 334 ? 21.549 11.515 -52.498 1.00 31.33 334 THR A C 1
ATOM 2743 O O . THR A 1 334 ? 22.079 10.470 -52.133 1.00 31.33 334 THR A O 1
ATOM 2746 N N . ALA A 1 335 ? 22.090 12.264 -53.460 1.00 31.48 335 ALA A N 1
ATOM 2747 C CA . ALA A 1 335 ? 23.332 11.922 -54.158 1.00 31.48 335 ALA A CA 1
ATOM 2748 C C . ALA A 1 335 ? 24.599 12.027 -53.281 1.00 31.48 335 ALA A C 1
ATOM 2750 O O . ALA A 1 335 ? 25.629 11.465 -53.629 1.00 31.48 335 ALA A O 1
ATOM 2751 N N . THR A 1 336 ? 24.536 12.728 -52.145 1.00 33.84 336 THR A N 1
ATOM 2752 C CA . THR A 1 336 ? 25.677 12.918 -51.223 1.00 33.84 336 THR A CA 1
ATOM 2753 C C . THR A 1 336 ? 25.834 11.752 -50.238 1.00 33.84 336 THR A C 1
ATOM 2755 O O . THR A 1 336 ? 26.821 11.683 -49.517 1.00 33.84 336 THR A O 1
ATOM 2758 N N . LEU A 1 337 ? 24.850 10.849 -50.184 1.00 32.19 337 LEU A N 1
ATOM 2759 C CA . LEU A 1 337 ? 24.739 9.772 -49.193 1.00 32.19 337 LEU A CA 1
ATOM 2760 C C . LEU A 1 337 ? 25.092 8.383 -49.732 1.00 32.19 337 LEU A C 1
ATOM 2762 O O . LEU A 1 337 ? 24.960 7.395 -49.013 1.00 32.19 337 LEU A O 1
ATOM 2766 N N . LEU A 1 338 ? 25.503 8.292 -50.995 1.00 29.47 338 LEU A N 1
ATOM 2767 C CA . LEU A 1 338 ? 25.698 7.033 -51.706 1.00 29.47 338 LEU A CA 1
ATOM 2768 C C . LEU A 1 338 ? 27.077 7.023 -52.379 1.00 29.47 338 LEU A C 1
ATOM 2770 O O . LEU A 1 338 ? 27.199 7.406 -53.538 1.00 29.47 338 LEU A O 1
ATOM 2774 N N . GLU A 1 339 ? 28.107 6.549 -51.674 1.00 25.80 339 GLU A N 1
ATOM 2775 C CA . GLU A 1 339 ? 29.298 5.974 -52.317 1.00 25.80 339 GLU A CA 1
ATOM 2776 C C . GLU A 1 339 ? 29.425 4.490 -51.936 1.00 25.80 339 GLU A C 1
ATOM 2778 O O . GLU A 1 339 ? 29.393 4.118 -50.762 1.00 25.80 339 GLU A O 1
ATOM 2783 N N . GLU A 1 340 ? 29.530 3.630 -52.953 1.00 28.58 340 GLU A N 1
ATOM 2784 C CA . GLU A 1 340 ? 29.643 2.174 -52.827 1.00 28.58 340 GLU A CA 1
ATOM 2785 C C . GLU A 1 340 ? 30.994 1.741 -52.233 1.00 28.58 340 GLU A C 1
ATOM 2787 O O . GLU A 1 340 ? 32.059 2.162 -52.683 1.00 28.58 340 GLU A O 1
ATOM 2792 N N . GLY A 1 341 ? 30.957 0.809 -51.273 1.00 30.80 341 GLY A N 1
ATOM 2793 C CA . GLY A 1 341 ? 32.129 0.031 -50.845 1.00 30.80 341 GLY A CA 1
ATOM 2794 C C . GLY A 1 341 ? 33.004 0.636 -49.739 1.00 30.80 341 GLY A C 1
ATOM 2795 O O . GLY A 1 341 ? 33.993 0.013 -49.352 1.00 30.80 341 GLY A O 1
ATOM 2796 N N . GLY A 1 342 ? 32.652 1.796 -49.183 1.00 25.30 342 GLY A N 1
ATOM 2797 C CA . GLY A 1 342 ? 33.321 2.357 -48.005 1.00 25.30 342 GLY A CA 1
ATOM 2798 C C . GLY A 1 342 ? 32.732 1.831 -46.692 1.00 25.30 342 GLY A C 1
ATOM 2799 O O . GLY A 1 342 ? 31.518 1.850 -46.502 1.00 25.30 342 GLY A O 1
ATOM 2800 N N . LYS A 1 343 ? 33.577 1.399 -45.744 1.00 27.81 343 LYS A N 1
ATOM 2801 C CA . LYS A 1 343 ? 33.163 1.296 -44.333 1.00 27.81 343 LYS A CA 1
ATOM 2802 C C . LYS A 1 343 ? 32.756 2.695 -43.864 1.00 27.81 343 LYS A C 1
ATOM 2804 O O . LYS A 1 343 ? 33.595 3.591 -43.849 1.00 27.81 343 LYS A O 1
ATOM 2809 N N . ALA A 1 344 ? 31.495 2.872 -43.485 1.00 31.28 344 ALA A N 1
ATOM 2810 C CA . ALA A 1 344 ? 31.043 4.097 -42.844 1.00 31.28 344 ALA A CA 1
ATOM 2811 C C . ALA A 1 344 ? 31.586 4.125 -41.407 1.00 31.28 344 ALA A C 1
ATOM 2813 O O . ALA A 1 344 ? 31.127 3.377 -40.544 1.00 31.28 344 ALA A O 1
ATOM 2814 N N . GLU A 1 345 ? 32.612 4.940 -41.177 1.00 26.56 345 GLU A N 1
ATOM 2815 C CA . GLU A 1 345 ? 33.074 5.280 -39.830 1.00 26.56 345 GLU A CA 1
ATOM 2816 C C . GLU A 1 345 ? 31.951 6.024 -39.073 1.00 26.56 345 GLU A C 1
ATOM 2818 O O . GLU A 1 345 ? 31.173 6.748 -39.704 1.00 26.56 345 GLU A O 1
ATOM 2823 N N . PRO A 1 346 ? 31.838 5.870 -37.739 1.00 26.69 346 PRO A N 1
ATOM 2824 C CA . PRO A 1 346 ? 30.868 6.605 -36.932 1.00 26.69 346 PRO A CA 1
ATOM 2825 C C . PRO A 1 346 ? 31.091 8.110 -37.083 1.00 26.69 346 PRO A C 1
ATOM 2827 O O . PRO A 1 346 ? 32.216 8.595 -36.987 1.00 26.69 346 PRO A O 1
ATOM 2830 N N . ILE A 1 347 ? 30.017 8.862 -37.308 1.00 29.36 347 ILE A N 1
ATOM 2831 C CA . ILE A 1 347 ? 30.115 10.296 -37.575 1.00 29.36 347 ILE A CA 1
ATOM 2832 C C . ILE A 1 347 ? 29.741 11.060 -36.314 1.00 29.36 347 ILE A C 1
ATOM 2834 O O . ILE A 1 347 ? 28.607 10.982 -35.839 1.00 29.36 347 ILE A O 1
ATOM 2838 N N . GLU A 1 348 ? 30.713 11.813 -35.798 1.00 24.77 348 GLU A N 1
ATOM 2839 C CA . GLU A 1 348 ? 30.523 12.799 -34.738 1.00 24.77 348 GLU A CA 1
ATOM 2840 C C . GLU A 1 348 ? 29.391 13.771 -35.086 1.00 24.77 348 GLU A C 1
ATOM 2842 O O . GLU A 1 348 ? 29.283 14.286 -36.204 1.00 24.77 348 GLU A O 1
ATOM 2847 N N . VAL A 1 349 ? 28.552 14.062 -34.089 1.00 25.33 349 VAL A N 1
ATOM 2848 C CA . VAL A 1 349 ? 27.465 15.038 -34.186 1.00 25.33 349 VAL A CA 1
ATOM 2849 C C . VAL A 1 349 ? 28.060 16.439 -34.342 1.00 25.33 349 VAL A C 1
ATOM 2851 O O . VAL A 1 349 ? 28.269 17.190 -33.396 1.00 25.33 349 VAL A O 1
ATOM 2854 N N . GLY A 1 350 ? 28.305 16.786 -35.599 1.00 31.12 350 GLY A N 1
ATOM 2855 C CA . GLY A 1 350 ? 28.842 18.048 -36.071 1.00 31.12 350 GLY A CA 1
ATOM 2856 C C . GLY A 1 350 ? 28.499 18.198 -37.547 1.00 31.12 350 GLY A C 1
ATOM 2857 O O . GLY A 1 350 ? 29.364 18.110 -38.403 1.00 31.12 350 GLY A O 1
ATOM 2858 N N . LYS A 1 351 ? 27.212 18.456 -37.817 1.00 27.61 351 LYS A N 1
ATOM 2859 C CA . LYS A 1 351 ? 26.595 18.719 -39.134 1.00 27.61 351 LYS A CA 1
ATOM 2860 C C . LYS A 1 351 ? 26.498 17.503 -40.089 1.00 27.61 351 LYS A C 1
ATOM 2862 O O . LYS A 1 351 ? 27.355 17.286 -40.932 1.00 27.61 351 LYS A O 1
ATOM 2867 N N . SER A 1 352 ? 25.296 16.900 -40.050 1.00 27.19 352 SER A N 1
ATOM 2868 C CA . SER A 1 352 ? 24.425 16.513 -41.191 1.00 27.19 352 SER A CA 1
ATOM 2869 C C . SER A 1 352 ? 24.422 15.057 -41.709 1.00 27.19 352 SER A C 1
ATOM 2871 O O . SER A 1 352 ? 25.457 14.620 -42.175 1.00 27.19 352 SER A O 1
ATOM 2873 N N . TYR A 1 353 ? 23.243 14.383 -41.685 1.00 36.84 353 TYR A N 1
ATOM 2874 C CA . TYR A 1 353 ? 22.826 13.172 -42.453 1.00 36.84 353 TYR A CA 1
ATOM 2875 C C . TYR A 1 353 ? 21.286 13.141 -42.655 1.00 36.84 353 TYR A C 1
ATOM 2877 O O . TYR A 1 353 ? 20.557 13.649 -41.796 1.00 36.84 353 TYR A O 1
ATOM 2885 N N . GLU A 1 354 ? 20.786 12.581 -43.773 1.00 30.44 354 GLU A N 1
ATOM 2886 C CA . GLU A 1 354 ? 19.354 12.606 -44.166 1.00 30.44 354 GLU A CA 1
ATOM 2887 C C . GLU A 1 354 ? 18.509 11.465 -43.574 1.00 30.44 354 GLU A C 1
ATOM 2889 O O . GLU A 1 354 ? 18.954 10.330 -43.424 1.00 30.44 354 GLU A O 1
ATOM 2894 N N . SER A 1 355 ? 17.252 11.813 -43.284 1.00 35.78 355 SER A N 1
ATOM 2895 C CA . SER A 1 355 ? 16.125 10.947 -42.919 1.00 35.78 355 SER A CA 1
ATOM 2896 C C . SER A 1 355 ? 15.165 10.869 -44.109 1.00 35.78 355 SER A C 1
ATOM 2898 O O . SER A 1 355 ? 14.959 11.879 -44.787 1.00 35.78 355 SER A O 1
ATOM 2900 N N . LEU A 1 356 ? 14.520 9.721 -44.324 1.00 34.88 356 LEU A N 1
ATOM 2901 C CA . LEU A 1 356 ? 13.352 9.585 -45.205 1.00 34.88 356 LEU A CA 1
ATOM 2902 C C . LEU A 1 356 ? 12.119 10.208 -44.534 1.00 34.88 356 LEU A C 1
ATOM 2904 O O . LEU A 1 356 ? 11.166 9.531 -44.150 1.00 34.88 356 LEU A O 1
ATOM 2908 N N . ASP A 1 357 ? 12.137 11.526 -44.366 1.00 32.66 357 ASP A N 1
ATOM 2909 C CA . ASP A 1 357 ? 10.968 12.251 -43.891 1.00 32.66 357 ASP A CA 1
ATOM 2910 C C . ASP A 1 357 ? 10.049 12.567 -45.080 1.00 32.66 357 ASP A C 1
ATOM 2912 O O . ASP A 1 357 ? 10.261 13.512 -45.839 1.00 32.66 357 ASP A O 1
ATOM 2916 N N . SER A 1 358 ? 8.954 11.803 -45.155 1.00 33.47 358 SER A N 1
ATOM 2917 C CA . SER A 1 358 ? 7.685 12.113 -45.834 1.00 33.47 358 SER A CA 1
ATOM 2918 C C . SER A 1 358 ? 7.724 12.319 -47.356 1.00 33.47 358 SER A C 1
ATOM 2920 O O . SER A 1 358 ? 7.702 13.445 -47.850 1.00 33.47 358 SER A O 1
ATOM 2922 N N . VAL A 1 359 ? 7.592 11.224 -48.112 1.00 28.45 359 VAL A N 1
ATOM 2923 C CA . VAL A 1 359 ? 6.855 11.292 -49.385 1.00 28.45 359 VAL A CA 1
ATOM 2924 C C . VAL A 1 359 ? 5.364 11.399 -49.024 1.00 28.45 359 VAL A C 1
ATOM 2926 O O . VAL A 1 359 ? 4.881 10.558 -48.262 1.00 28.45 359 VAL A O 1
ATOM 2929 N N . PRO A 1 360 ? 4.614 12.420 -49.482 1.00 30.23 360 PRO A N 1
ATOM 2930 C CA . PRO A 1 360 ? 3.183 12.494 -49.218 1.00 30.23 360 PRO A CA 1
ATOM 2931 C C . PRO A 1 360 ? 2.494 11.289 -49.856 1.00 30.23 360 PRO A C 1
ATOM 2933 O O . PRO A 1 360 ? 2.724 11.002 -51.032 1.00 30.23 360 PRO A O 1
ATOM 2936 N N . ALA A 1 361 ? 1.637 10.606 -49.096 1.00 32.75 361 ALA A N 1
ATOM 2937 C CA . ALA A 1 361 ? 0.713 9.629 -49.651 1.00 32.75 361 ALA A CA 1
ATOM 2938 C C . ALA A 1 361 ? -0.064 10.295 -50.798 1.00 32.75 361 ALA A C 1
ATOM 2940 O O . ALA A 1 361 ? -0.755 11.294 -50.587 1.00 32.75 361 ALA A O 1
ATOM 2941 N N . MET A 1 362 ? 0.099 9.783 -52.020 1.00 30.27 362 MET A N 1
ATOM 2942 C CA . MET A 1 362 ? -0.699 10.226 -53.154 1.00 30.27 362 MET A CA 1
ATOM 2943 C C . MET A 1 362 ? -2.172 9.973 -52.834 1.00 30.27 362 MET A C 1
ATOM 2945 O O . MET A 1 362 ? -2.569 8.848 -52.535 1.00 30.27 362 MET A O 1
ATOM 2949 N N . ALA A 1 363 ? -2.964 11.041 -52.889 1.00 31.94 363 ALA A N 1
ATOM 2950 C CA . ALA A 1 363 ? -4.410 10.982 -52.843 1.00 31.94 363 ALA A CA 1
ATOM 2951 C C . ALA A 1 363 ? -4.912 10.130 -54.016 1.00 31.94 363 ALA A C 1
ATOM 2953 O O . ALA A 1 363 ? -4.866 10.556 -55.170 1.00 31.94 363 ALA A O 1
ATOM 2954 N N . HIS A 1 364 ? -5.376 8.923 -53.710 1.00 30.70 364 HIS A N 1
ATOM 2955 C CA . HIS A 1 364 ? -6.316 8.206 -54.555 1.00 30.70 364 HIS A CA 1
ATOM 2956 C C . HIS A 1 364 ? -7.738 8.560 -54.102 1.00 30.70 364 HIS A C 1
ATOM 2958 O O . HIS A 1 364 ? -8.016 8.607 -52.906 1.00 30.70 364 HIS A O 1
ATOM 2964 N N . ASP A 1 365 ? -8.593 8.775 -55.101 1.00 32.84 365 ASP A N 1
ATOM 2965 C CA . ASP A 1 365 ? -10.036 9.035 -55.065 1.00 32.84 365 ASP A CA 1
ATOM 2966 C C . ASP A 1 365 ? -10.512 10.434 -54.651 1.00 32.84 365 ASP A C 1
ATOM 2968 O O . ASP A 1 365 ? -10.650 10.761 -53.476 1.00 32.84 365 ASP A O 1
ATOM 2972 N N . LEU A 1 366 ? -10.883 11.230 -55.665 1.00 30.12 366 LEU A N 1
ATOM 2973 C CA . LEU A 1 366 ? -12.286 11.603 -55.919 1.00 30.12 366 LEU A CA 1
ATOM 2974 C C . LEU A 1 366 ? -12.398 12.411 -57.229 1.00 30.12 366 LEU A C 1
ATOM 2976 O O . LEU A 1 366 ? -12.515 13.630 -57.227 1.00 30.12 366 LEU A O 1
ATOM 2980 N N . GLU A 1 367 ? -12.429 11.715 -58.366 1.00 32.97 367 GLU A N 1
ATOM 2981 C CA . GLU A 1 367 ? -13.082 12.223 -59.577 1.00 32.97 367 GLU A CA 1
ATOM 2982 C C . GLU A 1 367 ? -13.926 11.105 -60.195 1.00 32.97 367 GLU A C 1
ATOM 2984 O O . GLU A 1 367 ? -13.418 10.227 -60.885 1.00 32.97 367 GLU A O 1
ATOM 2989 N N . SER A 1 368 ? -15.241 11.131 -59.959 1.00 28.45 368 SER A N 1
ATOM 2990 C CA . SER A 1 368 ? -16.230 10.876 -61.013 1.00 28.45 368 SER A CA 1
ATOM 2991 C C . SER A 1 368 ? -17.668 11.143 -60.536 1.00 28.45 368 SER A C 1
ATOM 2993 O O . SER A 1 368 ? -18.166 10.468 -59.645 1.00 28.45 368 SER A O 1
ATOM 2995 N N . ARG A 1 369 ? -18.338 12.055 -61.270 1.00 27.77 369 ARG A N 1
ATOM 2996 C CA . ARG A 1 369 ? -19.786 12.085 -61.603 1.00 27.77 369 ARG A CA 1
ATOM 2997 C C . ARG A 1 369 ? -20.749 12.454 -60.444 1.00 27.77 369 ARG A C 1
ATOM 2999 O O . ARG A 1 369 ? -20.775 11.784 -59.430 1.00 27.77 369 ARG A O 1
ATOM 3006 N N . PHE A 1 370 ? -21.612 13.475 -60.499 1.00 28.95 370 PHE A N 1
ATOM 3007 C CA . PHE A 1 370 ? -22.481 13.990 -61.572 1.00 28.95 370 PHE A CA 1
ATOM 3008 C C . PHE A 1 370 ? -22.856 15.478 -61.321 1.00 28.95 370 PHE A C 1
ATOM 3010 O O . PHE A 1 370 ? -23.097 15.868 -60.183 1.00 28.95 370 PHE A O 1
ATOM 3017 N N . ALA A 1 371 ? -22.939 16.271 -62.398 1.00 31.47 371 ALA A N 1
ATOM 3018 C CA . ALA A 1 371 ? -23.598 17.598 -62.512 1.00 31.47 371 ALA A CA 1
ATOM 3019 C C . ALA A 1 371 ? -25.152 17.440 -62.649 1.00 31.47 371 ALA A C 1
ATOM 3021 O O . ALA A 1 371 ? -25.569 16.277 -62.625 1.00 31.47 371 ALA A O 1
ATOM 3022 N N . PRO A 1 372 ? -26.029 18.463 -62.897 1.00 41.69 372 PRO A N 1
ATOM 3023 C CA . PRO A 1 372 ? -25.804 19.887 -63.250 1.00 41.69 372 PRO A CA 1
ATOM 3024 C C . PRO A 1 372 ? -26.838 20.941 -62.715 1.00 41.69 372 PRO A C 1
ATOM 3026 O O . PRO A 1 372 ? -27.766 20.616 -61.984 1.00 41.69 372 PRO A O 1
ATOM 3029 N N . ASP A 1 373 ? -26.652 22.188 -63.184 1.00 28.83 373 ASP A N 1
ATOM 3030 C CA . ASP A 1 373 ? -27.621 23.280 -63.465 1.00 28.83 373 ASP A CA 1
ATOM 3031 C C . ASP A 1 373 ? -28.366 24.050 -62.354 1.00 28.83 373 ASP A C 1
ATOM 3033 O O . ASP A 1 373 ? -29.299 23.547 -61.741 1.00 28.83 373 ASP A O 1
ATOM 3037 N N . SER A 1 374 ? -28.044 25.352 -62.241 1.00 31.17 374 SER A N 1
ATOM 3038 C CA . SER A 1 374 ? -28.909 26.517 -62.578 1.00 31.17 374 SER A CA 1
ATOM 3039 C C . SER A 1 374 ? -28.228 27.809 -62.068 1.00 31.17 374 SER A C 1
ATOM 3041 O O . SER A 1 374 ? -27.852 27.860 -60.901 1.00 31.17 374 SER A O 1
ATOM 3043 N N . MET A 1 375 ? -27.872 28.791 -62.916 1.00 30.30 375 MET A N 1
ATOM 3044 C CA . MET A 1 375 ? -28.664 30.020 -63.183 1.00 30.30 375 MET A CA 1
ATOM 3045 C C . MET A 1 375 ? -29.280 30.628 -61.902 1.00 30.30 375 MET A C 1
ATOM 3047 O O . MET A 1 375 ? -30.024 29.940 -61.220 1.00 30.30 375 MET A O 1
ATOM 3051 N N . ASP A 1 376 ? -29.123 31.897 -61.521 1.00 33.28 376 ASP A N 1
ATOM 3052 C CA . ASP A 1 376 ? -28.570 33.112 -62.144 1.00 33.28 376 ASP A CA 1
ATOM 3053 C C . ASP A 1 376 ? -28.508 34.212 -61.017 1.00 33.28 376 ASP A C 1
ATOM 3055 O O . ASP A 1 376 ? -28.477 33.809 -59.851 1.00 33.28 376 ASP A O 1
ATOM 3059 N N . PRO A 1 377 ? -28.441 35.548 -61.239 1.00 50.38 377 PRO A N 1
ATOM 3060 C CA . PRO A 1 377 ? -27.454 36.438 -60.611 1.00 50.38 377 PRO A CA 1
ATOM 3061 C C . PRO A 1 377 ? -28.093 37.549 -59.727 1.00 50.38 377 PRO A C 1
ATOM 3063 O O . PRO A 1 377 ? -29.193 37.369 -59.222 1.00 50.38 377 PRO A O 1
ATOM 3066 N N . GLU A 1 378 ? -27.411 38.702 -59.611 1.00 32.03 378 GLU A N 1
ATOM 3067 C CA . GLU A 1 378 ? -27.751 39.967 -58.905 1.00 32.03 378 GLU A CA 1
ATOM 3068 C C . GLU A 1 378 ? -27.138 40.057 -57.490 1.00 32.03 378 GLU A C 1
ATOM 3070 O O . GLU A 1 378 ? -27.341 39.192 -56.649 1.00 32.03 378 GLU A O 1
ATOM 3075 N N . THR A 1 379 ? -26.332 41.061 -57.122 1.00 35.72 379 THR A N 1
ATOM 3076 C CA . THR A 1 379 ? -26.184 42.456 -57.586 1.00 35.72 379 THR A CA 1
ATOM 3077 C C . THR A 1 379 ? -24.785 42.978 -57.266 1.00 35.72 379 THR A C 1
ATOM 3079 O O . THR A 1 379 ? -24.180 42.457 -56.301 1.00 35.72 379 THR A O 1
#

Radius of gyration: 34.61 Å; Cα contacts (8 Å, |Δi|>4): 513; chains: 1; bounding box: 78×62×106 Å

Secondary structure (DSSP, 8-state):
---------HHHHHHHHHHHHHHH-S---TT-EEEEEEHHHHHHHHHHHTGGGG--S--PPPP-----TT--TTPPP-SEE-GGGSSSTT--SPPTT--BTTTEEEEEHHHHHHHHHHH-EE--EEEEEES-STTGGG-EEESS-EEEEEEEB-TTS-B-TT---EEEEE-TTSBHHHHHHHHHHHTT---GGGGGGEEEEE---TTS-TT-SS--TT-EEPPTT-BSTTSPTT-EEEEEE-BTTB-HHHHHHHHHHHHHH-B-TT-TT----TT-EEE--EEEEEEEEETTTTEEEEEEEEE--EEEEEEE-SS-EEEEESSPPPPSS-PPPGGGS--TT---PPPPSSS-------PPPP-----------------

Sequence (379 aa):
MAEDGRIHDPQQQAQEIRDVLQGVGASLRPGDGWYVLSMRWWDLWRDYTLYDKQTDLPAQPAPLSRSWSGTTKGERPSEIDNSDLLPRPDCTRLQSGLVENQDFILLHEEAWKKLHSWYGGGPALRRVVIGSLENRAQLRVELYPLCLTVFQVDDYGNVEPDDRGLQIMCSTSETVEQVLRNVLTNLNLRHPDDLHAVRLWYRPNFELDQTALDSLEGWEQLEREATLEDVADGASILLERSRGETWPFFQRLRLEYKRQNFKDPRNADVVLEVGDKIDASTTTEEQKWDHYQRDYVWKDVVYWYAATVAEVEETRLLVQFHNRPKPKGKSLSTATLLEEGGKAEPIEVGKSYESLDSVPAMAHDLESRFAPDSMDPET